Protein AF-A0A2V7WVQ3-F1 (afdb_monomer)

Radius of gyration: 27.79 Å; Cα contacts (8 Å, |Δi|>4): 1471; chains: 1; bounding box: 76×49×79 Å

Foldseek 3Di:
DFAFFAAQLQLLLLLQVLCCVQPCAGLPHHLVLFAQFDLLFQQWDADQNAIASHLEEAAQDLQAQALSSLVLLVRNPAFEYEHHADWLPQCDDFFPLAWDLQFFTKGRDDGHRHHLVRSLLRLLSSQLSLLVCQVVVSNPDPSSNVRSNHAYAYEYEDFLVTCPDPSVLVSLVCLQFVPVSNVVSLVSNDPVRVVSSPDPTDGRRFQHYEYDYDQLRELVRQLSNLLCSCPVVVGAYEYAFALLQLPDVVLVCLCPVQFNVPVWAADVVSSVRGYYNVSVLVSQVVSQVSQVVSVHHYAYEQHFFGKTADPDPNTPPVRGIITTAALSSVLSSLSVCLVVCVSPLPHAYAYEGNDALVCLLVCLLLRHGNDHYDSVLLAQCHSSRSSSNSVSNVVQCVVQLNSYSLSCNLRVQPCNLVLLCVLDVDDQLSVLQVVCNVVSHDNVVSNPPDDPCSSVSSSSSSSSVSSVVSSVCSSPDNCSHCVNRVDGAAAPPAADAQADAPPPCRLQSSNSQSQKDKWFFDWDWDFDWKWFDDPQWIDTHGDGIDGHGGRIFMAGESSSDPSNQSSQRNRNHHDGRCQRYAYEYQDPVVVVVCLVHWHWYWDQDPQFIKIWTQDPSQTKIKTDDPVVQWMWIDSQFKIFIDRLVVLDTPDMGGDPPRDGGDMGHSVVVVSRSRVRCTCCDSSHRDSRNSVPD

pLDDT: mean 95.55, std 3.9, range [67.94, 98.81]

Secondary structure (DSSP, 8-state):
-----PPPHHHHHHHHHHHHHHHSEETTEEGGG-----SS-B--EEETTEEES-SEEE-SSTTSSSHHHHHHHHHTT-SEEEPPPB-S-------SS-EE-SSSEEES--S-SS-HHHHHHHHHHHHHHHHHHHHHTTT--GGGGGG---EEEEEEES-HHHHTSHHHHHHHHHHH--HHHHHHHHTTS-GGGHHHHTS-------SEEEEEPPTT--HHHHHHHHHHHHHTS--EEEEEE-GGGG-HHHHHHIIIIIT--TT----HHHHHHSPPHHHHHHHHHHHHHHHHHTT--EEEEE--PEEEE---SSS-TT--EEEEESHHHHHHHHHHHHHHHHH-TTS-EEE-SS--TTTHHHHHHTT-SSEEESGGGGSTTGGGGTHHHHHHHHHHHHHTT-SBHHHHHHHTTS-HHHHHHHH--SSHHHHHHHHHHHHT--HHHHHTTSSTTHHHHHHHHHHHHHHHHHHHHHHH-GGGSHHHH-PPPPP-S-B--SS------TTTTT-TT--EEEEE---EEEEEEEEEEETTEEEEEEEEEEEE--SEEEEEEGGG----SHHHHT-SSBS-HHHHSPEEESSHHHHHH-TTS-EEEEE--TT-EEEEEEETTEEEEEEEETTTTEEEEE-SSEEEEEETTTTEEEEEEEPTTPPTT-EE-HHHHHHHHHHHHHHT-TTS--TTGGG--

Nearest PDB structures (foldseek):
  7m31-assembly2_C  TM=4.983E-01  e=7.759E-11  Sus scrofa
  3c3n-assembly1_B  TM=7.356E-01  e=8.913E-08  Trypanosoma cruzi
  3tro-assembly1_B  TM=7.042E-01  e=1.551E-07  Leishmania major strain Friedlin
  3mhu-assembly1_A  TM=7.037E-01  e=1.631E-07  Leishmania major strain Friedlin
  8f6n-assembly2_C  TM=4.988E-01  e=1.063E-09  Sus scrofa

Structure (mmCIF, N/CA/C/O backbone):
data_AF-A0A2V7WVQ3-F1
#
_entry.id   AF-A0A2V7WVQ3-F1
#
loop_
_atom_site.group_PDB
_atom_site.id
_atom_site.type_symbol
_atom_site.label_atom_id
_atom_site.label_alt_id
_atom_site.label_comp_id
_atom_site.label_asym_id
_atom_site.label_entity_id
_atom_site.label_seq_id
_atom_site.pdbx_PDB_ins_code
_atom_site.Cartn_x
_atom_site.Cartn_y
_atom_site.Cartn_z
_atom_site.occupancy
_atom_site.B_iso_or_equiv
_atom_site.auth_seq_id
_atom_site.auth_comp_id
_atom_site.auth_asym_id
_atom_site.auth_atom_id
_atom_site.pdbx_PDB_model_num
ATOM 1 N N . MET A 1 1 ? 17.638 8.924 -9.848 1.00 67.94 1 MET A N 1
ATOM 2 C CA . MET A 1 1 ? 17.046 8.121 -8.743 1.00 67.94 1 MET A CA 1
ATOM 3 C C . MET A 1 1 ? 15.709 7.593 -9.214 1.00 67.94 1 MET A C 1
ATOM 5 O O . MET A 1 1 ? 15.072 8.287 -9.992 1.00 67.94 1 MET A O 1
ATOM 9 N N . ALA A 1 2 ? 15.300 6.398 -8.786 1.00 77.31 2 ALA A N 1
ATOM 10 C CA . ALA A 1 2 ? 14.003 5.854 -9.175 1.00 77.31 2 ALA A CA 1
ATOM 11 C C . ALA A 1 2 ? 12.853 6.767 -8.712 1.00 77.31 2 ALA A C 1
ATOM 13 O O . ALA A 1 2 ? 12.797 7.135 -7.538 1.00 77.31 2 ALA A O 1
ATOM 14 N N . GLU A 1 3 ? 11.969 7.117 -9.644 1.00 86.38 3 GLU A N 1
ATOM 15 C CA . GLU A 1 3 ? 10.729 7.859 -9.405 1.00 86.38 3 GLU A CA 1
ATOM 16 C C . GLU A 1 3 ? 9.545 6.936 -9.710 1.00 86.38 3 GLU A C 1
ATOM 18 O O . GLU A 1 3 ? 9.604 6.150 -10.660 1.00 86.38 3 GLU A O 1
ATOM 23 N N . LEU A 1 4 ? 8.485 7.027 -8.904 1.00 93.56 4 LEU A N 1
ATOM 24 C CA . LEU A 1 4 ? 7.224 6.354 -9.196 1.00 93.56 4 LEU A CA 1
ATOM 25 C C . LEU A 1 4 ? 6.472 7.121 -10.284 1.00 93.56 4 LEU A C 1
ATOM 27 O O . LEU A 1 4 ? 6.317 8.337 -10.207 1.00 93.56 4 LEU A O 1
ATOM 31 N N . ILE A 1 5 ? 5.993 6.391 -11.282 1.00 95.06 5 ILE A N 1
ATOM 32 C CA . ILE A 1 5 ? 5.257 6.895 -12.433 1.00 95.06 5 ILE A CA 1
ATOM 33 C C . ILE A 1 5 ? 4.017 6.013 -12.601 1.00 95.06 5 ILE A C 1
ATOM 35 O O . ILE A 1 5 ? 4.103 4.816 -12.889 1.00 95.06 5 ILE A O 1
ATOM 39 N N . GLY A 1 6 ? 2.847 6.618 -12.409 1.00 94.25 6 GLY A N 1
ATOM 40 C CA . GLY A 1 6 ? 1.564 5.957 -12.620 1.00 94.25 6 GLY A CA 1
ATOM 41 C C . GLY A 1 6 ? 1.375 5.543 -14.079 1.00 94.25 6 GLY A C 1
ATOM 42 O O . GLY A 1 6 ? 1.730 6.276 -15.005 1.00 94.25 6 GLY A O 1
ATOM 43 N N . ALA A 1 7 ? 0.786 4.372 -14.311 1.00 94.56 7 ALA A N 1
ATOM 44 C CA . ALA A 1 7 ? 0.493 3.929 -15.670 1.00 94.56 7 ALA A CA 1
ATOM 45 C C . ALA A 1 7 ? -0.713 4.689 -16.271 1.00 94.56 7 ALA A C 1
ATOM 47 O O . ALA A 1 7 ? -1.604 5.154 -15.543 1.00 94.56 7 ALA A O 1
ATOM 48 N N . PRO A 1 8 ? -0.802 4.791 -17.614 1.00 95.50 8 PRO A N 1
ATOM 49 C CA . PRO A 1 8 ? -2.003 5.294 -18.277 1.00 95.50 8 PRO A CA 1
ATOM 50 C C . PRO A 1 8 ? -3.246 4.527 -17.810 1.00 95.50 8 PRO A C 1
ATOM 52 O O . PRO A 1 8 ? -3.218 3.296 -17.727 1.00 95.50 8 PRO A O 1
ATOM 55 N N . PHE A 1 9 ? -4.345 5.232 -17.527 1.00 97.75 9 PHE A N 1
ATOM 56 C CA . PHE A 1 9 ? -5.520 4.617 -16.897 1.00 97.75 9 PHE A CA 1
ATOM 57 C C . PHE A 1 9 ? -6.098 3.473 -17.738 1.00 97.75 9 PHE A C 1
ATOM 59 O O . PHE A 1 9 ? -6.339 2.378 -17.229 1.00 97.75 9 PHE A O 1
ATOM 66 N N . GLY A 1 10 ? -6.220 3.687 -19.053 1.00 96.88 10 GLY A N 1
ATOM 67 C CA . GLY A 1 10 ? -6.672 2.660 -19.990 1.00 96.88 10 GLY A CA 1
ATOM 68 C C . GLY A 1 10 ? -5.795 1.403 -19.987 1.00 96.88 10 GLY A C 1
ATOM 69 O O . GLY A 1 10 ? -6.322 0.301 -20.108 1.00 96.88 10 GLY A O 1
ATOM 70 N N . ALA A 1 11 ? -4.478 1.534 -19.781 1.00 96.00 11 ALA A N 1
ATOM 71 C CA . ALA A 1 11 ? -3.575 0.387 -19.688 1.00 96.00 11 ALA A CA 1
ATOM 72 C C . ALA A 1 11 ? -3.772 -0.386 -18.373 1.00 96.00 11 ALA A C 1
ATOM 74 O O . ALA A 1 11 ? -3.857 -1.613 -18.400 1.00 96.00 11 ALA A O 1
ATOM 75 N N . LEU A 1 12 ? -3.919 0.303 -17.234 1.00 97.12 12 LEU A N 1
ATOM 76 C CA . LEU A 1 12 ? -4.219 -0.348 -15.949 1.00 97.12 12 LEU A CA 1
ATOM 77 C C . LEU A 1 12 ? -5.549 -1.104 -15.989 1.00 97.12 12 LEU A C 1
ATOM 79 O O . LEU A 1 12 ? -5.591 -2.281 -15.625 1.00 97.12 12 LEU A O 1
ATOM 83 N N . LEU A 1 13 ? -6.608 -0.462 -16.494 1.00 97.88 13 LEU A N 1
ATOM 84 C CA . LEU A 1 13 ? -7.918 -1.086 -16.676 1.00 97.88 13 LEU A CA 1
ATOM 85 C C . LEU A 1 13 ? -7.822 -2.312 -17.596 1.00 97.88 13 LEU A C 1
ATOM 87 O O . LEU A 1 13 ? -8.329 -3.383 -17.262 1.00 97.88 13 LEU A O 1
ATOM 91 N N . ARG A 1 14 ? -7.113 -2.192 -18.726 1.00 96.69 14 ARG A N 1
ATOM 92 C CA . ARG A 1 14 ? -6.923 -3.307 -19.658 1.00 96.69 14 ARG A CA 1
ATOM 93 C C . ARG A 1 14 ? -6.184 -4.476 -19.015 1.00 96.69 14 ARG A C 1
ATOM 95 O O . ARG A 1 14 ? -6.614 -5.616 -19.193 1.00 96.69 14 ARG A O 1
ATOM 102 N N . ARG A 1 15 ? -5.094 -4.217 -18.279 1.00 96.81 15 ARG A N 1
ATOM 103 C CA . ARG A 1 15 ? -4.355 -5.262 -17.551 1.00 96.81 15 ARG A CA 1
ATOM 104 C C . ARG A 1 15 ? -5.273 -5.949 -16.550 1.00 96.81 15 ARG A C 1
ATOM 106 O O . ARG A 1 15 ? -5.386 -7.165 -16.621 1.00 96.81 15 ARG A O 1
ATOM 113 N N . MET A 1 16 ? -5.967 -5.186 -15.700 1.00 97.12 16 MET A N 1
ATOM 114 C CA . MET A 1 16 ? -6.871 -5.721 -14.676 1.00 97.12 16 MET A CA 1
ATOM 115 C C . MET A 1 16 ? -7.871 -6.721 -15.265 1.00 97.12 16 MET A C 1
ATOM 117 O O . MET A 1 16 ? -8.000 -7.835 -14.762 1.00 97.12 16 MET A O 1
ATOM 121 N N . ILE A 1 17 ? -8.544 -6.348 -16.357 1.00 95.31 17 ILE A N 1
ATOM 122 C CA . ILE A 1 17 ? -9.555 -7.210 -16.971 1.00 95.31 17 ILE A CA 1
ATOM 123 C C . ILE A 1 17 ? -8.927 -8.407 -17.688 1.00 95.31 17 ILE A C 1
ATOM 125 O O . ILE A 1 17 ? -9.343 -9.542 -17.460 1.00 95.31 17 ILE A O 1
ATOM 129 N N . ARG A 1 18 ? -7.910 -8.189 -18.532 1.00 94.62 18 ARG A N 1
ATOM 130 C CA . ARG A 1 18 ? -7.289 -9.278 -19.307 1.00 94.62 18 ARG A CA 1
ATOM 131 C C . ARG A 1 18 ? -6.663 -10.328 -18.415 1.00 94.62 18 ARG A C 1
ATOM 133 O O . ARG A 1 18 ? -6.777 -11.515 -18.702 1.00 94.62 18 ARG A O 1
ATOM 140 N N . GLU A 1 19 ? -5.982 -9.886 -17.368 1.00 95.94 19 GLU A N 1
ATOM 141 C CA . GLU A 1 19 ? -5.334 -10.778 -16.422 1.00 95.94 19 GLU A CA 1
ATOM 142 C C . GLU A 1 19 ? -6.380 -11.626 -15.682 1.00 95.94 19 GLU A C 1
ATOM 144 O O . GLU A 1 19 ? -6.205 -12.838 -15.532 1.00 95.94 19 GLU A O 1
ATOM 149 N N . HIS A 1 20 ? -7.524 -11.033 -15.324 1.00 95.44 20 HIS A N 1
ATOM 150 C CA . HIS A 1 20 ? -8.615 -11.771 -14.695 1.00 95.44 20 HIS A CA 1
ATOM 151 C C . HIS A 1 20 ? -9.230 -12.798 -15.651 1.00 95.44 20 HIS A C 1
ATOM 153 O O . HIS A 1 20 ? -9.294 -13.982 -15.322 1.00 95.44 20 HIS A O 1
ATOM 159 N N . GLU A 1 21 ? -9.629 -12.363 -16.848 1.00 92.94 21 GLU A N 1
ATOM 160 C CA . GLU A 1 21 ? -10.310 -13.200 -17.841 1.00 92.94 21 GLU A CA 1
ATOM 161 C C . GLU A 1 21 ? -9.429 -14.350 -18.354 1.00 92.94 21 GLU A C 1
ATOM 163 O O . GLU A 1 21 ? -9.927 -15.448 -18.602 1.00 92.94 21 GLU A O 1
ATOM 168 N N . ARG A 1 22 ? -8.121 -14.118 -18.530 1.00 93.00 22 ARG A N 1
ATOM 169 C CA . ARG A 1 22 ? -7.201 -15.097 -19.138 1.00 93.00 22 ARG A CA 1
ATOM 170 C C . ARG A 1 22 ? -6.469 -15.953 -18.116 1.00 93.00 22 ARG A C 1
ATOM 172 O O . ARG A 1 22 ? -6.095 -17.082 -18.429 1.00 93.00 22 ARG A O 1
ATOM 179 N N . GLU A 1 23 ? -6.220 -15.419 -16.924 1.00 94.81 23 GLU A N 1
ATOM 180 C CA . GLU A 1 23 ? -5.284 -16.019 -15.969 1.00 94.81 23 GLU A CA 1
ATOM 181 C C . GLU A 1 23 ? -5.872 -16.208 -14.566 1.00 94.81 23 GLU A C 1
ATOM 183 O O . GLU A 1 23 ? -5.226 -16.827 -13.717 1.00 94.81 23 GLU A O 1
ATOM 188 N N . GLY A 1 24 ? -7.091 -15.721 -14.304 1.00 95.00 24 GLY A N 1
ATOM 189 C CA . GLY A 1 24 ? -7.745 -15.859 -13.003 1.00 95.00 24 GLY A CA 1
ATOM 190 C C . GLY A 1 24 ? -7.006 -15.125 -11.881 1.00 95.00 24 GLY A C 1
ATOM 191 O O . GLY A 1 24 ? -6.950 -15.613 -10.748 1.00 95.00 24 GLY A O 1
ATOM 192 N N . LYS A 1 25 ? -6.392 -13.978 -12.191 1.00 95.69 25 LYS A N 1
ATOM 193 C CA . LYS A 1 25 ? -5.654 -13.126 -11.246 1.00 95.69 25 LYS A CA 1
ATOM 194 C C . LYS A 1 25 ? -5.802 -11.649 -11.634 1.00 95.69 25 LYS A C 1
ATOM 196 O O . LYS A 1 25 ? -6.146 -11.355 -12.767 1.00 95.69 25 LYS A O 1
ATOM 201 N N . VAL A 1 26 ? -5.564 -10.723 -10.714 1.00 97.50 26 VAL A N 1
ATOM 202 C CA . VAL A 1 26 ? -5.538 -9.276 -10.996 1.00 97.50 26 VAL A CA 1
ATOM 203 C C . VAL A 1 26 ? -4.271 -8.702 -10.392 1.00 97.50 26 VAL A C 1
ATOM 205 O O . VAL A 1 26 ? -4.073 -8.857 -9.189 1.00 97.50 26 VAL A O 1
ATOM 208 N N . PHE A 1 27 ? -3.439 -8.049 -11.206 1.00 97.38 27 PHE A N 1
ATOM 209 C CA . PHE A 1 27 ? -2.150 -7.493 -10.786 1.00 97.38 27 PHE A CA 1
ATOM 210 C C . PHE A 1 27 ? -1.332 -8.536 -10.014 1.00 97.38 27 PHE A C 1
ATOM 212 O O . PHE A 1 27 ? -0.930 -8.343 -8.871 1.00 97.38 27 PHE A O 1
ATOM 219 N N . ASP A 1 28 ? -1.233 -9.726 -10.612 1.00 95.56 28 ASP A N 1
ATOM 220 C CA . ASP A 1 28 ? -0.578 -10.910 -10.069 1.00 95.56 28 ASP A CA 1
ATOM 221 C C . ASP A 1 28 ? -1.168 -11.507 -8.765 1.00 95.56 28 ASP A C 1
ATOM 223 O O . ASP A 1 28 ? -0.725 -12.570 -8.316 1.00 95.56 28 ASP A O 1
ATOM 227 N N . LEU A 1 29 ? -2.239 -10.935 -8.193 1.00 97.38 29 LEU A N 1
ATOM 228 C CA . LEU A 1 29 ? -2.992 -11.530 -7.083 1.00 97.38 29 LEU A CA 1
ATOM 229 C C . LEU A 1 29 ? -3.984 -12.584 -7.606 1.00 97.38 29 LEU A C 1
ATOM 231 O O . LEU A 1 29 ? -4.962 -12.234 -8.270 1.00 97.38 29 LEU A O 1
ATOM 235 N N . PRO A 1 30 ? -3.796 -13.882 -7.302 1.00 96.44 30 PRO A N 1
ATOM 236 C CA . PRO A 1 30 ? -4.665 -14.931 -7.825 1.00 96.44 30 PRO A CA 1
ATOM 237 C C . PRO A 1 30 ? -6.050 -14.898 -7.173 1.00 96.44 30 PRO A C 1
ATOM 239 O O . PRO A 1 30 ? -6.152 -14.704 -5.964 1.00 96.44 30 PRO A O 1
ATOM 242 N N . ALA A 1 31 ? -7.103 -15.218 -7.931 1.00 95.81 31 ALA A N 1
ATOM 243 C CA . ALA A 1 31 ? -8.496 -15.157 -7.473 1.00 95.81 31 ALA A CA 1
ATOM 244 C C . ALA A 1 31 ? -8.780 -15.989 -6.209 1.00 95.81 31 ALA A C 1
ATOM 246 O O . ALA A 1 31 ? -9.596 -15.608 -5.381 1.00 95.81 31 ALA A O 1
ATOM 247 N N . ARG A 1 32 ? -8.028 -17.076 -5.971 1.00 94.88 32 ARG A N 1
ATOM 248 C CA . ARG A 1 32 ? -8.090 -17.851 -4.709 1.00 94.88 32 ARG A CA 1
ATOM 249 C C . ARG A 1 32 ? -7.712 -17.051 -3.450 1.00 94.88 32 ARG A C 1
ATOM 251 O O . ARG A 1 32 ? -7.803 -17.573 -2.342 1.00 94.88 32 ARG A O 1
ATOM 258 N N . LYS A 1 33 ? -7.152 -15.853 -3.621 1.00 96.44 33 LYS A N 1
ATOM 259 C CA . LYS A 1 33 ? -6.795 -14.899 -2.567 1.00 96.44 33 LYS A CA 1
ATOM 260 C C . LYS A 1 33 ? -7.763 -13.723 -2.497 1.00 96.44 33 LYS A C 1
ATOM 262 O O . LYS A 1 33 ? -7.546 -12.849 -1.665 1.00 96.44 33 LYS A O 1
ATOM 267 N N . PHE A 1 34 ? -8.794 -13.695 -3.335 1.00 96.81 34 PHE A N 1
ATOM 268 C CA . PHE A 1 34 ? -9.835 -12.691 -3.220 1.00 96.81 34 PHE A CA 1
ATOM 269 C C . PHE A 1 34 ? -10.673 -12.954 -1.974 1.00 96.81 34 PHE A C 1
ATOM 271 O O . PHE A 1 34 ? -10.890 -14.094 -1.556 1.00 96.81 34 PHE A O 1
ATOM 278 N N . TRP A 1 35 ? -11.103 -11.869 -1.351 1.00 95.50 35 TRP A N 1
ATOM 279 C CA . TRP A 1 35 ? -11.980 -11.902 -0.202 1.00 95.50 35 TRP A CA 1
ATOM 280 C C . TRP A 1 35 ? -13.433 -11.765 -0.644 1.00 95.50 35 TRP A C 1
ATOM 282 O O . TRP A 1 35 ? -13.796 -10.823 -1.343 1.00 95.50 35 TRP A O 1
ATOM 292 N N . HIS A 1 36 ? -14.266 -12.684 -0.166 1.00 92.81 36 HIS A N 1
ATOM 293 C CA . HIS A 1 36 ? -15.712 -12.705 -0.416 1.00 92.81 36 HIS A CA 1
ATOM 294 C C . HIS A 1 36 ? -16.533 -12.349 0.839 1.00 92.81 36 HIS A C 1
ATOM 296 O O . HIS A 1 36 ? -17.758 -12.226 0.807 1.00 92.81 36 HIS A O 1
ATOM 302 N N . GLY A 1 37 ? -15.865 -12.228 1.993 1.00 89.12 37 GLY A N 1
ATOM 303 C CA . GLY A 1 37 ? -16.475 -12.130 3.319 1.00 89.12 37 GLY A CA 1
ATOM 304 C C . GLY A 1 37 ? -17.349 -13.334 3.699 1.00 89.12 37 GLY A C 1
ATOM 305 O O . GLY A 1 37 ? -17.824 -14.099 2.863 1.00 89.12 37 GLY A O 1
ATOM 306 N N . ALA A 1 38 ? -17.667 -13.485 4.980 1.00 90.50 38 ALA A N 1
ATOM 307 C CA . ALA A 1 38 ? -18.612 -14.507 5.441 1.00 90.50 38 ALA A CA 1
ATOM 308 C C . ALA A 1 38 ? -20.060 -14.090 5.120 1.00 90.50 38 ALA A C 1
ATOM 310 O O . ALA A 1 38 ? -20.406 -12.928 5.294 1.00 90.50 38 ALA A O 1
ATOM 311 N N . ALA A 1 39 ? -20.890 -14.976 4.559 1.00 89.62 39 ALA A N 1
ATOM 312 C CA . ALA A 1 39 ? -22.285 -14.643 4.222 1.00 89.62 39 ALA A CA 1
ATOM 313 C C . ALA A 1 39 ? -23.194 -14.585 5.463 1.00 89.62 39 ALA A C 1
ATOM 315 O O . ALA A 1 39 ? -24.226 -13.925 5.443 1.00 89.62 39 ALA A O 1
ATOM 316 N N . ASP A 1 40 ? -22.791 -15.277 6.526 1.00 92.12 40 ASP A N 1
ATOM 317 C CA . ASP A 1 40 ? -23.497 -15.417 7.797 1.00 92.12 40 ASP A CA 1
ATOM 318 C C . ASP A 1 40 ? -23.094 -14.376 8.854 1.00 92.12 40 ASP A C 1
ATOM 320 O O . ASP A 1 40 ? -23.716 -14.326 9.912 1.00 92.12 40 ASP A O 1
ATOM 324 N N . LEU A 1 41 ? -22.068 -13.558 8.592 1.00 95.25 41 LEU A N 1
ATOM 325 C CA . LEU A 1 41 ? -21.541 -12.580 9.546 1.00 95.25 41 LEU A CA 1
ATOM 326 C C . LEU A 1 41 ? -21.576 -11.165 8.970 1.00 95.25 41 LEU A C 1
ATOM 328 O O . LEU A 1 41 ? -21.249 -10.944 7.804 1.00 95.25 41 LEU A O 1
ATOM 332 N N . ASP A 1 42 ? -21.887 -10.201 9.829 1.00 95.69 42 ASP A N 1
ATOM 333 C CA . ASP A 1 42 ? -21.761 -8.776 9.555 1.00 95.69 42 ASP A CA 1
ATOM 334 C C . ASP A 1 42 ? -20.468 -8.233 10.178 1.00 95.69 42 ASP A C 1
ATOM 336 O O . ASP A 1 42 ? -20.383 -7.927 11.372 1.00 95.69 42 ASP A O 1
ATOM 340 N N . THR A 1 43 ? -19.437 -8.124 9.343 1.00 96.75 43 THR A N 1
ATOM 341 C CA . THR A 1 43 ? -18.138 -7.543 9.705 1.00 96.75 43 THR A CA 1
ATOM 342 C C . THR A 1 43 ? -18.085 -6.031 9.498 1.00 96.75 43 THR A C 1
ATOM 344 O O . THR A 1 43 ? -17.003 -5.449 9.544 1.00 96.75 43 THR A O 1
ATOM 347 N N . SER A 1 44 ? -19.216 -5.374 9.233 1.00 97.19 44 SER A N 1
ATOM 348 C CA . SER A 1 44 ? -19.198 -3.941 8.967 1.00 97.19 44 SER A CA 1
ATOM 349 C C . SER A 1 44 ? -18.966 -3.098 10.214 1.00 97.19 44 SER A C 1
ATOM 351 O O . SER A 1 44 ? -19.316 -3.471 11.335 1.00 97.19 44 SER A O 1
ATOM 353 N N . VAL A 1 45 ? -18.357 -1.936 9.996 1.00 97.38 45 VAL A N 1
ATOM 354 C CA . VAL A 1 45 ? -18.060 -0.937 11.024 1.00 97.38 45 VAL A CA 1
ATOM 355 C C . VAL A 1 45 ? -18.407 0.459 10.525 1.00 97.38 45 VAL A C 1
ATOM 357 O O . VAL A 1 45 ? -18.541 0.688 9.320 1.00 97.38 45 VAL A O 1
ATOM 360 N N . LEU A 1 46 ? -18.517 1.401 11.461 1.00 96.75 46 LEU A N 1
ATOM 361 C CA . LEU A 1 46 ? -18.609 2.823 11.161 1.00 96.75 46 LEU A CA 1
ATOM 362 C C . LEU A 1 46 ? -17.252 3.490 11.388 1.00 96.75 46 LEU A C 1
ATOM 364 O O . LEU A 1 46 ? -16.681 3.383 12.471 1.00 96.75 46 LEU A O 1
ATOM 368 N N . PHE A 1 47 ? -16.772 4.230 10.395 1.00 97.38 47 PHE A N 1
ATOM 369 C CA . PHE A 1 47 ? -15.612 5.105 10.516 1.00 97.38 47 PHE A CA 1
ATOM 370 C C . PHE A 1 47 ? -16.036 6.527 10.154 1.00 97.38 47 PHE A C 1
ATOM 372 O O . PHE A 1 47 ? -16.551 6.764 9.065 1.00 97.38 47 PHE A O 1
ATOM 379 N N . HIS A 1 48 ? -15.945 7.442 11.129 1.00 96.38 48 HIS A N 1
ATOM 380 C CA . HIS A 1 48 ? -16.475 8.813 11.033 1.00 96.38 48 HIS A CA 1
ATOM 381 C C . HIS A 1 48 ? -17.945 8.879 10.561 1.00 96.38 48 HIS A C 1
ATOM 383 O O . HIS A 1 48 ? -18.365 9.811 9.886 1.00 96.38 48 HIS A O 1
ATOM 389 N N . GLY A 1 49 ? -18.747 7.872 10.932 1.00 93.06 49 GLY A N 1
ATOM 390 C CA . GLY A 1 49 ? -20.167 7.766 10.575 1.00 93.06 49 GLY A CA 1
ATOM 391 C C . GLY A 1 49 ? -20.448 7.128 9.209 1.00 93.06 49 GLY A C 1
ATOM 392 O O . GLY A 1 49 ? -21.606 6.843 8.909 1.00 93.06 49 GLY A O 1
ATOM 393 N N . ARG A 1 50 ? -19.420 6.842 8.403 1.00 96.06 50 ARG A N 1
ATOM 394 C CA . ARG A 1 50 ? -19.550 6.110 7.135 1.00 96.06 50 ARG A CA 1
ATOM 395 C C . ARG A 1 50 ? -19.367 4.612 7.352 1.00 96.06 50 ARG A C 1
ATOM 397 O O . ARG A 1 50 ? -18.537 4.194 8.156 1.00 96.06 50 ARG A O 1
ATOM 404 N N . ARG A 1 51 ? -20.138 3.797 6.630 1.00 97.44 51 ARG A N 1
ATOM 405 C CA . ARG A 1 51 ? -20.057 2.333 6.708 1.00 97.44 51 ARG A CA 1
ATOM 406 C C . ARG A 1 51 ? -18.903 1.804 5.856 1.00 97.44 51 ARG A C 1
ATOM 408 O O . ARG A 1 51 ? -18.755 2.199 4.705 1.00 97.44 51 ARG A O 1
ATOM 415 N N . ALA A 1 52 ? -18.141 0.865 6.407 1.00 97.88 52 ALA A N 1
ATOM 416 C CA . ALA A 1 52 ? -17.218 0.003 5.674 1.00 97.88 52 ALA A CA 1
ATOM 417 C C . ALA A 1 52 ? -17.545 -1.462 5.967 1.00 97.88 52 ALA A C 1
ATOM 419 O O . ALA A 1 52 ? -17.910 -1.799 7.091 1.00 97.88 52 ALA A O 1
ATOM 420 N N . SER A 1 53 ? -17.405 -2.347 4.978 1.00 97.25 53 SER A N 1
ATOM 421 C CA . SER A 1 53 ? -17.813 -3.761 5.124 1.00 97.25 53 SER A CA 1
ATOM 422 C C . SER A 1 53 ? -16.864 -4.616 5.987 1.00 97.25 53 SER A C 1
ATOM 424 O O . SER A 1 53 ? -17.208 -5.740 6.344 1.00 97.25 53 SER A O 1
ATOM 426 N N . SER A 1 54 ? -15.678 -4.099 6.315 1.00 96.50 54 SER A N 1
ATOM 427 C CA . SER A 1 54 ? -14.684 -4.694 7.221 1.00 96.50 54 SER A CA 1
ATOM 428 C C . SER A 1 54 ? -13.827 -3.572 7.832 1.00 96.50 54 SER A C 1
ATOM 430 O O . SER A 1 54 ? -13.610 -2.558 7.160 1.00 96.50 54 SER A O 1
ATOM 432 N N . PRO A 1 55 ? -13.315 -3.701 9.074 1.00 97.31 55 PRO A N 1
ATOM 433 C CA . PRO A 1 55 ? -12.426 -2.698 9.658 1.00 97.31 55 PRO A CA 1
ATOM 434 C C . PRO A 1 55 ? -10.972 -2.801 9.171 1.00 97.31 55 PRO A C 1
ATOM 436 O O . PRO A 1 55 ? -10.143 -2.007 9.617 1.00 97.31 55 PRO A O 1
ATOM 439 N N . VAL A 1 56 ? -10.628 -3.785 8.328 1.00 97.69 56 VAL A N 1
ATOM 440 C CA . VAL A 1 56 ? -9.244 -4.012 7.879 1.00 97.69 56 VAL A CA 1
ATOM 441 C C . VAL A 1 56 ? -8.834 -3.092 6.727 1.00 97.69 56 VAL A C 1
ATOM 443 O O . VAL A 1 56 ? -9.621 -2.801 5.819 1.00 97.69 56 VAL A O 1
ATOM 446 N N . GLY A 1 57 ? -7.563 -2.691 6.745 1.00 97.62 57 GLY A N 1
ATOM 447 C CA . GLY A 1 57 ? -6.965 -1.801 5.756 1.00 97.62 57 GLY A CA 1
ATOM 448 C C . GLY A 1 57 ? -5.440 -1.840 5.707 1.00 97.62 57 GLY A C 1
ATOM 449 O O . GLY A 1 57 ? -4.816 -2.240 6.696 1.00 97.62 57 GLY A O 1
ATOM 450 N N . PRO A 1 58 ? -4.813 -1.392 4.607 1.00 97.62 58 PRO A N 1
ATOM 451 C CA . PRO A 1 58 ? -3.434 -0.927 4.665 1.00 97.62 58 PRO A CA 1
ATOM 452 C C . PRO A 1 58 ? -3.335 0.323 5.559 1.00 97.62 58 PRO A C 1
ATOM 454 O O . PRO A 1 58 ? -4.299 1.076 5.715 1.00 97.62 58 PRO A O 1
ATOM 457 N N . ALA A 1 59 ? -2.189 0.498 6.213 1.00 96.25 59 ALA A N 1
ATOM 458 C CA . ALA A 1 59 ? -1.836 1.738 6.903 1.00 96.25 59 ALA A CA 1
ATOM 459 C C . ALA A 1 59 ? -1.027 2.622 5.955 1.00 96.25 59 ALA A C 1
ATOM 461 O O . ALA A 1 59 ? -0.122 2.056 5.341 1.00 96.25 59 ALA A O 1
ATOM 462 N N . ALA A 1 60 ? -1.242 3.951 5.980 1.00 94.75 60 ALA A N 1
ATOM 463 C CA . ALA A 1 60 ? -0.530 4.913 5.126 1.00 94.75 60 ALA A CA 1
ATOM 464 C C . ALA A 1 60 ? 0.950 4.545 4.988 1.00 94.75 60 ALA A C 1
ATOM 466 O O . ALA A 1 60 ? 1.717 4.627 5.961 1.00 94.75 60 ALA A O 1
ATOM 467 N N . GLY A 1 61 ? 1.341 4.105 3.794 1.00 93.06 61 GLY A N 1
ATOM 468 C CA . GLY A 1 61 ? 2.572 3.353 3.620 1.00 93.06 61 GLY A CA 1
ATOM 469 C C . GLY A 1 61 ? 2.821 2.913 2.177 1.00 93.06 61 GLY A C 1
ATOM 470 O O . GLY A 1 61 ? 2.284 3.467 1.225 1.00 93.06 61 GLY A O 1
ATOM 471 N N . PRO A 1 62 ? 3.702 1.931 1.955 1.00 93.69 62 PRO A N 1
ATOM 472 C CA . PRO A 1 62 ? 4.030 1.521 0.595 1.00 93.69 62 PRO A CA 1
ATOM 473 C C . PRO A 1 62 ? 2.874 0.793 -0.122 1.00 93.69 62 PRO A C 1
ATOM 475 O O . PRO A 1 62 ? 2.939 0.643 -1.336 1.00 93.69 62 PRO A O 1
ATOM 478 N N . GLN A 1 63 ? 1.837 0.331 0.592 1.00 95.50 63 GLN A N 1
ATOM 479 C CA . GLN A 1 63 ? 0.724 -0.468 0.051 1.00 95.50 63 GLN A CA 1
ATOM 480 C C . GLN A 1 63 ? -0.528 0.331 -0.350 1.00 95.50 63 GLN A C 1
ATOM 482 O O . GLN A 1 63 ? -1.585 -0.263 -0.570 1.00 95.50 63 GLN A O 1
ATOM 487 N N . ASP A 1 64 ? -0.453 1.657 -0.422 1.00 93.38 64 ASP A N 1
ATOM 488 C CA . ASP A 1 64 ? -1.625 2.515 -0.662 1.00 93.38 64 ASP A CA 1
ATOM 489 C C . ASP A 1 64 ? -1.301 3.793 -1.457 1.00 93.38 64 ASP A C 1
ATOM 491 O O . ASP A 1 64 ? -2.092 4.734 -1.468 1.00 93.38 64 ASP A O 1
ATOM 495 N N . GLN A 1 65 ? -0.159 3.822 -2.155 1.00 94.75 65 GLN A N 1
ATOM 496 C CA . GLN A 1 65 ? 0.301 5.002 -2.899 1.00 94.75 65 GLN A CA 1
ATOM 497 C C . GLN A 1 65 ? -0.042 4.980 -4.400 1.00 94.75 65 GLN A C 1
ATOM 499 O O . GLN A 1 65 ? -0.114 6.041 -5.010 1.00 94.75 65 GLN A O 1
ATOM 504 N N . MET A 1 66 ? -0.265 3.806 -5.003 1.00 96.94 66 MET A N 1
ATOM 505 C CA . MET A 1 66 ? -0.627 3.660 -6.424 1.00 96.94 66 MET A CA 1
ATOM 506 C C . MET A 1 66 ? -1.994 3.002 -6.628 1.00 96.94 66 MET A C 1
ATOM 508 O O . MET A 1 66 ? -2.474 2.243 -5.778 1.00 96.94 66 MET A O 1
ATOM 512 N N . ALA A 1 67 ? -2.601 3.228 -7.795 1.00 98.44 67 ALA A N 1
ATOM 513 C CA . ALA A 1 67 ? -3.933 2.730 -8.137 1.00 98.44 67 ALA A CA 1
ATOM 514 C C . ALA A 1 67 ? -4.047 1.198 -8.014 1.00 98.44 67 ALA A C 1
ATOM 516 O O . ALA A 1 67 ? -5.019 0.679 -7.458 1.00 98.44 67 ALA A O 1
ATOM 517 N N . GLN A 1 68 ? -3.031 0.453 -8.461 1.00 98.12 68 GLN A N 1
ATOM 518 C CA . GLN A 1 68 ? -2.998 -1.003 -8.312 1.00 98.12 68 GLN A CA 1
ATOM 519 C C . GLN A 1 68 ? -2.881 -1.451 -6.850 1.00 98.12 68 GLN A C 1
ATOM 521 O O . GLN A 1 68 ? -3.379 -2.521 -6.512 1.00 98.12 68 GLN A O 1
ATOM 526 N N . ASN A 1 69 ? -2.294 -0.644 -5.958 1.00 97.88 69 ASN A N 1
ATOM 527 C CA . ASN A 1 69 ? -2.217 -0.981 -4.534 1.00 97.88 69 ASN A CA 1
ATOM 528 C C . ASN A 1 69 ? -3.600 -0.945 -3.877 1.00 97.88 69 ASN A C 1
ATOM 530 O O . ASN A 1 69 ? -3.955 -1.847 -3.114 1.00 97.88 69 ASN A O 1
ATOM 534 N N . ILE A 1 70 ? -4.395 0.071 -4.226 1.00 98.56 70 ILE A N 1
ATOM 535 C CA . ILE A 1 70 ? -5.788 0.225 -3.790 1.00 98.56 70 ILE A CA 1
ATOM 536 C C . ILE A 1 70 ? -6.612 -0.985 -4.248 1.00 98.56 70 ILE A C 1
ATOM 538 O O . ILE A 1 70 ? -7.303 -1.609 -3.440 1.00 98.56 70 ILE A O 1
ATOM 542 N N . VAL A 1 71 ? -6.483 -1.370 -5.523 1.00 98.69 71 VAL A N 1
ATOM 543 C CA . VAL A 1 71 ? -7.166 -2.544 -6.092 1.00 98.69 71 VAL A CA 1
ATOM 544 C C . VAL A 1 71 ? -6.748 -3.840 -5.394 1.00 98.69 71 VAL A C 1
ATOM 546 O O . VAL A 1 71 ? -7.608 -4.612 -4.970 1.00 98.69 71 VAL A O 1
ATOM 549 N N . LEU A 1 72 ? -5.444 -4.076 -5.232 1.00 98.62 72 LEU A N 1
ATOM 550 C CA . LEU A 1 72 ? -4.904 -5.277 -4.590 1.00 98.62 72 LEU A CA 1
ATOM 551 C C . LEU A 1 72 ? -5.351 -5.408 -3.130 1.00 98.62 72 LEU A C 1
ATOM 553 O O . LEU A 1 72 ? -5.776 -6.486 -2.708 1.00 98.62 72 LEU A O 1
ATOM 557 N N . SER A 1 73 ? -5.311 -4.308 -2.376 1.00 98.31 73 SER A N 1
ATOM 558 C CA . SER A 1 73 ? -5.805 -4.249 -0.997 1.00 98.31 73 SER A CA 1
ATOM 559 C C . SER A 1 73 ? -7.297 -4.568 -0.924 1.00 98.31 73 SER A C 1
ATOM 561 O O . SER A 1 73 ? -7.723 -5.393 -0.114 1.00 98.31 73 SER A O 1
ATOM 563 N N . TRP A 1 74 ? -8.102 -3.959 -1.800 1.00 98.31 74 TRP A N 1
ATOM 564 C CA . TRP A 1 74 ? -9.548 -4.161 -1.823 1.00 98.31 74 TRP A CA 1
ATOM 565 C C . TRP A 1 74 ? -9.935 -5.596 -2.194 1.00 98.31 74 TRP A C 1
ATOM 567 O O . TRP A 1 74 ? -10.764 -6.207 -1.512 1.00 98.31 74 TRP A O 1
ATOM 577 N N . LEU A 1 75 ? -9.305 -6.166 -3.226 1.00 98.12 75 LEU A N 1
ATOM 578 C CA . LEU A 1 75 ? -9.514 -7.558 -3.629 1.00 98.12 75 LEU A CA 1
ATOM 579 C C . LEU A 1 75 ? -9.159 -8.530 -2.503 1.00 98.12 75 LEU A C 1
ATOM 581 O O . LEU A 1 75 ? -9.845 -9.532 -2.324 1.00 98.12 75 LEU A O 1
ATOM 585 N N . ALA A 1 76 ? -8.124 -8.228 -1.718 1.00 97.31 76 ALA A N 1
ATOM 586 C CA . ALA A 1 76 ? -7.684 -9.060 -0.604 1.00 97.31 76 ALA A CA 1
ATOM 587 C C . ALA A 1 76 ? -8.500 -8.882 0.697 1.00 97.31 76 ALA A C 1
ATOM 589 O O . ALA A 1 76 ? -8.275 -9.630 1.650 1.00 97.31 76 ALA A O 1
ATOM 590 N N . GLY A 1 77 ? -9.457 -7.945 0.739 1.00 95.44 77 GLY A N 1
ATOM 591 C CA . GLY A 1 77 ? -10.432 -7.797 1.831 1.00 95.44 77 GLY A CA 1
ATOM 592 C C . GLY A 1 77 ? -10.475 -6.428 2.505 1.00 95.44 77 GLY A C 1
ATOM 593 O O . GLY A 1 77 ? -11.367 -6.183 3.314 1.00 95.44 77 GLY A O 1
ATOM 594 N N . SER A 1 78 ? -9.572 -5.501 2.169 1.00 97.81 78 SER A N 1
ATOM 595 C CA . SER A 1 78 ? -9.589 -4.160 2.761 1.00 97.81 78 SER A CA 1
ATOM 596 C C . SER A 1 78 ? -10.842 -3.375 2.383 1.00 97.81 78 SER A C 1
ATOM 598 O O . SER A 1 78 ? -11.272 -3.375 1.227 1.00 97.81 78 SER A O 1
ATOM 600 N N . ARG A 1 79 ? -11.430 -2.684 3.364 1.00 97.69 79 ARG A N 1
ATOM 601 C CA . ARG A 1 79 ? -12.620 -1.831 3.173 1.00 97.69 79 ARG A CA 1
ATOM 602 C C . ARG A 1 79 ? -12.480 -0.437 3.771 1.00 97.69 79 ARG A C 1
ATOM 604 O O . ARG A 1 79 ? -13.291 0.426 3.457 1.00 97.69 79 ARG A O 1
ATOM 611 N N . ILE A 1 80 ? -11.431 -0.194 4.548 1.00 98.38 80 ILE A N 1
ATOM 612 C CA . ILE A 1 80 ? -10.969 1.150 4.894 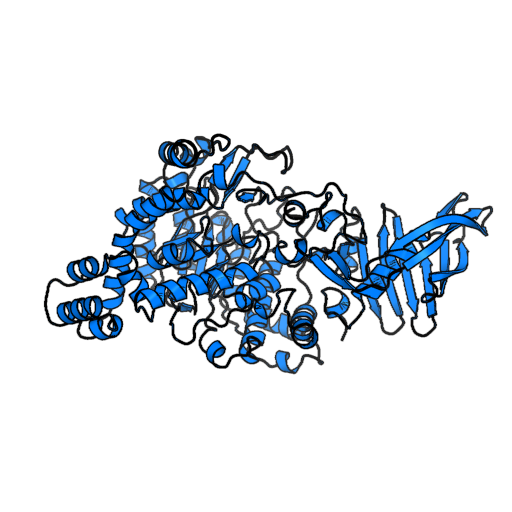1.00 98.38 80 ILE A CA 1
ATOM 613 C C . ILE A 1 80 ? -9.520 1.222 4.429 1.00 98.38 80 ILE A C 1
ATOM 615 O O . ILE A 1 80 ? -8.705 0.445 4.907 1.00 98.38 80 ILE A O 1
ATOM 619 N N . LEU A 1 81 ? -9.200 2.078 3.465 1.00 98.19 81 LEU A N 1
ATOM 620 C CA . LEU A 1 81 ? -7.846 2.217 2.932 1.00 98.19 81 LEU A CA 1
ATOM 621 C C . LEU A 1 81 ? -7.325 3.598 3.306 1.00 98.19 81 LEU A C 1
ATOM 623 O O . LEU A 1 81 ? -7.832 4.601 2.809 1.00 98.19 81 LEU A O 1
ATOM 627 N N . GLU A 1 82 ? -6.348 3.640 4.206 1.00 97.56 82 GLU A N 1
ATOM 628 C CA . GLU A 1 82 ? -5.656 4.874 4.566 1.00 97.56 82 GLU A CA 1
ATOM 629 C C . GLU A 1 82 ? -4.579 5.148 3.523 1.00 97.56 82 GLU A C 1
ATOM 631 O O . GLU A 1 82 ? -3.636 4.381 3.417 1.00 97.56 82 GLU A O 1
ATOM 636 N N . LEU A 1 83 ? -4.747 6.199 2.728 1.00 97.44 83 LEU A N 1
ATOM 637 C CA . LEU A 1 83 ? -3.871 6.519 1.602 1.00 97.44 83 LEU A CA 1
ATOM 638 C C . LEU A 1 83 ? -2.514 7.049 2.084 1.00 97.44 83 LEU A C 1
ATOM 640 O O . LEU A 1 83 ? -2.426 7.640 3.164 1.00 97.44 83 LEU A O 1
ATOM 644 N N . LYS A 1 84 ? -1.458 6.898 1.275 1.00 95.81 84 LYS A N 1
ATOM 645 C CA . LYS A 1 84 ? -0.115 7.390 1.621 1.00 95.81 84 LYS A CA 1
ATOM 646 C C . LYS A 1 84 ? -0.148 8.893 1.886 1.00 95.81 84 LYS A C 1
ATOM 648 O O . LYS A 1 84 ? -0.741 9.676 1.142 1.00 95.81 84 LYS A O 1
ATOM 653 N N . THR A 1 85 ? 0.522 9.282 2.967 1.00 95.06 85 THR A N 1
ATOM 654 C CA . THR A 1 85 ? 0.549 10.654 3.468 1.00 95.06 85 THR A CA 1
ATOM 655 C C . THR A 1 85 ? 1.131 11.625 2.452 1.00 95.06 85 THR A C 1
ATOM 657 O O . THR A 1 85 ? 2.315 11.538 2.118 1.00 95.06 85 THR A O 1
ATOM 660 N N . VAL A 1 86 ? 0.320 12.603 2.052 1.00 95.25 86 VAL A N 1
ATOM 661 C CA . VAL A 1 86 ? 0.729 13.694 1.171 1.00 95.25 86 VAL A CA 1
ATOM 662 C C . VAL A 1 86 ? 1.259 14.894 1.957 1.00 95.25 86 VAL A C 1
ATOM 664 O O . VAL A 1 86 ? 0.877 15.123 3.107 1.00 95.25 86 VAL A O 1
ATOM 667 N N . GLN A 1 87 ? 2.143 15.677 1.342 1.00 93.19 87 GLN A N 1
ATOM 668 C CA . GLN A 1 87 ? 2.710 16.882 1.951 1.00 93.19 87 GLN A CA 1
ATOM 669 C C . GLN A 1 87 ? 3.129 17.906 0.897 1.00 93.19 87 GLN A C 1
ATOM 671 O O . GLN A 1 87 ? 3.294 17.570 -0.273 1.00 93.19 87 GLN A O 1
ATOM 676 N N . ILE A 1 88 ? 3.350 19.152 1.329 1.00 92.94 88 ILE A N 1
ATOM 677 C CA . ILE A 1 88 ? 3.805 20.235 0.445 1.00 92.94 88 ILE A CA 1
ATOM 678 C C . ILE A 1 88 ? 5.207 19.985 -0.129 1.00 92.94 88 ILE A C 1
ATOM 680 O O . ILE A 1 88 ? 5.490 20.387 -1.254 1.00 92.94 88 ILE A O 1
ATOM 684 N N . ASN A 1 89 ? 6.087 19.321 0.628 1.00 89.75 89 ASN A N 1
ATOM 685 C CA . ASN A 1 89 ? 7.398 18.914 0.136 1.00 89.75 89 ASN A CA 1
ATOM 686 C C . ASN A 1 89 ? 7.288 17.575 -0.604 1.00 89.75 89 ASN A C 1
ATOM 688 O O . ASN A 1 89 ? 7.498 16.508 -0.026 1.00 89.75 89 ASN A O 1
ATOM 692 N N . ASP A 1 90 ? 6.941 17.647 -1.883 1.00 86.25 90 ASP A N 1
ATOM 693 C CA . ASP A 1 90 ? 6.661 16.490 -2.734 1.00 86.25 90 ASP A CA 1
ATOM 694 C C . ASP A 1 90 ? 7.813 16.135 -3.699 1.00 86.25 90 ASP A C 1
ATOM 696 O O . ASP A 1 90 ? 7.646 15.355 -4.635 1.00 86.25 90 ASP A O 1
ATOM 700 N N . ARG A 1 91 ? 9.011 16.686 -3.450 1.00 85.88 91 ARG A N 1
ATOM 701 C CA . ARG A 1 91 ? 10.261 16.399 -4.180 1.00 85.88 91 ARG A CA 1
ATOM 702 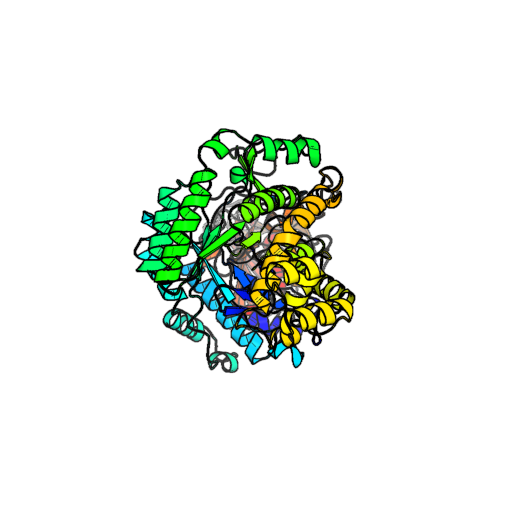C C . ARG A 1 91 ? 11.331 15.865 -3.234 1.00 85.88 91 ARG A C 1
ATOM 704 O O . ARG A 1 91 ? 12.392 16.463 -3.057 1.00 85.88 91 ARG A O 1
ATOM 711 N N . LEU A 1 92 ? 11.020 14.748 -2.586 1.00 81.62 92 LEU A N 1
ATOM 712 C CA . LEU A 1 92 ? 11.896 14.133 -1.595 1.00 81.62 92 LEU A CA 1
ATOM 713 C C . LEU A 1 92 ? 13.057 13.385 -2.248 1.00 81.62 92 LEU A C 1
ATOM 715 O O . LEU A 1 92 ? 12.891 12.656 -3.223 1.00 81.62 92 LEU A O 1
ATOM 719 N N . VAL A 1 93 ? 14.232 13.510 -1.638 1.00 84.56 93 VAL A N 1
ATOM 720 C CA . VAL A 1 93 ? 15.372 12.631 -1.898 1.00 84.56 93 VAL A CA 1
ATOM 721 C C . VAL A 1 93 ? 15.397 11.608 -0.771 1.00 84.56 93 VAL A C 1
ATOM 723 O O . VAL A 1 93 ? 15.742 11.946 0.359 1.00 84.56 93 VAL A O 1
ATOM 726 N N . LEU A 1 94 ? 14.981 10.378 -1.071 1.00 86.38 94 LEU A N 1
ATOM 727 C CA . LEU A 1 94 ? 14.902 9.301 -0.085 1.00 86.38 94 LEU A CA 1
ATOM 728 C C . LEU A 1 94 ? 16.128 8.380 -0.179 1.00 86.38 94 LEU A C 1
ATOM 730 O O . LEU A 1 94 ? 16.521 8.016 -1.293 1.00 86.38 94 LEU A O 1
ATOM 734 N N . PRO A 1 95 ? 16.713 7.962 0.959 1.00 91.00 95 PRO A N 1
ATOM 735 C CA . PRO A 1 95 ? 17.766 6.950 0.969 1.00 91.00 95 PRO A CA 1
ATOM 736 C C . PRO A 1 95 ? 17.226 5.631 0.412 1.00 91.00 95 PRO A C 1
ATOM 738 O O . PRO A 1 95 ? 16.098 5.263 0.715 1.00 91.00 95 PRO A O 1
ATOM 741 N N . ARG A 1 96 ? 18.013 4.905 -0.394 1.00 91.81 96 ARG A N 1
ATOM 742 C CA . ARG A 1 96 ? 17.639 3.588 -0.945 1.00 91.81 96 ARG A CA 1
ATOM 743 C C . ARG A 1 96 ? 18.772 2.571 -0.741 1.00 91.81 96 ARG A C 1
ATOM 745 O O . ARG A 1 96 ? 19.930 2.954 -0.913 1.00 91.81 96 ARG A O 1
ATOM 752 N N . PRO A 1 97 ? 18.471 1.296 -0.436 1.00 94.19 97 PRO A N 1
ATOM 753 C CA . PRO A 1 97 ? 17.143 0.762 -0.112 1.00 94.19 97 PRO A CA 1
ATOM 754 C C . PRO A 1 97 ? 16.586 1.383 1.181 1.00 94.19 97 PRO A C 1
ATOM 756 O O . PRO A 1 97 ? 17.348 1.900 1.995 1.00 94.19 97 PRO A O 1
ATOM 759 N N . CYS A 1 98 ? 15.260 1.386 1.347 1.00 94.62 98 CYS A N 1
ATOM 760 C CA . CYS A 1 98 ? 14.585 2.144 2.413 1.00 94.62 98 CYS A CA 1
ATOM 761 C C . CYS A 1 98 ? 13.690 1.316 3.337 1.00 94.62 98 CYS A C 1
ATOM 763 O O . CYS A 1 98 ? 13.197 1.858 4.326 1.00 94.62 98 CYS A O 1
ATOM 765 N N . ILE A 1 99 ? 13.474 0.030 3.034 1.00 95.75 99 ILE A N 1
ATOM 766 C CA . ILE A 1 99 ? 12.639 -0.886 3.819 1.00 95.75 99 ILE A CA 1
ATOM 767 C C . ILE A 1 99 ? 13.412 -2.177 4.092 1.00 95.75 99 ILE A C 1
ATOM 769 O O . ILE A 1 99 ? 13.764 -2.899 3.162 1.00 95.75 99 ILE A O 1
ATOM 773 N N . ASP A 1 100 ? 13.601 -2.493 5.371 1.00 95.44 100 ASP A N 1
ATOM 774 C CA . ASP A 1 100 ? 14.142 -3.765 5.847 1.00 95.44 100 ASP A CA 1
ATOM 775 C C . ASP A 1 100 ? 13.057 -4.516 6.631 1.00 95.44 100 ASP A C 1
ATOM 777 O O . ASP A 1 100 ? 12.754 -4.190 7.779 1.00 95.44 100 ASP A O 1
ATOM 781 N N . ALA A 1 101 ? 12.460 -5.531 6.005 1.00 95.44 101 ALA A N 1
ATOM 782 C CA . ALA A 1 101 ? 11.500 -6.432 6.643 1.00 95.44 101 ALA A CA 1
ATOM 783 C C . ALA A 1 101 ? 12.098 -7.827 6.918 1.00 95.44 101 ALA A C 1
ATOM 785 O O . ALA A 1 101 ? 11.357 -8.811 6.995 1.00 95.44 101 ALA A O 1
ATOM 786 N N . THR A 1 102 ? 13.429 -7.931 7.046 1.00 93.19 102 THR A N 1
ATOM 787 C CA . THR A 1 102 ? 14.152 -9.206 7.217 1.00 93.19 102 THR A CA 1
ATOM 788 C C . THR A 1 102 ? 13.692 -9.965 8.456 1.00 93.19 102 THR A C 1
ATOM 790 O O . THR A 1 102 ? 13.502 -11.179 8.407 1.00 93.19 102 THR A O 1
ATOM 793 N N . THR A 1 103 ? 13.517 -9.257 9.572 1.00 92.12 103 THR A N 1
ATOM 794 C CA . THR A 1 103 ? 13.078 -9.829 10.847 1.00 92.12 103 THR A CA 1
ATOM 795 C C . THR A 1 103 ? 11.792 -9.149 11.301 1.00 92.12 103 THR A C 1
ATOM 797 O O . THR A 1 103 ? 10.695 -9.537 10.901 1.00 92.12 103 THR A O 1
ATOM 800 N N . VAL A 1 104 ? 11.916 -8.094 12.098 1.00 94.00 104 VAL A N 1
ATOM 801 C CA . VAL A 1 104 ? 10.857 -7.103 12.314 1.00 94.00 104 VAL A CA 1
ATOM 802 C C . VAL A 1 104 ? 10.924 -6.064 11.188 1.00 94.00 104 VAL A C 1
ATOM 804 O O . VAL A 1 104 ? 11.721 -6.217 10.265 1.00 94.00 104 VAL A O 1
ATOM 807 N N . GLY A 1 105 ? 10.059 -5.052 11.210 1.00 95.81 105 GLY A N 1
ATOM 808 C CA . GLY A 1 105 ? 10.087 -4.017 10.180 1.00 95.81 105 GLY A CA 1
ATOM 809 C C . GLY A 1 105 ? 10.957 -2.839 10.596 1.00 95.81 105 GLY A C 1
ATOM 810 O O . GLY A 1 105 ? 10.802 -2.334 11.706 1.00 95.81 105 GLY A O 1
ATOM 811 N N . TYR A 1 106 ? 11.807 -2.374 9.690 1.00 96.88 106 TYR A N 1
ATOM 812 C CA . TYR A 1 106 ? 12.494 -1.093 9.777 1.00 96.88 106 TYR A CA 1
ATOM 813 C C . TYR A 1 106 ? 12.346 -0.323 8.469 1.00 96.88 106 TYR A C 1
ATOM 815 O O . TYR A 1 106 ? 12.346 -0.910 7.385 1.00 96.88 106 TYR A O 1
ATOM 823 N N . ASN A 1 107 ? 12.270 0.996 8.563 1.00 95.75 107 ASN A N 1
ATOM 824 C CA . ASN A 1 107 ? 12.339 1.883 7.409 1.00 95.75 107 ASN A CA 1
ATOM 825 C C . ASN A 1 107 ? 13.162 3.134 7.721 1.00 95.75 107 ASN A C 1
ATOM 827 O O . ASN A 1 107 ? 13.376 3.472 8.884 1.00 95.75 107 ASN A O 1
ATOM 831 N N . VAL A 1 108 ? 13.609 3.812 6.667 1.00 94.06 108 VAL A N 1
ATOM 832 C CA . VAL A 1 108 ? 14.270 5.133 6.714 1.00 94.06 108 VAL A CA 1
ATOM 833 C C . VAL A 1 108 ? 13.564 6.160 5.811 1.00 94.06 108 VAL A C 1
ATOM 835 O O . VAL A 1 108 ? 14.049 7.266 5.628 1.00 94.06 108 VAL A O 1
ATOM 838 N N . GLU A 1 109 ? 12.400 5.805 5.252 1.00 86.00 109 GLU A N 1
ATOM 839 C CA . GLU A 1 109 ? 11.490 6.717 4.535 1.00 86.00 109 GLU A CA 1
ATOM 840 C C . GLU A 1 109 ? 10.319 7.147 5.430 1.00 86.00 109 GLU A C 1
ATOM 842 O O . GLU A 1 109 ? 9.957 6.406 6.345 1.00 86.00 109 GLU A O 1
ATOM 847 N N . TRP A 1 110 ? 9.725 8.319 5.181 1.00 70.25 110 TRP A N 1
ATOM 848 C CA . TRP A 1 110 ? 8.687 8.899 6.048 1.00 70.25 110 TRP A CA 1
ATOM 849 C C . TRP A 1 110 ? 7.511 9.585 5.324 1.00 70.25 110 TRP A C 1
ATOM 851 O O . TRP A 1 110 ? 6.645 10.143 5.998 1.00 70.25 110 TRP A O 1
ATOM 861 N N . SER A 1 111 ? 7.438 9.598 3.985 1.00 74.75 111 SER A N 1
ATOM 862 C CA . SER A 1 111 ? 6.361 10.310 3.264 1.00 74.75 111 SER A CA 1
ATOM 863 C C . SER A 1 111 ? 6.158 9.825 1.821 1.00 74.75 111 SER A C 1
ATOM 865 O O . SER A 1 111 ? 6.863 8.923 1.372 1.00 74.75 111 SER A O 1
ATOM 867 N N . GLN A 1 112 ? 5.137 10.349 1.126 1.00 80.50 112 GLN A N 1
ATOM 868 C CA . GLN A 1 112 ? 4.834 10.000 -0.265 1.00 80.50 112 GLN A CA 1
ATOM 869 C C . GLN A 1 112 ? 6.023 10.253 -1.194 1.00 80.50 112 GLN A C 1
ATOM 871 O O . GLN A 1 112 ? 6.774 11.215 -1.034 1.00 80.50 112 GLN A O 1
ATOM 876 N N . GLU A 1 113 ? 6.150 9.400 -2.204 1.00 86.31 113 GLU A N 1
ATOM 877 C CA . GLU A 1 113 ? 7.170 9.528 -3.248 1.00 86.31 113 GLU A CA 1
ATOM 878 C C . GLU A 1 113 ? 6.622 10.154 -4.536 1.00 86.31 113 GLU A C 1
ATOM 880 O O . GLU A 1 113 ? 7.387 10.595 -5.391 1.00 86.31 113 GLU A O 1
ATOM 885 N N . LEU A 1 114 ? 5.295 10.183 -4.667 1.00 92.56 114 LEU A N 1
ATOM 886 C CA . LEU A 1 114 ? 4.580 10.843 -5.750 1.00 92.56 114 LEU A CA 1
ATOM 887 C C . LEU A 1 114 ? 4.414 12.333 -5.449 1.00 92.56 114 LEU A C 1
ATOM 889 O O . LEU A 1 114 ? 4.270 12.741 -4.292 1.00 92.56 114 LEU A O 1
ATOM 893 N N . ARG A 1 115 ? 4.368 13.144 -6.509 1.00 94.44 115 ARG A N 1
ATOM 894 C CA . ARG A 1 115 ? 3.973 14.552 -6.395 1.00 94.44 115 ARG A CA 1
ATOM 895 C C . ARG A 1 115 ? 2.495 14.649 -6.043 1.00 94.44 115 ARG A C 1
ATOM 897 O O . ARG A 1 115 ? 1.741 13.717 -6.308 1.00 94.44 115 ARG A O 1
ATOM 904 N N . LEU A 1 116 ? 2.052 15.792 -5.521 1.00 96.19 116 LEU A N 1
ATOM 905 C CA . LEU A 1 116 ? 0.640 15.984 -5.149 1.00 96.19 116 LEU A CA 1
ATOM 906 C C . LEU A 1 116 ? -0.332 15.692 -6.306 1.00 96.19 116 LEU A C 1
ATOM 908 O O . LEU A 1 116 ? -1.345 15.026 -6.111 1.00 96.19 116 LEU A O 1
ATOM 912 N N . ALA A 1 117 ? -0.022 16.165 -7.516 1.00 96.56 117 ALA A N 1
ATOM 913 C CA . ALA A 1 117 ? -0.860 15.915 -8.690 1.00 96.56 117 ALA A CA 1
ATOM 914 C C . ALA A 1 117 ? -0.862 14.432 -9.103 1.00 96.56 117 ALA A C 1
ATOM 916 O O . ALA A 1 117 ? -1.902 13.899 -9.490 1.00 96.56 117 ALA A O 1
ATOM 917 N N . ASP A 1 118 ? 0.284 13.759 -8.979 1.00 96.88 118 ASP A N 1
ATOM 918 C CA . ASP A 1 118 ? 0.423 12.347 -9.334 1.00 96.88 118 ASP A CA 1
ATOM 919 C C . ASP A 1 118 ? -0.304 11.454 -8.318 1.00 96.88 118 ASP A C 1
ATOM 921 O O . ASP A 1 118 ? -1.026 10.542 -8.715 1.00 96.88 118 ASP A O 1
ATOM 925 N N . SER A 1 119 ? -0.202 11.747 -7.015 1.00 97.12 119 SER A N 1
ATOM 926 C CA . SER A 1 119 ? -0.929 11.002 -5.979 1.00 97.12 119 SER A CA 1
ATOM 927 C C . SER A 1 119 ? -2.438 11.202 -6.082 1.00 97.12 119 SER A C 1
ATOM 929 O O . SER A 1 119 ? -3.184 10.230 -5.992 1.00 97.12 119 SER A O 1
ATOM 931 N N . LEU A 1 120 ? -2.903 12.426 -6.371 1.00 98.38 120 LEU A N 1
ATOM 932 C CA . LEU A 1 120 ? -4.318 12.681 -6.657 1.00 98.38 120 LEU A CA 1
ATOM 933 C C . LEU A 1 120 ? -4.806 11.812 -7.825 1.00 98.38 120 LEU A C 1
ATOM 935 O O . LEU A 1 120 ? -5.813 11.113 -7.701 1.00 98.38 120 LEU A O 1
ATOM 939 N N . ARG A 1 121 ? -4.062 11.809 -8.938 1.00 98.44 121 ARG A N 1
ATOM 940 C CA . ARG A 1 121 ? -4.385 10.995 -10.114 1.00 98.44 121 ARG A CA 1
ATOM 941 C C . ARG A 1 121 ? -4.462 9.506 -9.766 1.00 98.44 121 ARG A C 1
ATOM 943 O O . ARG A 1 121 ? -5.414 8.846 -10.176 1.00 98.44 121 ARG A O 1
ATOM 950 N N . GLU A 1 122 ? -3.493 8.975 -9.022 1.00 98.56 122 GLU A N 1
ATOM 951 C CA . GLU A 1 122 ? -3.458 7.559 -8.631 1.00 98.56 122 GLU A CA 1
ATOM 952 C C . GLU A 1 122 ? -4.610 7.172 -7.695 1.00 98.56 122 GLU A C 1
ATOM 954 O O . GLU A 1 122 ? -5.199 6.101 -7.853 1.00 98.56 122 GLU A O 1
ATOM 959 N N . TYR A 1 123 ? -4.992 8.041 -6.757 1.00 98.62 123 TYR A N 1
ATOM 960 C CA . TYR A 1 123 ? -6.092 7.766 -5.829 1.00 98.62 123 TYR A CA 1
ATOM 961 C C . TYR A 1 123 ? -7.454 7.791 -6.526 1.00 98.62 123 TYR A C 1
ATOM 963 O O . TYR A 1 123 ? -8.284 6.907 -6.289 1.00 98.62 123 TYR A O 1
ATOM 971 N N . VAL A 1 124 ? -7.667 8.737 -7.446 1.00 98.81 124 VAL A N 1
ATOM 972 C CA . VAL A 1 124 ? -8.883 8.782 -8.273 1.00 98.81 124 VAL A CA 1
ATOM 973 C C . VAL A 1 124 ? -8.927 7.592 -9.236 1.00 98.81 124 VAL A C 1
ATOM 975 O O . VAL A 1 124 ? -9.958 6.927 -9.333 1.00 98.81 124 VAL A O 1
ATOM 978 N N . ALA A 1 125 ? -7.803 7.242 -9.869 1.00 98.81 125 ALA A N 1
ATOM 979 C CA . ALA A 1 125 ? -7.698 6.048 -10.708 1.00 98.81 125 ALA A CA 1
ATOM 980 C C . ALA A 1 125 ? -8.015 4.765 -9.923 1.00 98.81 125 ALA A C 1
ATOM 982 O O . ALA A 1 125 ? -8.794 3.934 -10.391 1.00 98.81 125 ALA A O 1
ATOM 983 N N . GLY A 1 126 ? -7.473 4.618 -8.710 1.00 98.62 126 GLY A N 1
ATOM 984 C CA . GLY A 1 126 ? -7.807 3.519 -7.806 1.00 98.62 126 GLY A CA 1
ATOM 985 C C . GLY A 1 126 ? -9.308 3.456 -7.520 1.00 98.62 126 GLY A C 1
ATOM 986 O O . GLY A 1 126 ? -9.912 2.401 -7.698 1.00 98.62 126 GLY A O 1
ATOM 987 N N . SER A 1 127 ? -9.932 4.587 -7.166 1.00 98.75 127 SER A N 1
ATOM 988 C CA . SER A 1 127 ? -11.382 4.679 -6.933 1.00 98.75 127 SER A CA 1
ATOM 989 C C . SER A 1 127 ? -12.203 4.242 -8.153 1.00 98.75 127 SER A C 1
ATOM 991 O O . SER A 1 127 ? -13.115 3.427 -8.018 1.00 98.75 127 SER A O 1
ATOM 993 N N . MET A 1 128 ? -11.852 4.709 -9.355 1.00 98.81 128 MET A N 1
ATOM 994 C CA . MET A 1 128 ? -12.539 4.324 -10.595 1.00 98.81 128 MET A CA 1
ATOM 995 C C . MET A 1 128 ? -12.387 2.828 -10.909 1.00 98.81 128 MET A C 1
ATOM 997 O O . MET A 1 128 ? -13.350 2.181 -11.320 1.00 98.81 128 MET A O 1
ATOM 1001 N N . LEU A 1 129 ? -11.203 2.243 -10.686 1.00 98.75 129 LEU A N 1
ATOM 1002 C CA . LEU A 1 129 ? -10.993 0.798 -10.852 1.00 98.75 129 LEU A CA 1
ATOM 1003 C C . LEU A 1 129 ? -11.829 -0.015 -9.852 1.00 98.75 129 LEU A C 1
ATOM 1005 O O . LEU A 1 129 ? -12.361 -1.065 -10.219 1.00 98.75 129 LEU A O 1
ATOM 1009 N N . LEU A 1 130 ? -12.002 0.470 -8.615 1.00 98.44 130 LEU A N 1
ATOM 1010 C CA . LEU A 1 130 ? -12.919 -0.154 -7.658 1.00 98.44 130 LEU A CA 1
ATOM 1011 C C . LEU A 1 130 ? -14.369 -0.110 -8.150 1.00 98.44 130 LEU A C 1
ATOM 1013 O O . LEU A 1 130 ? -15.082 -1.099 -8.000 1.00 98.44 130 LEU A O 1
ATOM 1017 N N . ASP A 1 131 ? -14.812 0.987 -8.758 1.00 98.12 131 ASP A N 1
ATOM 1018 C CA . ASP A 1 131 ? -16.172 1.083 -9.301 1.00 98.12 131 ASP A CA 1
ATOM 1019 C C . ASP A 1 131 ? -16.397 0.113 -10.469 1.00 98.12 131 ASP A C 1
ATOM 1021 O O . ASP A 1 131 ? -17.439 -0.544 -10.520 1.00 98.12 131 ASP A O 1
ATOM 1025 N N . VAL A 1 132 ? -15.388 -0.097 -11.325 1.00 97.88 132 VAL A N 1
ATOM 1026 C CA . VAL A 1 132 ? -15.405 -1.175 -12.331 1.00 97.88 132 VAL A CA 1
ATOM 1027 C C . VAL A 1 132 ? -15.554 -2.551 -11.670 1.00 97.88 132 VAL A C 1
ATOM 1029 O O . VAL A 1 132 ? -16.434 -3.325 -12.051 1.00 97.88 132 VAL A O 1
ATOM 1032 N N . LEU A 1 133 ? -14.734 -2.859 -10.656 1.00 96.44 133 LEU A N 1
ATOM 1033 C CA . LEU A 1 133 ? -14.777 -4.142 -9.934 1.00 96.44 133 LEU A CA 1
ATOM 1034 C C . LEU A 1 133 ? -16.149 -4.411 -9.300 1.00 96.44 133 LEU A C 1
ATOM 1036 O O . LEU A 1 133 ? -16.638 -5.544 -9.341 1.00 96.44 133 LEU A O 1
ATOM 1040 N N . LYS A 1 134 ? -16.773 -3.377 -8.727 1.00 95.75 134 LYS A N 1
ATOM 1041 C CA . LYS A 1 134 ? -18.097 -3.443 -8.092 1.00 95.75 134 LYS A CA 1
ATOM 1042 C C . LYS A 1 134 ? -19.221 -3.621 -9.112 1.00 95.75 134 LYS A C 1
ATOM 1044 O O . LYS A 1 134 ? -20.089 -4.476 -8.917 1.00 95.75 134 LYS A O 1
ATOM 1049 N N . ALA A 1 135 ? -19.197 -2.853 -10.203 1.00 94.56 135 ALA A N 1
ATOM 1050 C CA . ALA A 1 135 ? -20.210 -2.909 -11.256 1.00 94.56 135 ALA A CA 1
ATOM 1051 C C . ALA A 1 135 ? -20.275 -4.310 -11.887 1.00 94.56 135 ALA A C 1
ATOM 1053 O O . ALA A 1 135 ? -21.335 -4.949 -11.893 1.00 94.56 135 ALA A O 1
ATOM 1054 N N . GLU A 1 136 ? -19.115 -4.826 -12.300 1.00 90.81 136 GLU A N 1
ATOM 1055 C CA . GLU A 1 136 ? -18.959 -6.158 -12.897 1.00 90.81 136 GLU A CA 1
ATOM 1056 C C . GLU A 1 136 ? -19.099 -7.296 -11.870 1.00 90.81 136 GLU A C 1
ATOM 1058 O O . GLU A 1 136 ? -19.290 -8.451 -12.240 1.00 90.81 136 GLU A O 1
ATOM 1063 N N . ASN A 1 137 ? -19.024 -6.982 -10.571 1.00 90.06 137 ASN A N 1
ATOM 1064 C CA . ASN A 1 137 ? -18.917 -7.957 -9.487 1.00 90.06 137 ASN A CA 1
ATOM 1065 C C . ASN A 1 137 ? -17.811 -8.989 -9.754 1.00 90.06 137 ASN A C 1
ATOM 1067 O O . ASN A 1 137 ? -18.048 -10.194 -9.683 1.00 90.06 137 ASN A O 1
ATOM 1071 N N . LEU A 1 138 ? -16.593 -8.515 -10.037 1.00 87.12 138 LEU A N 1
ATOM 1072 C CA . LEU A 1 138 ? -15.445 -9.362 -10.402 1.00 87.12 138 LEU A CA 1
ATOM 1073 C C . LEU A 1 138 ? -14.975 -10.311 -9.280 1.00 87.12 138 LEU A C 1
ATOM 1075 O O . LEU A 1 138 ? -14.179 -11.214 -9.528 1.00 87.12 138 LEU A O 1
ATOM 1079 N N . LEU A 1 139 ? -15.494 -10.156 -8.057 1.00 86.75 139 LEU A N 1
ATOM 1080 C CA . LEU A 1 139 ? -15.350 -11.152 -6.988 1.00 86.75 139 LEU A CA 1
ATOM 1081 C C . LEU A 1 139 ? -16.190 -12.419 -7.261 1.00 86.75 139 LEU A C 1
ATOM 1083 O O . LEU A 1 139 ? -15.834 -13.507 -6.832 1.00 86.75 139 LEU A O 1
ATOM 1087 N N . GLY A 1 140 ? -17.268 -12.321 -8.036 1.00 83.69 140 GLY A N 1
ATOM 1088 C CA . GLY A 1 140 ? -17.978 -13.466 -8.603 1.00 83.69 140 GLY A CA 1
ATOM 1089 C C . GLY A 1 140 ? -19.118 -14.046 -7.761 1.00 83.69 140 GLY A C 1
ATOM 1090 O O . GLY A 1 140 ? -20.006 -14.666 -8.348 1.00 83.69 140 GLY A O 1
ATOM 1091 N N . LEU A 1 141 ? -19.187 -13.835 -6.436 1.00 87.06 141 LEU A N 1
ATOM 1092 C CA . LEU A 1 141 ? -20.319 -14.340 -5.641 1.00 87.06 141 LEU A CA 1
ATOM 1093 C C . LEU A 1 141 ? -21.449 -13.302 -5.529 1.00 87.06 141 LEU A C 1
ATOM 1095 O O . LEU A 1 141 ? -21.183 -12.108 -5.382 1.00 87.06 141 LEU A O 1
ATOM 1099 N N . PRO A 1 142 ? -22.732 -13.717 -5.521 1.00 84.69 142 PRO A N 1
ATOM 1100 C CA . PRO A 1 142 ? -23.849 -12.787 -5.335 1.00 84.69 142 PRO A CA 1
ATOM 1101 C C . PRO A 1 142 ? -23.803 -12.026 -4.002 1.00 84.69 142 PRO A C 1
ATOM 1103 O O . PRO A 1 142 ? -24.126 -10.840 -3.958 1.00 84.69 142 PRO A O 1
ATOM 1106 N N . SER A 1 143 ? -23.365 -12.685 -2.921 1.00 85.25 143 SER A N 1
ATOM 1107 C CA . SER A 1 143 ? -23.237 -12.073 -1.591 1.00 85.25 143 SER A CA 1
ATOM 1108 C C . SER A 1 143 ? -22.172 -10.983 -1.523 1.00 85.25 143 SER A C 1
ATOM 1110 O O . SER A 1 143 ? -22.209 -10.163 -0.607 1.00 85.25 143 SER A O 1
ATOM 1112 N N . ASP A 1 144 ? -21.232 -10.964 -2.471 1.00 87.75 144 ASP A N 1
ATOM 1113 C CA . ASP A 1 144 ? -20.119 -10.017 -2.458 1.00 87.75 144 ASP A CA 1
ATOM 1114 C C . ASP A 1 144 ? -20.610 -8.592 -2.673 1.00 87.75 144 ASP A C 1
ATOM 1116 O O . ASP A 1 144 ? -20.040 -7.678 -2.088 1.00 87.75 144 ASP A O 1
ATOM 1120 N N . ARG A 1 145 ? -21.718 -8.399 -3.405 1.00 88.44 145 ARG A N 1
ATOM 1121 C CA . ARG A 1 145 ? -22.349 -7.086 -3.625 1.00 88.44 145 ARG A CA 1
ATOM 1122 C C . ARG A 1 145 ? -22.731 -6.376 -2.324 1.00 88.44 145 ARG A C 1
ATOM 1124 O O . ARG A 1 145 ? -22.653 -5.157 -2.252 1.00 88.44 145 ARG A O 1
ATOM 1131 N N . LEU A 1 146 ? -23.090 -7.128 -1.282 1.00 87.81 146 LEU A N 1
ATOM 1132 C CA . LEU A 1 146 ? -23.451 -6.578 0.032 1.00 87.81 146 LEU A CA 1
ATOM 1133 C C . LEU A 1 146 ? -22.227 -6.177 0.873 1.00 87.81 146 LEU A C 1
ATOM 1135 O O . LEU A 1 146 ? -22.373 -5.610 1.957 1.00 87.81 146 LEU A O 1
ATOM 1139 N N . LYS A 1 147 ? -21.020 -6.491 0.392 1.00 91.12 147 LYS A N 1
ATOM 1140 C CA . LYS A 1 147 ? -19.756 -6.336 1.117 1.00 91.12 147 LYS A CA 1
ATOM 1141 C C . LYS A 1 147 ? -18.781 -5.438 0.368 1.00 91.12 147 LYS A C 1
ATOM 1143 O O . LYS A 1 147 ? -17.571 -5.670 0.390 1.00 91.12 147 LYS A O 1
ATOM 1148 N N . GLN A 1 148 ? -19.298 -4.435 -0.337 1.00 93.44 148 GLN A N 1
ATOM 1149 C CA . GLN A 1 148 ? -18.499 -3.530 -1.169 1.00 93.44 148 GLN A CA 1
ATOM 1150 C C . GLN A 1 148 ? -18.377 -2.118 -0.594 1.00 93.44 148 GLN A C 1
ATOM 1152 O O . GLN A 1 148 ? -17.598 -1.332 -1.137 1.00 93.44 148 GLN A O 1
ATOM 1157 N N . ASP A 1 149 ? -19.072 -1.801 0.507 1.00 96.06 149 ASP A N 1
ATOM 1158 C CA . ASP A 1 149 ? -18.947 -0.500 1.173 1.00 96.06 149 ASP A CA 1
ATOM 1159 C C . ASP A 1 149 ? -17.492 -0.275 1.573 1.00 96.06 149 ASP A C 1
ATOM 1161 O O . ASP A 1 149 ? -16.928 -1.047 2.359 1.00 96.06 149 ASP A O 1
ATOM 1165 N N . THR A 1 150 ? -16.896 0.752 0.972 1.00 97.38 150 THR A N 1
ATOM 1166 C CA . THR A 1 150 ? -15.463 1.037 1.002 1.00 97.38 150 THR A CA 1
ATOM 1167 C C . THR A 1 150 ? -15.251 2.500 1.346 1.00 97.38 150 THR A C 1
ATOM 1169 O O . THR A 1 150 ? -15.968 3.366 0.849 1.00 97.38 150 THR A O 1
ATOM 1172 N N . ILE A 1 151 ? -14.240 2.766 2.162 1.00 98.50 151 ILE A N 1
ATOM 1173 C CA . ILE A 1 151 ? -13.823 4.105 2.549 1.00 98.50 151 ILE A CA 1
ATOM 1174 C C . ILE A 1 151 ? -12.365 4.296 2.134 1.00 98.50 151 ILE A C 1
ATOM 1176 O O . ILE A 1 151 ? -11.505 3.499 2.512 1.00 98.50 151 ILE A O 1
ATOM 1180 N N . LEU A 1 152 ? -12.096 5.357 1.375 1.00 98.56 152 LEU A N 1
ATOM 1181 C CA . LEU A 1 152 ? -10.747 5.871 1.158 1.00 98.56 152 LEU A CA 1
ATOM 1182 C C . LEU A 1 152 ? -10.520 7.015 2.149 1.00 98.56 152 LEU A C 1
ATOM 1184 O O . LEU A 1 152 ? -11.285 7.979 2.174 1.00 98.56 152 LEU A O 1
ATOM 1188 N N . ASP A 1 153 ? -9.509 6.885 2.998 1.00 98.25 153 ASP A N 1
ATOM 1189 C CA . ASP A 1 153 ? -9.157 7.868 4.018 1.00 98.25 153 ASP A CA 1
ATOM 1190 C C . ASP A 1 153 ? -7.912 8.628 3.573 1.00 98.25 153 ASP A C 1
ATOM 1192 O O . ASP A 1 153 ? -6.869 8.024 3.320 1.00 98.25 153 ASP A O 1
ATOM 1196 N N . MET A 1 154 ? -8.019 9.949 3.433 1.00 98.38 154 MET A N 1
ATOM 1197 C CA . MET A 1 154 ? -6.862 10.757 3.061 1.00 98.38 154 MET A CA 1
ATOM 1198 C C . MET A 1 154 ? -5.841 10.733 4.194 1.00 98.38 154 MET A C 1
ATOM 1200 O O . MET A 1 154 ? -6.205 10.751 5.367 1.00 98.38 154 MET A O 1
ATOM 1204 N N . SER A 1 155 ? -4.557 10.808 3.861 1.00 97.19 155 SER A N 1
ATOM 1205 C CA . SER A 1 155 ? -3.538 11.142 4.847 1.00 97.19 155 SER A CA 1
ATOM 1206 C C . SER A 1 155 ? -2.768 12.378 4.419 1.00 97.19 155 SER A C 1
ATOM 1208 O O . SER A 1 155 ? -2.308 12.475 3.283 1.00 97.19 155 SER A O 1
ATOM 1210 N N . VAL A 1 156 ? -2.623 13.323 5.344 1.00 95.75 156 VAL A N 1
ATOM 1211 C CA . VAL A 1 156 ? -1.840 14.550 5.156 1.00 95.75 156 VAL A CA 1
ATOM 1212 C C . VAL A 1 156 ? -0.848 14.687 6.304 1.00 95.75 156 VAL A C 1
ATOM 1214 O O . VAL A 1 156 ? -1.106 14.219 7.415 1.00 95.75 156 VAL A O 1
ATOM 1217 N N . GLY A 1 157 ? 0.294 15.309 6.044 1.00 91.75 157 GLY A N 1
ATOM 1218 C CA . GLY A 1 157 ? 1.321 15.582 7.047 1.00 91.75 157 GLY A CA 1
ATOM 1219 C C . GLY A 1 157 ? 2.097 16.852 6.716 1.00 91.75 157 GLY A C 1
ATOM 1220 O O . GLY A 1 157 ? 1.678 17.618 5.848 1.00 91.75 157 GLY A O 1
ATOM 1221 N N . TYR A 1 158 ? 3.245 17.027 7.378 1.00 87.81 158 TYR A N 1
ATOM 1222 C CA . TYR A 1 158 ? 4.080 18.242 7.410 1.00 87.81 158 TYR A CA 1
ATOM 1223 C C . TYR A 1 158 ? 3.638 19.250 8.486 1.00 87.81 158 TYR A C 1
ATOM 1225 O O . TYR A 1 158 ? 3.087 18.849 9.510 1.00 87.81 158 TYR A O 1
ATOM 1233 N N . ASP A 1 159 ? 3.945 20.532 8.294 1.00 93.44 159 ASP A N 1
ATOM 1234 C CA . ASP A 1 159 ? 3.586 21.642 9.176 1.00 93.44 159 ASP A CA 1
ATOM 1235 C C . ASP A 1 159 ? 2.273 22.340 8.744 1.00 93.44 159 ASP A C 1
ATOM 1237 O O . ASP A 1 159 ? 1.728 22.124 7.655 1.00 93.44 159 ASP A O 1
ATOM 1241 N N . LEU A 1 160 ? 1.737 23.191 9.617 1.00 96.38 160 LEU A N 1
ATOM 1242 C CA . LEU A 1 160 ? 0.510 23.955 9.412 1.00 96.38 160 LEU A CA 1
ATOM 1243 C C . LEU A 1 160 ? 0.610 24.878 8.201 1.00 96.38 160 LEU A C 1
ATOM 1245 O O . LEU A 1 160 ? -0.369 25.027 7.469 1.00 96.38 160 LEU A O 1
ATOM 1249 N N . ALA A 1 161 ? 1.764 25.509 7.989 1.00 96.62 161 ALA A N 1
ATOM 1250 C CA . ALA A 1 161 ? 1.976 26.406 6.858 1.00 96.62 161 ALA A CA 1
ATOM 1251 C C . ALA A 1 161 ? 1.862 25.651 5.523 1.00 96.62 161 ALA A C 1
ATOM 1253 O O . ALA A 1 161 ? 1.170 26.101 4.607 1.00 96.62 161 ALA A O 1
ATOM 1254 N N . GLY A 1 162 ? 2.477 24.474 5.442 1.00 95.56 162 GLY A N 1
ATOM 1255 C CA . GLY A 1 162 ? 2.426 23.568 4.308 1.00 95.56 162 GLY A CA 1
ATOM 1256 C C . GLY A 1 162 ? 1.030 23.014 4.068 1.00 95.56 162 GLY A C 1
ATOM 1257 O O . GLY A 1 162 ? 0.546 23.065 2.939 1.00 95.56 162 GLY A O 1
ATOM 1258 N N . ILE A 1 163 ? 0.337 22.560 5.114 1.00 96.38 163 ILE A N 1
ATOM 1259 C CA . ILE A 1 163 ? -1.034 22.043 4.988 1.00 96.38 163 ILE A CA 1
ATOM 1260 C C . ILE A 1 163 ? -2.026 23.154 4.598 1.00 96.38 163 ILE A C 1
ATOM 1262 O O . ILE A 1 163 ? -2.973 22.908 3.853 1.00 96.38 163 ILE A O 1
ATOM 1266 N N . ARG A 1 164 ? -1.793 24.402 5.027 1.00 97.75 164 ARG A N 1
ATOM 1267 C CA . ARG A 1 164 ? -2.589 25.572 4.614 1.00 97.75 164 ARG A CA 1
ATOM 1268 C C . ARG A 1 164 ? -2.259 26.096 3.222 1.00 97.75 164 ARG A C 1
ATOM 1270 O O . ARG A 1 164 ? -2.973 26.990 2.756 1.00 97.75 164 ARG A O 1
ATOM 1277 N N . SER A 1 165 ? -1.202 25.597 2.587 1.00 98.06 165 SER A N 1
ATOM 1278 C CA . SER A 1 165 ? -0.785 26.060 1.267 1.00 98.06 165 SER A CA 1
ATOM 1279 C C . SER A 1 165 ? -1.907 25.894 0.230 1.00 98.06 165 SER A C 1
ATOM 1281 O O . SER A 1 165 ? -2.721 24.969 0.338 1.00 98.06 165 SER A O 1
ATOM 1283 N N . PRO A 1 166 ? -1.957 26.752 -0.805 1.00 98.19 166 PRO A N 1
ATOM 1284 C CA . PRO A 1 166 ? -2.919 26.604 -1.895 1.00 98.19 166 PRO A CA 1
ATOM 1285 C C . PRO A 1 166 ? -2.885 25.218 -2.552 1.00 98.19 166 PRO A C 1
ATOM 1287 O O . PRO A 1 166 ? -3.932 24.693 -2.914 1.00 98.19 166 PRO A O 1
ATOM 1290 N N . GLN A 1 167 ? -1.703 24.608 -2.665 1.00 97.75 167 GLN A N 1
ATOM 1291 C CA . GLN A 1 167 ? -1.509 23.303 -3.292 1.00 97.75 167 GLN A CA 1
ATOM 1292 C C . GLN A 1 167 ? -2.160 22.176 -2.484 1.00 97.75 167 GLN A C 1
ATOM 1294 O O . GLN A 1 167 ? -2.915 21.383 -3.042 1.00 97.75 167 GLN A O 1
ATOM 1299 N N . VAL A 1 168 ? -1.911 22.116 -1.169 1.00 97.75 168 VAL A N 1
ATOM 1300 C CA . VAL A 1 168 ? -2.500 21.074 -0.309 1.00 97.75 168 VAL A CA 1
ATOM 1301 C C . VAL A 1 168 ? -4.004 21.298 -0.131 1.00 97.75 168 VAL A C 1
ATOM 1303 O O . VAL A 1 168 ? -4.766 20.335 -0.169 1.00 97.75 168 VAL A O 1
ATOM 1306 N N . ARG A 1 169 ? -4.461 22.555 -0.032 1.00 98.31 169 ARG A N 1
ATOM 1307 C CA . ARG A 1 169 ? -5.899 22.886 -0.046 1.00 98.31 169 ARG A CA 1
ATOM 1308 C C . ARG A 1 169 ? -6.585 22.369 -1.308 1.00 98.31 169 ARG A C 1
ATOM 1310 O O . ARG A 1 169 ? -7.567 21.642 -1.202 1.00 98.31 169 ARG A O 1
ATOM 1317 N N . ALA A 1 170 ? -6.037 22.701 -2.479 1.00 98.44 170 ALA A N 1
ATOM 1318 C CA . ALA A 1 170 ? -6.581 22.266 -3.762 1.00 98.44 170 ALA A CA 1
ATOM 1319 C C . ALA A 1 170 ? -6.617 20.737 -3.875 1.00 98.44 170 ALA A C 1
ATOM 1321 O O . ALA A 1 170 ? -7.599 20.182 -4.358 1.00 98.44 170 ALA A O 1
ATOM 1322 N N . TRP A 1 171 ? -5.585 20.054 -3.376 1.00 98.44 171 TRP A N 1
ATOM 1323 C CA . TRP A 1 171 ? -5.546 18.595 -3.329 1.00 98.44 171 TRP A CA 1
ATOM 1324 C C . TRP A 1 171 ? -6.672 18.005 -2.460 1.00 98.44 171 TRP A C 1
ATOM 1326 O O . TRP A 1 171 ? -7.403 17.128 -2.917 1.00 98.44 171 TRP A O 1
ATOM 1336 N N . ILE A 1 172 ? -6.871 18.524 -1.240 1.00 98.69 172 ILE A N 1
ATOM 1337 C CA . ILE A 1 172 ? -7.944 18.073 -0.332 1.00 98.69 172 ILE A CA 1
ATOM 1338 C C . ILE A 1 172 ? -9.326 18.339 -0.946 1.00 98.69 172 ILE A C 1
ATOM 1340 O O . ILE A 1 172 ? -10.202 17.475 -0.895 1.00 98.69 172 ILE A O 1
ATOM 1344 N N . ASP A 1 173 ? -9.538 19.517 -1.535 1.00 98.69 173 ASP A N 1
ATOM 1345 C CA . ASP A 1 173 ? -10.815 19.852 -2.171 1.00 98.69 173 ASP A CA 1
ATOM 1346 C C . ASP A 1 173 ? -11.093 18.974 -3.400 1.00 98.69 173 ASP A C 1
ATOM 1348 O O . ASP A 1 173 ? -12.235 18.555 -3.590 1.00 98.69 173 ASP A O 1
ATOM 1352 N N . SER A 1 174 ? -10.060 18.600 -4.159 1.00 98.62 174 SER A N 1
ATOM 1353 C CA . SER A 1 174 ? -10.189 17.662 -5.284 1.00 98.62 174 SER A CA 1
ATOM 1354 C C . SER A 1 174 ? -10.515 16.242 -4.808 1.00 98.62 174 SER A C 1
ATOM 1356 O O . SER A 1 174 ? -11.309 15.552 -5.428 1.00 98.62 174 SER A O 1
ATOM 1358 N N . MET A 1 175 ? -10.009 15.796 -3.654 1.00 98.56 175 MET A N 1
ATOM 1359 C CA . MET A 1 175 ? -10.436 14.514 -3.067 1.00 98.56 175 MET A CA 1
ATOM 1360 C C . MET A 1 175 ? -11.894 14.539 -2.566 1.00 98.56 175 MET A C 1
ATOM 1362 O O . MET A 1 175 ? -12.587 13.517 -2.605 1.00 98.56 175 MET A O 1
ATOM 1366 N N . LYS A 1 176 ? -12.396 15.701 -2.128 1.00 98.69 176 LYS A N 1
ATOM 1367 C CA . LYS A 1 176 ? -13.814 15.889 -1.765 1.00 98.69 176 LYS A CA 1
ATOM 1368 C C . LYS A 1 176 ? -14.731 15.911 -2.993 1.00 98.69 176 LYS A C 1
ATOM 1370 O O . LYS A 1 176 ? -15.897 15.515 -2.880 1.00 98.69 176 LYS A O 1
ATOM 1375 N N . ASP A 1 177 ? -14.222 16.369 -4.137 1.00 98.56 177 ASP A N 1
ATOM 1376 C CA . ASP A 1 177 ? -14.909 16.405 -5.431 1.00 98.56 177 ASP A CA 1
ATOM 1377 C C . ASP A 1 177 ? -13.930 16.253 -6.611 1.00 98.56 177 ASP A C 1
ATOM 1379 O O . ASP A 1 177 ? -13.430 17.230 -7.162 1.00 98.56 177 ASP A O 1
ATOM 1383 N N . ALA A 1 178 ? -13.708 15.006 -7.022 1.00 98.56 178 ALA A N 1
ATOM 1384 C CA . ALA A 1 178 ? -12.738 14.596 -8.033 1.00 98.56 178 ALA A CA 1
ATOM 1385 C C . ALA A 1 178 ? -13.325 14.558 -9.452 1.00 98.56 178 ALA A C 1
ATOM 1387 O O . ALA A 1 178 ? -12.853 13.805 -10.303 1.00 98.56 178 ALA A O 1
ATOM 1388 N N . ARG A 1 179 ? -14.411 15.298 -9.725 1.00 98.56 179 ARG A N 1
ATOM 1389 C CA . ARG A 1 179 ? -15.080 15.285 -11.042 1.00 98.56 179 ARG A CA 1
ATOM 1390 C C . ARG A 1 179 ? -14.112 15.556 -12.191 1.00 98.56 179 ARG A C 1
ATOM 1392 O O . ARG A 1 179 ? -14.179 14.878 -13.211 1.00 98.56 179 ARG A O 1
ATOM 1399 N N . THR A 1 180 ? -13.221 16.527 -12.021 1.00 98.44 180 THR A N 1
ATOM 1400 C CA . THR A 1 180 ? -12.248 16.913 -13.049 1.00 98.44 180 THR A CA 1
ATOM 1401 C C . THR A 1 180 ? -11.293 15.763 -13.363 1.00 98.44 180 THR A C 1
ATOM 1403 O O . THR A 1 180 ? -11.078 15.428 -14.526 1.00 98.44 180 THR A O 1
ATOM 1406 N N . GLU A 1 181 ? -10.751 15.126 -12.330 1.00 98.62 181 GLU A N 1
ATOM 1407 C CA . GLU A 1 181 ? -9.813 14.014 -12.439 1.00 98.62 181 GLU A CA 1
ATOM 1408 C C . GLU A 1 181 ? -10.488 12.762 -13.003 1.00 98.62 181 GLU A C 1
ATOM 1410 O O . GLU A 1 181 ? -9.905 12.082 -13.848 1.00 98.62 181 GLU A O 1
ATOM 1415 N N . VAL A 1 182 ? -11.725 12.478 -12.579 1.00 98.81 182 VAL A N 1
ATOM 1416 C CA . VAL A 1 182 ? -12.530 11.362 -13.092 1.00 98.81 182 VAL A CA 1
ATOM 1417 C C . VAL A 1 182 ? -12.739 11.500 -14.596 1.00 98.81 182 VAL A C 1
ATOM 1419 O O . VAL A 1 182 ? -12.483 10.544 -15.324 1.00 98.81 182 VAL A O 1
ATOM 1422 N N . GLU A 1 183 ? -13.148 12.672 -15.084 1.00 98.44 183 GLU A N 1
ATOM 1423 C CA . GLU A 1 183 ? -13.367 12.875 -16.520 1.00 98.44 183 GLU A CA 1
ATOM 1424 C C . GLU A 1 183 ? -12.048 12.836 -17.311 1.00 98.44 183 GLU A C 1
ATOM 1426 O O . GLU A 1 183 ? -11.969 12.176 -18.347 1.00 98.44 183 GLU A O 1
ATOM 1431 N N . ALA A 1 184 ? -10.959 13.399 -16.775 1.00 98.31 184 ALA A N 1
ATOM 1432 C CA . ALA A 1 184 ? -9.638 13.315 -17.406 1.00 98.31 184 ALA A CA 1
ATOM 1433 C C . ALA A 1 184 ? -9.097 11.871 -17.514 1.00 98.31 184 ALA A C 1
ATOM 1435 O O . ALA A 1 184 ? -8.359 11.536 -18.447 1.00 98.31 184 ALA A O 1
ATOM 1436 N N . LEU A 1 185 ? -9.428 11.002 -16.555 1.00 98.50 185 LEU A N 1
ATOM 1437 C CA . LEU A 1 185 ? -9.091 9.576 -16.600 1.00 98.50 185 LEU A CA 1
ATOM 1438 C C . LEU A 1 185 ? -10.063 8.791 -17.488 1.00 98.50 185 LEU A C 1
ATOM 1440 O O . LEU A 1 185 ? -9.630 7.878 -18.196 1.00 98.50 185 LEU A O 1
ATOM 1444 N N . ARG A 1 186 ? -11.349 9.162 -17.507 1.00 98.19 186 ARG A N 1
ATOM 1445 C CA . ARG A 1 186 ? -12.371 8.583 -18.391 1.00 98.19 186 ARG A CA 1
ATOM 1446 C C . ARG A 1 186 ? -11.983 8.747 -19.861 1.00 98.19 186 ARG A C 1
ATOM 1448 O O . ARG A 1 186 ? -12.086 7.782 -20.620 1.00 98.19 186 ARG A O 1
ATOM 1455 N N . ASP A 1 187 ? -11.448 9.908 -20.232 1.00 97.19 187 ASP A N 1
ATOM 1456 C CA . ASP A 1 187 ? -10.968 10.205 -21.589 1.00 97.19 187 ASP A CA 1
ATOM 1457 C C . ASP A 1 187 ? -9.786 9.320 -22.030 1.00 97.19 187 ASP A C 1
ATOM 1459 O O . ASP A 1 187 ? -9.562 9.118 -23.224 1.00 97.19 187 ASP A O 1
ATOM 1463 N N . GLN A 1 188 ? -9.041 8.735 -21.084 1.00 95.94 188 GLN A N 1
ATOM 1464 C CA . GLN A 1 188 ? -7.950 7.795 -21.377 1.00 95.94 188 GLN A CA 1
ATOM 1465 C C . GLN A 1 188 ? -8.438 6.362 -21.631 1.00 95.94 188 GLN A C 1
ATOM 1467 O O . GLN A 1 188 ? -7.634 5.509 -22.017 1.00 95.94 188 GLN A O 1
ATOM 1472 N N . ILE A 1 189 ? -9.714 6.051 -21.377 1.00 96.50 189 ILE A N 1
ATOM 1473 C CA . ILE A 1 189 ? -10.267 4.714 -21.611 1.00 96.50 189 ILE A CA 1
ATOM 1474 C C . ILE A 1 189 ? -10.471 4.557 -23.122 1.00 96.50 189 ILE A C 1
ATOM 1476 O O . ILE A 1 189 ? -11.253 5.320 -23.674 1.00 96.50 189 ILE A O 1
ATOM 1480 N N . PRO A 1 190 ? -9.827 3.603 -23.811 1.00 92.81 190 PRO A N 1
ATOM 1481 C CA . PRO A 1 190 ? -9.954 3.405 -25.258 1.00 92.81 190 PRO A CA 1
ATOM 1482 C C . PRO A 1 190 ? -11.285 2.740 -25.659 1.00 92.81 190 PRO A C 1
ATOM 1484 O O . PRO A 1 190 ? -12.012 2.216 -24.815 1.00 92.81 190 PRO A O 1
ATOM 1487 N N . ASP A 1 191 ? -11.630 2.783 -26.951 1.00 93.25 191 ASP A N 1
ATOM 1488 C CA . ASP A 1 191 ? -12.953 2.359 -27.448 1.00 93.25 191 ASP A CA 1
ATOM 1489 C C . ASP A 1 191 ? -13.236 0.861 -27.253 1.00 93.25 191 ASP A C 1
ATOM 1491 O O . ASP A 1 191 ? -14.386 0.483 -27.022 1.00 93.25 191 ASP A O 1
ATOM 1495 N N . ASP A 1 192 ? -12.204 0.008 -27.255 1.00 92.12 192 ASP A N 1
ATOM 1496 C CA . ASP A 1 192 ? -12.327 -1.419 -26.920 1.00 92.12 192 ASP A CA 1
ATOM 1497 C C . ASP A 1 192 ? -12.790 -1.650 -25.471 1.00 92.12 192 ASP A C 1
ATOM 1499 O O . ASP A 1 192 ? -13.329 -2.708 -25.148 1.00 92.12 192 ASP A O 1
ATOM 1503 N N . LEU A 1 193 ? -12.638 -0.643 -24.606 1.00 94.88 193 LEU A N 1
ATOM 1504 C CA . LEU A 1 193 ? -13.042 -0.654 -23.201 1.00 94.88 193 LEU A CA 1
ATOM 1505 C C . LEU A 1 193 ? -14.257 0.256 -22.927 1.00 94.88 193 LEU A C 1
ATOM 1507 O O . LEU A 1 193 ? -14.564 0.554 -21.770 1.00 94.88 193 LEU A O 1
ATOM 1511 N N . ARG A 1 194 ? -14.993 0.675 -23.969 1.00 94.44 194 ARG A N 1
ATOM 1512 C CA . ARG A 1 194 ? -16.112 1.628 -23.851 1.00 94.44 194 ARG A CA 1
ATOM 1513 C C . ARG A 1 194 ? -17.171 1.221 -22.819 1.00 94.44 194 ARG A C 1
ATOM 1515 O O . ARG A 1 194 ? -17.704 2.090 -22.139 1.00 94.44 194 ARG A O 1
ATOM 1522 N N . ARG A 1 195 ? -17.443 -0.080 -22.646 1.00 94.81 195 ARG A N 1
ATOM 1523 C CA . ARG A 1 195 ? -18.441 -0.560 -21.665 1.00 94.81 195 ARG A CA 1
ATOM 1524 C C . ARG A 1 195 ? -18.176 -0.072 -20.236 1.00 94.81 195 ARG A C 1
ATOM 1526 O O . ARG A 1 195 ? -19.123 0.152 -19.496 1.00 94.81 195 ARG A O 1
ATOM 1533 N N . TRP A 1 196 ? -16.908 0.118 -19.870 1.00 95.69 196 TRP A N 1
ATOM 1534 C CA . TRP A 1 196 ? -16.518 0.653 -18.565 1.00 95.69 196 TRP A CA 1
ATOM 1535 C C . TRP A 1 196 ? -16.347 2.170 -18.581 1.00 95.69 196 TRP A C 1
ATOM 1537 O O . TRP A 1 196 ? -16.483 2.801 -17.538 1.00 95.69 196 TRP A O 1
ATOM 1547 N N . ARG A 1 197 ? -16.088 2.766 -19.755 1.00 96.31 197 ARG A N 1
ATOM 1548 C CA . ARG A 1 197 ? -16.045 4.225 -19.927 1.00 96.31 197 ARG A CA 1
ATOM 1549 C C . ARG A 1 197 ? -17.365 4.878 -19.537 1.00 96.31 197 ARG A C 1
ATOM 1551 O O . ARG A 1 197 ? -17.331 5.978 -19.010 1.00 96.31 197 ARG A O 1
ATOM 1558 N N . ASP A 1 198 ? -18.490 4.206 -19.759 1.00 93.69 198 ASP A N 1
ATOM 1559 C CA . ASP A 1 198 ? -19.831 4.768 -19.563 1.00 93.69 198 ASP A CA 1
ATOM 1560 C C . ASP A 1 198 ? -20.391 4.550 -18.130 1.00 93.69 198 ASP A C 1
ATOM 1562 O O . ASP A 1 198 ? -21.565 4.821 -17.881 1.00 93.69 198 ASP A O 1
ATOM 1566 N N . LEU A 1 199 ? -19.579 4.069 -17.173 1.00 96.94 199 LEU A N 1
ATOM 1567 C CA . LEU A 1 199 ? -19.993 3.889 -15.771 1.00 96.94 199 LEU A CA 1
ATOM 1568 C C . LEU A 1 199 ? -20.171 5.224 -15.030 1.00 96.94 199 LEU A C 1
ATOM 1570 O O . LEU A 1 199 ? -19.472 6.206 -15.294 1.00 96.94 199 LEU A O 1
ATOM 1574 N N . ASP A 1 200 ? -21.070 5.238 -14.045 1.00 96.50 200 ASP A N 1
ATOM 1575 C CA . ASP A 1 200 ? -21.202 6.348 -13.098 1.00 96.50 200 ASP A CA 1
ATOM 1576 C C . ASP A 1 200 ? -20.123 6.224 -12.014 1.00 96.50 200 ASP A C 1
ATOM 1578 O O . ASP A 1 200 ? -20.256 5.456 -11.060 1.00 96.50 200 ASP A O 1
ATOM 1582 N N . PHE A 1 201 ? -18.998 6.906 -12.228 1.00 98.31 201 PHE A N 1
ATOM 1583 C CA . PHE A 1 201 ? -17.847 6.850 -11.335 1.00 98.31 201 PHE A CA 1
ATOM 1584 C C . PHE A 1 201 ? -18.049 7.720 -10.096 1.00 98.31 201 PHE A C 1
ATOM 1586 O O . PHE A 1 201 ? -18.560 8.838 -10.161 1.00 98.31 201 PHE A O 1
ATOM 1593 N N . THR A 1 202 ? -17.558 7.233 -8.961 1.00 97.81 202 THR A N 1
ATOM 1594 C CA . THR A 1 202 ? -17.544 7.967 -7.699 1.00 97.81 202 THR A CA 1
ATOM 1595 C C . THR A 1 202 ? -16.702 9.232 -7.833 1.00 97.81 202 THR A C 1
ATOM 1597 O O . THR A 1 202 ? -15.487 9.162 -8.000 1.00 97.81 202 THR A O 1
ATOM 1600 N N . THR A 1 203 ? -17.331 10.399 -7.682 1.00 98.44 203 THR A N 1
ATOM 1601 C CA . THR A 1 203 ? -16.618 11.687 -7.708 1.00 98.44 203 THR A CA 1
ATOM 1602 C C . THR A 1 203 ? -16.335 12.246 -6.316 1.00 98.44 203 THR A C 1
ATOM 1604 O O . THR A 1 203 ? -15.431 13.051 -6.145 1.00 98.44 203 THR A O 1
ATOM 1607 N N . ARG A 1 204 ? -17.077 11.826 -5.287 1.00 98.06 204 ARG A N 1
ATOM 1608 C CA . ARG A 1 204 ? -16.824 12.216 -3.890 1.00 98.06 204 ARG A CA 1
ATOM 1609 C C . ARG A 1 204 ? -15.973 11.152 -3.208 1.00 98.06 204 ARG A C 1
ATOM 1611 O O . ARG A 1 204 ? -16.518 10.254 -2.565 1.00 98.06 204 ARG A O 1
ATOM 1618 N N . VAL A 1 205 ? -14.658 11.245 -3.384 1.00 98.12 205 VAL A N 1
ATOM 1619 C CA . VAL A 1 205 ? -13.713 10.190 -2.990 1.00 98.12 205 VAL A CA 1
ATOM 1620 C C . VAL A 1 205 ? -13.548 10.124 -1.470 1.00 98.12 205 VAL A C 1
ATOM 1622 O O . VAL A 1 205 ? -13.695 9.049 -0.888 1.00 98.12 205 VAL A O 1
ATOM 1625 N N . SER A 1 206 ? -13.297 11.258 -0.806 1.00 97.75 206 SER A N 1
ATOM 1626 C CA . SER A 1 206 ? -13.109 11.297 0.650 1.00 97.75 206 SER A CA 1
ATOM 1627 C C . SER A 1 206 ? -13.425 12.661 1.272 1.00 97.75 206 SER A C 1
ATOM 1629 O O . SER A 1 206 ? -13.175 13.704 0.679 1.00 97.75 206 SER A O 1
ATOM 1631 N N . ASP A 1 207 ? -13.950 12.654 2.495 1.00 96.56 207 ASP A N 1
ATOM 1632 C CA . ASP A 1 207 ? -14.228 13.828 3.336 1.00 96.56 207 ASP A CA 1
ATOM 1633 C C . ASP A 1 207 ? -13.626 13.693 4.748 1.00 96.56 207 ASP A C 1
ATOM 1635 O O . ASP A 1 207 ? -14.070 14.329 5.710 1.00 96.56 207 ASP A O 1
ATOM 1639 N N . GLN A 1 208 ? -12.593 12.862 4.875 1.00 98.06 208 GLN A N 1
ATOM 1640 C CA . GLN A 1 208 ? -11.948 12.520 6.138 1.00 98.06 208 GLN A CA 1
ATOM 1641 C C . GLN A 1 208 ? -10.436 12.356 5.972 1.00 98.06 208 GLN A C 1
ATOM 1643 O O . GLN A 1 208 ? -9.956 11.964 4.907 1.00 98.06 208 GLN A O 1
ATOM 1648 N N . ILE A 1 209 ? -9.696 12.721 7.021 1.00 98.50 209 ILE A N 1
ATOM 1649 C CA . ILE A 1 209 ? -8.236 12.786 7.017 1.00 98.50 209 ILE A CA 1
ATOM 1650 C C . ILE A 1 209 ? -7.653 12.117 8.264 1.00 98.50 209 ILE A C 1
ATOM 1652 O O . ILE A 1 209 ? -7.961 12.512 9.390 1.00 98.50 209 ILE A O 1
ATOM 1656 N N . THR A 1 210 ? -6.695 11.214 8.068 1.00 98.00 210 THR A N 1
ATOM 1657 C CA . THR A 1 210 ? -5.722 10.823 9.090 1.00 98.00 210 THR A CA 1
ATOM 1658 C C . THR A 1 210 ? -4.468 11.700 9.001 1.00 98.00 210 THR A C 1
ATOM 1660 O O . THR A 1 210 ? -3.635 11.559 8.100 1.00 98.00 210 THR A O 1
ATOM 1663 N N . LEU A 1 211 ? -4.316 12.611 9.965 1.00 97.31 211 LEU A N 1
ATOM 1664 C CA . LEU A 1 211 ? -3.141 13.464 10.127 1.00 97.31 211 LEU A CA 1
ATOM 1665 C C . LEU A 1 211 ? -1.952 12.628 10.614 1.00 97.31 211 LEU A C 1
ATOM 1667 O O . LEU A 1 211 ? -1.977 12.089 11.724 1.00 97.31 211 LEU A O 1
ATOM 1671 N N . SER A 1 212 ? -0.899 12.562 9.802 1.00 91.94 212 SER A N 1
ATOM 1672 C CA . SER A 1 212 ? 0.374 11.949 10.179 1.00 91.94 212 SER A CA 1
ATOM 1673 C C . SER A 1 212 ? 1.296 12.996 10.798 1.00 91.94 212 SER A C 1
ATOM 1675 O O . SER A 1 212 ? 1.844 13.847 10.094 1.00 91.94 212 SER A O 1
ATOM 1677 N N . THR A 1 213 ? 1.488 12.934 12.116 1.00 83.88 213 THR A N 1
ATOM 1678 C CA . THR A 1 213 ? 2.457 13.793 12.805 1.00 83.88 213 THR A CA 1
ATOM 1679 C C . THR A 1 213 ? 3.862 13.228 12.633 1.00 83.88 213 THR A C 1
ATOM 1681 O O . THR A 1 213 ? 4.096 12.044 12.891 1.00 83.88 213 THR A O 1
ATOM 1684 N N . PHE A 1 214 ? 4.812 14.063 12.219 1.00 80.12 214 PHE A N 1
ATOM 1685 C CA . PHE A 1 214 ? 6.224 13.685 12.212 1.00 80.12 214 PHE A CA 1
ATOM 1686 C C . PHE A 1 214 ? 6.787 13.667 13.644 1.00 80.12 214 PHE A C 1
ATOM 1688 O O . PHE A 1 214 ? 6.241 14.306 14.547 1.00 80.12 214 PHE A O 1
ATOM 1695 N N . HIS A 1 215 ? 7.875 12.926 13.864 1.00 81.12 215 HIS A N 1
ATOM 1696 C CA . HIS A 1 215 ? 8.579 12.950 15.149 1.00 81.12 215 HIS A CA 1
ATOM 1697 C C . HIS A 1 215 ? 9.173 14.338 15.421 1.00 81.12 215 HIS A C 1
ATOM 1699 O O . HIS A 1 215 ? 9.857 14.902 14.570 1.00 81.12 215 HIS A O 1
ATOM 1705 N N . GLY A 1 216 ? 8.917 14.877 16.608 1.00 84.38 216 GLY A N 1
ATOM 1706 C CA . GLY A 1 216 ? 9.266 16.226 17.033 1.00 84.38 216 GLY A CA 1
ATOM 1707 C C . GLY A 1 216 ? 8.212 17.287 16.705 1.00 84.38 216 GLY A C 1
ATOM 1708 O O . GLY A 1 216 ? 8.504 18.473 16.840 1.00 84.38 216 GLY A O 1
ATOM 1709 N N . CYS A 1 217 ? 7.013 16.904 16.247 1.00 87.25 217 CYS A N 1
ATOM 1710 C CA . CYS A 1 217 ? 5.944 17.856 15.942 1.00 87.25 217 CYS A CA 1
ATOM 1711 C C . CYS A 1 217 ? 5.382 18.493 17.234 1.00 87.25 217 CYS A C 1
ATOM 1713 O O . CYS A 1 217 ? 4.821 17.773 18.066 1.00 87.25 217 CYS A O 1
ATOM 1715 N N . PRO A 1 218 ? 5.463 19.828 17.412 1.00 90.38 218 PRO A N 1
ATOM 1716 C CA . PRO A 1 218 ? 4.988 20.485 18.630 1.00 90.38 218 PRO A CA 1
ATOM 1717 C C . PRO A 1 218 ? 3.469 20.377 18.820 1.00 90.38 218 PRO A C 1
ATOM 1719 O O . PRO A 1 218 ? 2.704 20.407 17.856 1.00 90.38 218 PRO A O 1
ATOM 1722 N N . ALA A 1 219 ? 3.007 20.367 20.075 1.00 92.88 219 ALA A N 1
ATOM 1723 C CA . ALA A 1 219 ? 1.580 20.276 20.409 1.00 92.88 219 ALA A CA 1
ATOM 1724 C C . ALA A 1 219 ? 0.722 21.380 19.760 1.00 92.88 219 ALA A C 1
ATOM 1726 O O . ALA A 1 219 ? -0.355 21.103 19.233 1.00 92.88 219 ALA A O 1
ATOM 1727 N N . GLY A 1 220 ? 1.216 22.624 19.768 1.00 94.38 220 GLY A N 1
ATOM 1728 C CA . GLY A 1 220 ? 0.526 23.758 19.145 1.00 94.38 220 GLY A CA 1
ATOM 1729 C C . GLY A 1 220 ? 0.392 23.619 17.626 1.00 94.38 220 GLY A C 1
ATOM 1730 O O . GLY A 1 220 ? -0.609 24.054 17.062 1.00 94.38 220 GLY A O 1
ATOM 1731 N N . GLU A 1 221 ? 1.354 22.953 16.985 1.00 95.56 221 GLU A N 1
ATOM 1732 C CA . GLU A 1 221 ? 1.326 22.671 15.550 1.00 95.56 221 GLU A CA 1
ATOM 1733 C C . GLU A 1 221 ? 0.236 21.644 15.228 1.00 95.56 221 GLU A C 1
ATOM 1735 O O . GLU A 1 221 ? -0.612 21.882 14.369 1.00 95.56 221 GLU A O 1
ATOM 1740 N N . ILE A 1 222 ? 0.187 20.549 15.997 1.00 95.81 222 ILE A N 1
ATOM 1741 C CA . ILE A 1 222 ? -0.851 19.515 15.880 1.00 95.81 222 ILE A CA 1
ATOM 1742 C C . ILE A 1 222 ? -2.238 20.139 16.073 1.00 95.81 222 ILE A C 1
ATOM 1744 O O . ILE A 1 222 ? -3.122 19.955 15.236 1.00 95.81 222 ILE A O 1
ATOM 1748 N N . GLU A 1 223 ? -2.437 20.910 17.147 1.00 97.12 223 GLU A N 1
ATOM 1749 C CA . GLU A 1 223 ? -3.726 21.554 17.421 1.00 97.12 223 GLU A CA 1
ATOM 1750 C C . GLU A 1 223 ? -4.115 22.548 16.315 1.00 97.12 223 GLU A C 1
ATOM 1752 O O . GLU A 1 223 ? -5.269 22.562 15.880 1.00 97.12 223 GLU A O 1
ATOM 1757 N N . GLY A 1 224 ? -3.163 23.343 15.819 1.00 98.06 224 GLY A N 1
ATOM 1758 C CA . GLY A 1 224 ? -3.383 24.281 14.722 1.00 98.06 224 GLY A CA 1
ATOM 1759 C C . GLY A 1 224 ? -3.812 23.590 13.426 1.00 98.06 224 GLY A C 1
ATOM 1760 O O . GLY A 1 224 ? -4.785 24.021 12.799 1.00 98.06 224 GLY A O 1
ATOM 1761 N N . ILE A 1 225 ? -3.139 22.495 13.053 1.00 98.12 225 ILE A N 1
ATOM 1762 C CA . ILE A 1 225 ? -3.470 21.697 11.864 1.00 98.12 225 ILE A CA 1
ATOM 1763 C C . ILE A 1 225 ? -4.864 21.097 11.999 1.00 98.12 225 ILE A C 1
ATOM 1765 O O . ILE A 1 225 ? -5.696 21.264 11.109 1.00 98.12 225 ILE A O 1
ATOM 1769 N N . VAL A 1 226 ? -5.159 20.431 13.115 1.00 98.25 226 VAL A N 1
ATOM 1770 C CA . VAL A 1 226 ? -6.458 19.770 13.285 1.00 98.25 226 VAL A CA 1
ATOM 1771 C C . VAL A 1 226 ? -7.592 20.792 13.309 1.00 98.25 226 VAL A C 1
ATOM 1773 O O . VAL A 1 226 ? -8.624 20.561 12.682 1.00 98.25 226 VAL A O 1
ATOM 1776 N N . ARG A 1 227 ? -7.407 21.950 13.960 1.00 98.44 227 ARG A N 1
ATOM 1777 C CA . ARG A 1 227 ? -8.389 23.042 13.903 1.00 98.44 227 ARG A CA 1
ATOM 1778 C C . ARG A 1 227 ? -8.620 23.492 12.469 1.00 98.44 227 ARG A C 1
ATOM 1780 O O . ARG A 1 227 ? -9.773 23.572 12.071 1.00 98.44 227 ARG A O 1
ATOM 1787 N N . PHE A 1 228 ? -7.560 23.734 11.699 1.00 98.50 228 PHE A N 1
ATOM 1788 C CA . PHE A 1 228 ? -7.664 24.102 10.287 1.00 98.50 228 PHE A CA 1
ATOM 1789 C C . PHE A 1 228 ? -8.468 23.072 9.475 1.00 98.50 228 PHE A C 1
ATOM 1791 O O . PHE A 1 228 ? -9.403 23.438 8.762 1.00 98.50 228 PHE A O 1
ATOM 1798 N N . LEU A 1 229 ? -8.154 21.784 9.623 1.00 98.56 229 LEU A N 1
ATOM 1799 C CA . LEU A 1 229 ? -8.840 20.710 8.904 1.00 98.56 229 LEU A CA 1
ATOM 1800 C C . LEU A 1 229 ? -10.325 20.607 9.296 1.00 98.56 229 LEU A C 1
ATOM 1802 O O . LEU A 1 229 ? -11.189 20.531 8.424 1.00 98.56 229 LEU A O 1
ATOM 1806 N N . LEU A 1 230 ? -10.639 20.676 10.593 1.00 98.50 230 LEU A N 1
ATOM 1807 C CA . LEU A 1 230 ? -12.017 20.612 11.094 1.00 98.50 230 LEU A CA 1
ATOM 1808 C C . LEU A 1 230 ? -12.847 21.850 10.723 1.00 98.50 230 LEU A C 1
ATOM 1810 O O . LEU A 1 230 ? -14.057 21.738 10.529 1.00 98.50 230 LEU A O 1
ATOM 1814 N N . THR A 1 231 ? -12.247 23.045 10.695 1.00 98.19 231 THR A N 1
ATOM 1815 C CA . THR A 1 231 ? -13.006 24.299 10.570 1.00 98.19 231 THR A CA 1
ATOM 1816 C C . THR A 1 231 ? -13.003 24.885 9.169 1.00 98.19 231 THR A C 1
ATOM 1818 O O . THR A 1 231 ? -14.065 25.330 8.736 1.00 98.19 231 THR A O 1
ATOM 1821 N N . GLU A 1 232 ? -11.863 24.898 8.481 1.00 98.25 232 GLU A N 1
ATOM 1822 C CA . GLU A 1 232 ? -11.715 25.516 7.160 1.00 98.25 232 GLU A CA 1
ATOM 1823 C C . GLU A 1 232 ? -11.875 24.488 6.034 1.00 98.25 232 GLU A C 1
ATOM 1825 O O . GLU A 1 232 ? -12.567 24.776 5.062 1.00 98.25 232 GLU A O 1
ATOM 1830 N N . MET A 1 233 ? -11.289 23.290 6.168 1.00 98.44 233 MET A N 1
ATOM 1831 C CA . MET A 1 233 ? -11.440 22.230 5.154 1.00 98.44 233 MET A CA 1
ATOM 1832 C C . MET A 1 233 ? -12.717 21.400 5.328 1.00 98.44 233 MET A C 1
ATOM 1834 O O . MET A 1 233 ? -13.144 20.741 4.377 1.00 98.44 233 MET A O 1
ATOM 1838 N N . ASP A 1 234 ? -13.342 21.490 6.507 1.00 97.88 234 ASP A N 1
ATOM 1839 C CA . ASP A 1 234 ? -14.630 20.881 6.854 1.00 97.88 234 ASP A CA 1
ATOM 1840 C C . ASP A 1 234 ? -14.647 19.351 6.673 1.00 97.88 234 ASP A C 1
ATOM 1842 O O . ASP A 1 234 ? -15.555 18.775 6.072 1.00 97.88 234 ASP A O 1
ATOM 1846 N N . VAL A 1 235 ? -13.602 18.696 7.189 1.00 98.50 235 VAL A N 1
ATOM 1847 C CA . VAL A 1 235 ? -13.406 17.238 7.134 1.00 98.50 235 VAL A CA 1
ATOM 1848 C C . VAL A 1 235 ? -13.427 16.605 8.524 1.00 98.50 235 VAL A C 1
ATOM 1850 O O . VAL A 1 235 ? -13.223 17.276 9.537 1.00 98.50 235 VAL A O 1
ATOM 1853 N N . HIS A 1 236 ? -13.651 15.294 8.582 1.00 98.56 236 HIS A N 1
ATOM 1854 C CA . HIS A 1 236 ? -13.420 14.501 9.794 1.00 98.56 236 HIS A CA 1
ATOM 1855 C C . HIS A 1 236 ? -11.917 14.261 9.991 1.00 98.56 236 HIS A C 1
ATOM 1857 O O . HIS A 1 236 ? -11.188 14.145 9.005 1.00 98.56 236 HIS A O 1
ATOM 1863 N N . VAL A 1 237 ? -11.436 14.190 11.238 1.00 98.62 237 VAL A N 1
ATOM 1864 C CA . VAL A 1 237 ? -9.989 14.093 11.504 1.00 98.62 237 VAL A CA 1
ATOM 1865 C C . VAL A 1 237 ? -9.646 12.975 12.485 1.00 98.62 237 VAL A C 1
ATOM 1867 O O . VAL A 1 237 ? -10.218 12.877 13.569 1.00 98.62 237 VAL A O 1
ATOM 1870 N N . THR A 1 238 ? -8.650 12.172 12.122 1.00 98.62 238 THR A N 1
ATOM 1871 C CA . THR A 1 238 ? -7.951 11.233 13.005 1.00 98.62 238 THR A CA 1
ATOM 1872 C C . THR A 1 238 ? -6.510 11.708 13.194 1.00 98.62 238 THR A C 1
ATOM 1874 O O . THR A 1 238 ? -5.823 11.971 12.214 1.00 98.62 238 THR A O 1
ATOM 1877 N N . VAL A 1 239 ? -6.009 11.807 14.428 1.00 98.00 239 VAL A N 1
ATOM 1878 C CA . VAL A 1 239 ? -4.605 12.192 14.689 1.00 98.00 239 VAL A CA 1
ATOM 1879 C C . VAL A 1 239 ? -3.771 10.962 15.010 1.00 98.00 239 VAL A C 1
ATOM 1881 O O . VAL A 1 239 ? -4.021 10.287 16.009 1.00 98.00 239 VAL A O 1
ATOM 1884 N N . LYS A 1 240 ? -2.765 10.667 14.185 1.00 97.12 240 LYS A N 1
ATOM 1885 C CA . LYS A 1 240 ? -1.844 9.545 14.396 1.00 97.12 240 LYS A CA 1
ATOM 1886 C C . LYS A 1 240 ? -0.738 9.944 15.365 1.00 97.12 240 LYS A C 1
ATOM 1888 O O . LYS A 1 240 ? 0.074 10.795 15.038 1.00 97.12 240 LYS A O 1
ATOM 1893 N N . LEU A 1 241 ? -0.714 9.322 16.542 1.00 96.12 241 LEU A N 1
ATOM 1894 C CA . LEU A 1 241 ? 0.204 9.646 17.634 1.00 96.12 241 LEU A CA 1
ATOM 1895 C C . LEU A 1 241 ? 1.430 8.721 17.648 1.00 96.12 241 LEU A C 1
ATOM 1897 O O . LEU A 1 241 ? 1.367 7.559 17.228 1.00 96.12 241 LEU A O 1
ATOM 1901 N N . ASN A 1 242 ? 2.548 9.235 18.162 1.00 95.62 242 ASN A N 1
ATOM 1902 C CA . ASN A 1 242 ? 3.817 8.513 18.236 1.00 95.62 242 ASN A CA 1
ATOM 1903 C C . ASN A 1 242 ? 3.885 7.605 19.484 1.00 95.62 242 ASN A C 1
ATOM 1905 O O . ASN A 1 242 ? 3.345 7.953 20.537 1.00 95.62 242 ASN A O 1
ATOM 1909 N N . PRO A 1 243 ? 4.569 6.448 19.405 1.00 96.62 243 PRO A N 1
ATOM 1910 C CA . PRO A 1 243 ? 4.716 5.519 20.533 1.00 96.62 243 PRO A CA 1
ATOM 1911 C C . PRO A 1 243 ? 5.574 6.082 21.680 1.00 96.62 243 PRO A C 1
ATOM 1913 O O . PRO A 1 243 ? 5.491 5.596 22.807 1.00 96.62 243 PRO A O 1
ATOM 1916 N N . THR A 1 244 ? 6.357 7.130 21.416 1.00 96.69 244 THR A N 1
ATOM 1917 C CA . THR A 1 244 ? 7.147 7.884 22.404 1.00 96.69 244 THR A CA 1
ATOM 1918 C C . THR A 1 244 ? 6.294 8.459 23.535 1.00 96.69 244 THR A C 1
ATOM 1920 O O . THR A 1 244 ? 6.777 8.575 24.659 1.00 96.69 244 THR A O 1
ATOM 1923 N N . LEU A 1 245 ? 5.001 8.700 23.287 1.00 96.81 245 LEU A N 1
ATOM 1924 C CA . LEU A 1 245 ? 4.026 9.170 24.276 1.00 96.81 245 LEU A CA 1
ATOM 1925 C C . LEU A 1 245 ? 3.905 8.249 25.509 1.00 96.81 245 LEU A C 1
ATOM 1927 O O . LEU A 1 245 ? 3.462 8.687 26.571 1.00 96.81 245 LEU A O 1
ATOM 1931 N N . LEU A 1 246 ? 4.302 6.974 25.394 1.00 97.75 246 LEU A N 1
ATOM 1932 C CA . LEU A 1 246 ? 4.331 6.039 26.522 1.00 97.75 246 LEU A CA 1
ATOM 1933 C C . LEU A 1 246 ? 5.418 6.389 27.559 1.00 97.75 246 LEU A C 1
ATOM 1935 O O . LEU A 1 246 ? 5.247 6.073 28.737 1.00 97.75 246 LEU A O 1
ATOM 1939 N N . GLY A 1 247 ? 6.481 7.079 27.136 1.00 97.94 247 GLY A N 1
ATOM 1940 C CA . GLY A 1 247 ? 7.658 7.415 27.937 1.00 97.94 247 GLY A CA 1
ATOM 1941 C C . GLY A 1 247 ? 8.819 6.437 27.730 1.00 97.94 247 GLY A C 1
ATOM 1942 O O . GLY A 1 247 ? 8.612 5.231 27.587 1.00 97.94 247 GLY A O 1
ATOM 1943 N N . GLN A 1 248 ? 10.049 6.964 27.722 1.00 97.81 248 GLN A N 1
ATOM 1944 C CA . GLN A 1 248 ? 11.251 6.207 27.346 1.00 97.81 248 GLN A CA 1
ATOM 1945 C C . GLN A 1 248 ? 11.493 4.995 28.246 1.00 97.81 248 GLN A C 1
ATOM 1947 O O . GLN A 1 248 ? 11.665 3.896 27.736 1.00 97.81 248 GLN A O 1
ATOM 1952 N N . GLU A 1 249 ? 11.442 5.177 29.567 1.00 98.12 249 GLU A N 1
ATOM 1953 C CA . GLU A 1 249 ? 11.689 4.106 30.542 1.00 98.12 249 GLU A CA 1
ATOM 1954 C C . GLU A 1 249 ? 10.767 2.900 30.318 1.00 98.12 249 GLU A C 1
ATOM 1956 O O . GLU A 1 249 ? 11.214 1.756 30.291 1.00 98.12 249 GLU A O 1
ATOM 1961 N N . THR A 1 250 ? 9.474 3.150 30.091 1.00 98.31 250 THR A N 1
ATOM 1962 C CA . THR A 1 250 ? 8.505 2.077 29.837 1.00 98.31 250 THR A CA 1
ATOM 1963 C C . THR A 1 250 ? 8.739 1.416 28.480 1.00 98.31 250 THR A C 1
ATOM 1965 O O . THR A 1 250 ? 8.628 0.196 28.369 1.00 98.31 250 THR A O 1
ATOM 1968 N N . VAL A 1 251 ? 9.074 2.193 27.444 1.00 98.62 251 VAL A N 1
ATOM 1969 C CA . VAL A 1 251 ? 9.395 1.646 26.117 1.00 98.62 251 VAL A CA 1
ATOM 1970 C C . VAL A 1 251 ? 10.642 0.761 26.174 1.00 98.62 251 VAL A C 1
ATOM 1972 O O . VAL A 1 251 ? 10.606 -0.355 25.655 1.00 98.62 251 VAL A O 1
ATOM 1975 N N . ASP A 1 252 ? 11.709 1.219 26.826 1.00 98.56 252 ASP A N 1
ATOM 1976 C CA . ASP A 1 252 ? 12.959 0.470 26.963 1.00 98.56 252 ASP A CA 1
ATOM 1977 C C . ASP A 1 252 ? 12.753 -0.807 27.790 1.00 98.56 252 ASP A C 1
ATOM 1979 O O . ASP A 1 252 ? 13.150 -1.883 27.345 1.00 98.56 252 ASP A O 1
ATOM 1983 N N . GLY A 1 253 ? 12.029 -0.739 28.914 1.00 98.50 253 GLY A N 1
ATOM 1984 C CA . GLY A 1 253 ? 11.699 -1.927 29.711 1.00 98.50 253 GLY A CA 1
ATOM 1985 C C . GLY A 1 253 ? 10.871 -2.964 28.938 1.00 98.50 253 GLY A C 1
ATOM 1986 O O . GLY A 1 253 ? 11.115 -4.168 29.027 1.00 98.50 253 GLY A O 1
ATOM 1987 N N . LEU A 1 254 ? 9.921 -2.529 28.100 1.00 98.56 254 LEU A N 1
ATOM 1988 C CA . LEU A 1 254 ? 9.189 -3.449 27.221 1.00 98.56 254 LEU A CA 1
ATOM 1989 C C . LEU A 1 254 ? 10.103 -4.073 26.157 1.00 98.56 254 LEU A C 1
ATOM 1991 O O . LEU A 1 254 ? 10.026 -5.277 25.913 1.00 98.56 254 LEU A O 1
ATOM 1995 N N . LEU A 1 255 ? 10.964 -3.280 25.515 1.00 98.38 255 LEU A N 1
ATOM 1996 C CA . LEU A 1 255 ? 11.876 -3.769 24.480 1.00 98.38 255 LEU A CA 1
ATOM 1997 C C . LEU A 1 255 ? 12.891 -4.771 25.031 1.00 98.38 255 LEU A C 1
ATOM 1999 O O . LEU A 1 255 ? 13.086 -5.827 24.426 1.00 98.38 255 LEU A O 1
ATOM 2003 N N . HIS A 1 256 ? 13.536 -4.444 26.148 1.00 98.44 256 HIS A N 1
ATOM 2004 C CA . HIS A 1 256 ? 14.675 -5.194 26.676 1.00 98.44 256 HIS A CA 1
ATOM 2005 C C . HIS A 1 256 ? 14.212 -6.288 27.637 1.00 98.44 256 HIS A C 1
ATOM 2007 O O . HIS A 1 256 ? 14.430 -7.466 27.361 1.00 98.44 256 HIS A O 1
ATOM 2013 N N . ASP A 1 257 ? 13.475 -5.934 28.689 1.00 98.06 257 ASP A N 1
ATOM 2014 C CA . ASP A 1 257 ? 13.170 -6.868 29.781 1.00 98.06 257 ASP A CA 1
ATOM 2015 C C . ASP A 1 257 ? 12.023 -7.831 29.445 1.00 98.06 257 ASP A C 1
ATOM 2017 O O . ASP A 1 257 ? 12.030 -8.994 29.857 1.00 98.06 257 ASP A O 1
ATOM 2021 N N . VAL A 1 258 ? 11.023 -7.370 28.683 1.00 97.81 258 VAL A N 1
ATOM 2022 C CA . VAL A 1 258 ? 9.852 -8.192 28.321 1.00 97.81 258 VAL A CA 1
ATOM 2023 C C . VAL A 1 258 ? 10.062 -8.929 27.000 1.00 97.81 258 VAL A C 1
ATOM 2025 O O . VAL A 1 258 ? 9.753 -10.122 26.888 1.00 97.81 258 VAL A O 1
ATOM 2028 N N . LEU A 1 259 ? 10.568 -8.228 25.983 1.00 98.19 259 LEU A N 1
ATOM 2029 C CA . LEU A 1 259 ? 10.643 -8.745 24.617 1.00 98.19 259 LEU A CA 1
ATOM 2030 C C . LEU A 1 259 ? 12.032 -9.263 24.209 1.00 98.19 259 LEU A C 1
ATOM 2032 O O . LEU A 1 259 ? 12.098 -10.090 23.294 1.00 98.19 259 LEU A O 1
ATOM 2036 N N . GLY A 1 260 ? 13.116 -8.840 24.868 1.00 97.94 260 GLY A N 1
ATOM 2037 C CA . GLY A 1 260 ? 14.485 -9.320 24.621 1.00 97.94 260 GLY A CA 1
ATOM 2038 C C . GLY A 1 260 ? 15.182 -8.750 23.374 1.00 97.94 260 GLY A C 1
ATOM 2039 O O . GLY A 1 260 ? 16.007 -9.442 22.768 1.00 97.94 260 GLY A O 1
ATOM 2040 N N . TYR A 1 261 ? 14.825 -7.536 22.942 1.00 97.62 261 TYR A N 1
ATOM 2041 C CA . TYR A 1 261 ? 15.458 -6.814 21.824 1.00 97.62 261 TYR A CA 1
ATOM 2042 C C . TYR A 1 261 ? 16.589 -5.892 22.309 1.00 97.62 261 TYR A C 1
ATOM 2044 O O . TYR A 1 261 ? 16.528 -4.673 22.137 1.00 97.62 261 TYR A O 1
ATOM 2052 N N . ASP A 1 262 ? 17.628 -6.464 22.918 1.00 96.00 262 ASP A N 1
ATOM 2053 C CA . ASP A 1 262 ? 18.772 -5.725 23.480 1.00 96.00 262 ASP A CA 1
ATOM 2054 C C . ASP A 1 262 ? 19.551 -4.903 22.436 1.00 96.00 262 ASP A C 1
ATOM 2056 O O . ASP A 1 262 ? 20.281 -3.967 22.769 1.00 96.00 262 ASP A O 1
ATOM 2060 N N . GLU A 1 263 ? 19.441 -5.251 21.157 1.00 95.25 263 GLU A N 1
ATOM 2061 C CA . GLU A 1 263 ? 20.066 -4.530 20.051 1.00 95.25 263 GLU A CA 1
ATOM 2062 C C . GLU A 1 263 ? 19.353 -3.212 19.709 1.00 95.25 263 GLU A C 1
ATOM 2064 O O . GLU A 1 263 ? 19.953 -2.309 19.122 1.00 95.25 263 GLU A O 1
ATOM 2069 N N . VAL A 1 264 ? 18.077 -3.074 20.080 1.00 97.31 264 VAL A N 1
ATOM 2070 C CA . VAL A 1 264 ? 17.262 -1.905 19.748 1.00 97.31 264 VAL A CA 1
ATOM 2071 C C . VAL A 1 264 ? 17.487 -0.816 20.790 1.00 97.31 264 VAL A C 1
ATOM 2073 O O . VAL A 1 264 ? 17.167 -0.982 21.964 1.00 97.31 264 VAL A O 1
ATOM 2076 N N . ARG A 1 265 ? 18.028 0.328 20.358 1.00 98.00 265 ARG A N 1
ATOM 2077 C CA . ARG A 1 265 ? 18.353 1.456 21.241 1.00 98.00 265 ARG A CA 1
ATOM 2078 C C . ARG A 1 265 ? 17.532 2.689 20.886 1.00 98.00 265 ARG A C 1
ATOM 2080 O O . ARG A 1 265 ? 17.631 3.193 19.767 1.00 98.00 265 ARG A O 1
ATOM 2087 N N . THR A 1 266 ? 16.756 3.176 21.848 1.00 97.81 266 THR A N 1
ATOM 2088 C CA . THR A 1 266 ? 16.046 4.457 21.773 1.00 97.81 266 THR A CA 1
ATOM 2089 C C . THR A 1 266 ? 17.008 5.637 21.977 1.00 97.81 266 THR A C 1
ATOM 2091 O O . THR A 1 266 ? 18.199 5.460 22.269 1.00 97.81 266 THR A O 1
ATOM 2094 N N . ARG A 1 267 ? 16.516 6.867 21.785 1.00 96.00 267 ARG A N 1
ATOM 2095 C CA . ARG A 1 267 ? 17.257 8.101 22.078 1.00 96.00 267 ARG A CA 1
ATOM 2096 C C . ARG A 1 267 ? 16.370 9.045 22.884 1.00 96.00 267 ARG A C 1
ATOM 2098 O O . ARG A 1 267 ? 15.275 9.354 22.436 1.00 96.00 267 ARG A O 1
ATOM 2105 N N . ALA A 1 268 ? 16.864 9.539 24.019 1.00 95.50 268 ALA A N 1
ATOM 2106 C CA . ALA A 1 268 ? 16.106 10.434 24.903 1.00 95.50 268 ALA A CA 1
ATOM 2107 C C . ALA A 1 268 ? 15.568 11.677 24.169 1.00 95.50 268 ALA A C 1
ATOM 2109 O O . ALA A 1 268 ? 14.399 12.021 24.294 1.00 95.50 268 ALA A O 1
ATOM 2110 N N . GLU A 1 269 ? 16.385 12.263 23.288 1.00 95.00 269 GLU A N 1
ATOM 2111 C CA . GLU A 1 269 ? 16.020 13.440 22.490 1.00 95.00 269 GLU A CA 1
ATOM 2112 C C . GLU A 1 269 ? 14.766 13.261 21.616 1.00 95.00 269 GLU A C 1
ATOM 2114 O O . GLU A 1 269 ? 14.117 14.256 21.301 1.00 95.00 269 GLU A O 1
ATOM 2119 N N . ASP A 1 270 ? 14.425 12.030 21.212 1.00 94.12 270 ASP A N 1
ATOM 2120 C CA . ASP A 1 270 ? 13.210 11.757 20.432 1.00 94.12 270 ASP A CA 1
ATOM 2121 C C . ASP A 1 270 ? 11.955 11.792 21.314 1.00 94.12 270 ASP A C 1
ATOM 2123 O O . ASP A 1 270 ? 10.892 12.196 20.853 1.00 94.12 270 ASP A O 1
ATOM 2127 N N . PHE A 1 271 ? 12.078 11.414 22.588 1.00 96.00 271 PHE A N 1
ATOM 2128 C CA . PHE A 1 271 ? 10.985 11.459 23.562 1.00 96.00 271 PHE A CA 1
ATOM 2129 C C . PHE A 1 271 ? 10.769 12.879 24.089 1.00 96.00 271 PHE A C 1
ATOM 2131 O O . PHE A 1 271 ? 9.626 13.301 24.246 1.00 96.00 271 PHE A O 1
ATOM 2138 N N . ASP A 1 272 ? 11.853 13.628 24.307 1.00 93.94 272 ASP A N 1
ATOM 2139 C CA . ASP A 1 272 ? 11.796 15.002 24.821 1.00 93.94 272 ASP A CA 1
ATOM 2140 C C . ASP A 1 272 ? 11.169 15.983 23.816 1.00 93.94 272 ASP A C 1
ATOM 2142 O O . ASP A 1 272 ? 10.512 16.948 24.205 1.00 93.94 272 ASP A O 1
ATOM 2146 N N . LYS A 1 273 ? 11.385 15.756 22.512 1.00 90.94 273 LYS A N 1
ATOM 2147 C CA . LYS A 1 273 ? 10.877 16.624 21.433 1.00 90.94 273 LYS A CA 1
ATOM 2148 C C . LYS A 1 273 ? 9.460 16.281 20.986 1.00 90.94 273 LYS A C 1
ATOM 2150 O O . LYS A 1 273 ? 8.791 17.139 20.414 1.00 90.94 273 LYS A O 1
ATOM 2155 N N . ASP A 1 274 ? 9.035 15.032 21.166 1.00 92.56 274 ASP A N 1
ATOM 2156 C CA . ASP A 1 274 ? 7.699 14.584 20.776 1.00 92.56 274 ASP A CA 1
ATOM 2157 C C . ASP A 1 274 ? 6.606 15.180 21.683 1.00 92.56 274 ASP A C 1
ATOM 2159 O O . ASP A 1 274 ? 6.867 15.818 22.705 1.00 92.56 274 ASP A O 1
ATOM 2163 N N . LEU A 1 275 ? 5.345 14.995 21.286 1.00 94.50 275 LEU A N 1
ATOM 2164 C CA . LEU A 1 275 ? 4.185 15.413 22.069 1.00 94.50 275 LEU A CA 1
ATOM 2165 C C . LEU A 1 275 ? 4.200 14.778 23.470 1.00 94.50 275 LEU A C 1
ATOM 2167 O O . LEU A 1 275 ? 4.257 13.556 23.604 1.00 94.50 275 LEU A O 1
ATOM 2171 N N . GLN A 1 276 ? 4.078 15.609 24.507 1.00 95.38 276 GLN A N 1
ATOM 2172 C CA . GLN A 1 276 ? 4.086 15.159 25.899 1.00 95.38 276 GLN A CA 1
ATOM 2173 C C . GLN A 1 276 ? 2.697 14.702 26.370 1.00 95.38 276 GLN A C 1
ATOM 2175 O O . GLN A 1 276 ? 1.670 15.145 25.854 1.00 95.38 276 GLN A O 1
ATOM 2180 N N . TRP A 1 277 ? 2.664 13.831 27.387 1.00 96.56 277 TRP A N 1
ATOM 2181 C CA . TRP A 1 277 ? 1.445 13.163 27.870 1.00 96.56 277 TRP A CA 1
ATOM 2182 C C . TRP A 1 277 ? 0.292 14.119 28.198 1.00 96.56 277 TRP A C 1
ATOM 2184 O O . TRP A 1 277 ? -0.791 13.992 27.627 1.00 96.56 277 TRP A O 1
ATOM 2194 N N . ASP A 1 278 ? 0.522 15.092 29.082 1.00 97.06 278 ASP A N 1
ATOM 2195 C CA . ASP A 1 278 ? -0.534 16.009 29.531 1.00 97.06 278 ASP A CA 1
ATOM 2196 C C . ASP A 1 278 ? -1.049 16.873 28.373 1.00 97.06 278 ASP A C 1
ATOM 2198 O O . ASP A 1 278 ? -2.258 17.024 28.189 1.00 97.06 278 ASP A O 1
ATOM 2202 N N . GLN A 1 279 ? -0.138 17.334 27.509 1.00 96.62 279 GLN A N 1
ATOM 2203 C CA . GLN A 1 279 ? -0.488 18.075 26.298 1.00 96.62 279 GLN A CA 1
ATOM 2204 C C . GLN A 1 279 ? -1.361 17.236 25.359 1.00 96.62 279 GLN A C 1
ATOM 2206 O O . GLN A 1 279 ? -2.335 17.755 24.822 1.00 96.62 279 GLN A O 1
ATOM 2211 N N . ALA A 1 280 ? -1.054 15.946 25.178 1.00 96.44 280 ALA A N 1
ATOM 2212 C CA . ALA A 1 280 ? -1.833 15.052 24.324 1.00 96.44 280 ALA A CA 1
ATOM 2213 C C . ALA A 1 280 ? -3.287 14.902 24.798 1.00 96.44 280 ALA A C 1
ATOM 2215 O O . ALA A 1 280 ? -4.207 14.892 23.975 1.00 96.44 280 ALA A O 1
ATOM 2216 N N . LEU A 1 281 ? -3.509 14.805 26.112 1.00 97.69 281 LEU A N 1
ATOM 2217 C CA . LEU A 1 281 ? -4.855 14.723 26.684 1.00 97.69 281 LEU A CA 1
ATOM 2218 C C . LEU A 1 281 ? -5.607 16.050 26.542 1.00 97.69 281 LEU A C 1
ATOM 2220 O O . LEU A 1 281 ? -6.762 16.068 26.124 1.00 97.69 281 LEU A O 1
ATOM 2224 N N . GLU A 1 282 ? -4.939 17.165 26.820 1.00 97.12 282 GLU A N 1
ATOM 2225 C CA . GLU A 1 282 ? -5.536 18.492 26.704 1.00 97.12 282 GLU A CA 1
ATOM 2226 C C . GLU A 1 282 ? -5.945 18.854 25.267 1.00 97.12 282 GLU A C 1
ATOM 2228 O O . GLU A 1 282 ? -7.055 19.347 25.044 1.00 97.12 282 GLU A O 1
ATOM 2233 N N . ILE A 1 283 ? -5.075 18.609 24.275 1.00 96.56 283 ILE A N 1
ATOM 2234 C CA . ILE A 1 283 ? -5.415 18.871 22.867 1.00 96.56 283 ILE A CA 1
ATOM 2235 C C . ILE A 1 283 ? -6.547 17.950 22.407 1.00 96.56 283 ILE A C 1
ATOM 2237 O O . ILE A 1 283 ? -7.417 18.391 21.662 1.00 96.56 283 ILE A O 1
ATOM 2241 N N . THR A 1 284 ? -6.577 16.697 22.878 1.00 97.31 284 THR A N 1
ATOM 2242 C CA . THR A 1 284 ? -7.649 15.740 22.570 1.00 97.31 284 THR A CA 1
ATOM 2243 C C . THR A 1 284 ? -9.005 16.306 22.989 1.00 97.31 284 THR A C 1
ATOM 2245 O O . THR A 1 284 ? -9.945 16.286 22.191 1.00 97.31 284 THR A O 1
ATOM 2248 N N . ASP A 1 285 ? -9.110 16.846 24.205 1.00 97.00 285 ASP A N 1
ATOM 2249 C CA . ASP A 1 285 ? -10.365 17.390 24.733 1.00 97.00 285 ASP A CA 1
ATOM 2250 C C . ASP A 1 285 ? -10.839 18.592 23.916 1.00 97.00 285 ASP A C 1
ATOM 2252 O O . ASP A 1 285 ? -11.973 18.617 23.424 1.00 97.00 285 ASP A O 1
ATOM 2256 N N . ARG A 1 286 ? -9.938 19.560 23.703 1.00 97.94 286 ARG A N 1
ATOM 2257 C CA . ARG A 1 286 ? -10.238 20.779 22.943 1.00 97.94 286 ARG A CA 1
ATOM 2258 C C . ARG A 1 286 ? -10.639 20.464 21.503 1.00 97.94 286 ARG A C 1
ATOM 2260 O O . ARG A 1 286 ? -11.607 21.026 20.997 1.00 97.94 286 ARG A O 1
ATOM 2267 N N . LEU A 1 287 ? -9.923 19.564 20.830 1.00 98.06 287 LEU A N 1
ATOM 2268 C CA . LEU A 1 287 ? -10.199 19.198 19.438 1.00 98.06 287 LEU A CA 1
ATOM 2269 C C . LEU A 1 287 ? -11.480 18.367 19.300 1.00 98.06 287 LEU A C 1
ATOM 2271 O O . LEU A 1 287 ? -12.228 18.560 18.340 1.00 98.06 287 LEU A O 1
ATOM 2275 N N . SER A 1 288 ? -11.786 17.513 20.281 1.00 97.75 288 SER A N 1
ATOM 2276 C CA . SER A 1 288 ? -13.060 16.787 20.342 1.00 97.75 288 SER A CA 1
ATOM 2277 C C . SER A 1 288 ? -14.252 17.737 20.463 1.00 97.75 288 SER A C 1
ATOM 2279 O O . SER A 1 288 ? -15.287 17.526 19.828 1.00 97.75 288 SER A O 1
ATOM 2281 N N . GLU A 1 289 ? -14.122 18.802 21.259 1.00 97.88 289 GLU A N 1
ATOM 2282 C CA . GLU A 1 289 ? -15.139 19.850 21.368 1.00 97.88 289 GLU A CA 1
ATOM 2283 C C . GLU A 1 289 ? -15.312 20.629 20.061 1.00 97.88 289 GLU A C 1
ATOM 2285 O O . GLU A 1 289 ? -16.442 20.787 19.587 1.00 97.88 289 GLU A O 1
ATOM 2290 N N . VAL A 1 290 ? -14.205 21.042 19.434 1.00 98.38 290 VAL A N 1
ATOM 2291 C CA . VAL A 1 290 ? -14.224 21.725 18.131 1.00 98.38 290 VAL A CA 1
ATOM 2292 C C . VAL A 1 290 ? -14.937 20.871 17.088 1.00 98.38 290 VAL A C 1
ATOM 2294 O O . VAL A 1 290 ? -15.868 21.356 16.447 1.00 98.38 290 VAL A O 1
ATOM 2297 N N . ALA A 1 291 ? -14.563 19.598 16.947 1.00 97.94 291 ALA A N 1
ATOM 2298 C CA . ALA A 1 291 ? -15.198 18.691 15.997 1.00 97.94 291 ALA A CA 1
ATOM 2299 C C . ALA A 1 291 ? -16.715 18.606 16.230 1.00 97.94 291 ALA A C 1
ATOM 2301 O O . ALA A 1 291 ? -17.494 18.842 15.304 1.00 97.94 291 ALA A O 1
ATOM 2302 N N . ARG A 1 292 ? -17.145 18.403 17.485 1.00 96.94 292 ARG A N 1
ATOM 2303 C CA . ARG A 1 292 ? -18.570 18.335 17.849 1.00 96.94 292 ARG A CA 1
ATOM 2304 C C . ARG A 1 292 ? -19.326 19.612 17.482 1.00 96.94 292 ARG A C 1
ATOM 2306 O O . ARG A 1 292 ? -20.401 19.524 16.896 1.00 96.94 292 ARG A O 1
ATOM 2313 N N . SER A 1 293 ? -18.761 20.786 17.771 1.00 97.81 293 SER A N 1
ATOM 2314 C CA . SER A 1 293 ? -19.372 22.084 17.429 1.00 97.81 293 SER A CA 1
ATOM 2315 C C . SER A 1 293 ? -19.561 22.305 15.922 1.00 97.81 293 SER A C 1
ATOM 2317 O O . SER A 1 293 ? -20.367 23.139 15.516 1.00 97.81 293 SER A O 1
ATOM 2319 N N . ARG A 1 294 ? -18.832 21.553 15.087 1.00 97.00 294 ARG A N 1
ATOM 2320 C CA . ARG A 1 294 ? -18.898 21.613 13.621 1.00 97.00 294 ARG A CA 1
ATOM 2321 C C . ARG A 1 294 ? -19.673 20.440 13.013 1.00 97.00 294 ARG A C 1
ATOM 2323 O O . ARG A 1 294 ? -19.752 20.352 11.796 1.00 97.00 294 ARG A O 1
ATOM 2330 N N . GLY A 1 295 ? -20.231 19.538 13.828 1.00 96.81 295 GLY A N 1
ATOM 2331 C CA . GLY A 1 295 ? -20.854 18.303 13.334 1.00 96.81 295 GLY A CA 1
ATOM 2332 C C . GLY A 1 295 ? -19.850 17.335 12.694 1.00 96.81 295 GLY A C 1
ATOM 2333 O O . GLY A 1 295 ? -20.230 16.489 11.888 1.00 96.81 295 GLY A O 1
ATOM 2334 N N . ARG A 1 296 ? -18.565 17.470 13.036 1.00 97.31 296 ARG A N 1
ATOM 2335 C CA . ARG A 1 296 ? -17.464 16.612 12.590 1.00 97.31 296 ARG A CA 1
ATOM 2336 C C . ARG A 1 296 ? -17.039 15.670 13.707 1.00 97.31 296 ARG A C 1
ATOM 2338 O O . ARG A 1 296 ? -17.428 15.817 14.866 1.00 97.31 296 ARG A O 1
ATOM 2345 N N . THR A 1 297 ? -16.222 14.688 13.353 1.00 97.19 297 THR A N 1
ATOM 2346 C CA . THR A 1 297 ? -15.692 13.698 14.294 1.00 97.19 297 THR A CA 1
ATOM 2347 C C . THR A 1 297 ? -14.185 13.846 14.420 1.00 97.19 297 THR A C 1
ATOM 2349 O O . THR A 1 297 ? -13.481 14.124 13.448 1.00 97.19 297 THR A O 1
ATOM 2352 N N . PHE A 1 298 ? -13.713 13.656 15.648 1.00 98.00 298 PHE A N 1
ATOM 2353 C CA . PHE A 1 298 ? -12.306 13.615 16.005 1.00 98.00 298 PHE A CA 1
ATOM 2354 C C . PHE A 1 298 ? -11.989 12.242 16.600 1.00 98.00 298 PHE A C 1
ATOM 2356 O O . PHE A 1 298 ? -12.764 11.727 17.410 1.00 98.00 298 PHE A O 1
ATOM 2363 N N . GLN A 1 299 ? -10.869 11.653 16.192 1.00 97.12 299 GLN A N 1
ATOM 2364 C CA . GLN A 1 299 ? -10.365 10.379 16.703 1.00 97.12 299 GLN A CA 1
ATOM 2365 C C . GLN A 1 299 ? -8.842 10.428 16.847 1.00 97.12 299 GLN A C 1
ATOM 2367 O O . GLN A 1 299 ? -8.177 11.314 16.304 1.00 97.12 299 GLN A O 1
ATOM 2372 N N . VAL A 1 300 ? -8.274 9.439 17.533 1.00 98.12 300 VAL A N 1
ATOM 2373 C CA . VAL A 1 300 ? -6.820 9.240 17.586 1.00 98.12 300 VAL A CA 1
ATOM 2374 C C . VAL A 1 300 ? -6.439 7.894 16.990 1.00 98.12 300 VAL A C 1
ATOM 2376 O O . VAL A 1 300 ? -7.206 6.933 17.041 1.00 98.12 300 VAL A O 1
ATOM 2379 N N . LYS A 1 301 ? -5.232 7.811 16.436 1.00 98.56 301 LYS A N 1
ATOM 2380 C CA . LYS A 1 301 ? -4.663 6.582 15.893 1.00 98.56 301 LYS A CA 1
ATOM 2381 C C . LYS A 1 301 ? -3.373 6.215 16.613 1.00 98.56 301 LYS A C 1
ATOM 2383 O O . LYS A 1 301 ? -2.453 7.024 16.699 1.00 98.56 301 LYS A O 1
ATOM 2388 N N . PHE A 1 302 ? -3.290 4.968 17.067 1.00 98.00 302 PHE A N 1
ATOM 2389 C CA . PHE A 1 302 ? -2.114 4.408 17.732 1.00 98.00 302 PHE A CA 1
ATOM 2390 C C . PHE A 1 302 ? -1.527 3.265 16.885 1.00 98.00 302 PHE A C 1
ATOM 2392 O O . PHE A 1 302 ? -2.166 2.232 16.732 1.00 98.00 302 PHE A O 1
ATOM 2399 N N . SER A 1 303 ? -0.343 3.385 16.288 1.00 95.44 303 SER A N 1
ATOM 2400 C CA . SER A 1 303 ? 0.579 4.525 16.356 1.00 95.44 303 SER A CA 1
ATOM 2401 C C . SER A 1 303 ? 1.341 4.731 15.046 1.00 95.44 303 SER A C 1
ATOM 2403 O O . SER A 1 303 ? 1.171 3.997 14.069 1.00 95.44 303 SER A O 1
ATOM 2405 N N . ASN A 1 304 ? 2.188 5.757 15.023 1.00 93.88 304 ASN A N 1
ATOM 2406 C CA . ASN A 1 304 ? 3.326 5.808 14.112 1.00 93.88 304 ASN A CA 1
ATOM 2407 C C . ASN A 1 304 ? 4.410 4.786 14.517 1.00 93.88 304 ASN A C 1
ATOM 2409 O O . ASN A 1 304 ? 4.277 4.076 15.521 1.00 93.88 304 ASN A O 1
ATOM 2413 N N . THR A 1 305 ? 5.469 4.690 13.720 1.00 95.75 305 THR A N 1
ATOM 2414 C CA . THR A 1 305 ? 6.667 3.893 14.021 1.00 95.75 305 THR A CA 1
ATOM 2415 C C . THR A 1 305 ? 7.435 4.417 15.239 1.00 95.75 305 THR A C 1
ATOM 2417 O O . THR A 1 305 ? 7.242 5.556 15.654 1.00 95.75 305 THR A O 1
ATOM 2420 N N . LEU A 1 306 ? 8.327 3.603 15.815 1.00 97.06 306 LEU A N 1
ATOM 2421 C CA . LEU A 1 306 ? 9.226 4.027 16.899 1.00 97.06 306 LEU A CA 1
ATOM 2422 C C . LEU A 1 306 ? 10.612 4.385 16.343 1.00 97.06 306 LEU A C 1
ATOM 2424 O O . LEU A 1 306 ? 11.253 3.534 15.731 1.00 97.06 306 LEU A O 1
ATOM 2428 N N . VAL A 1 307 ? 11.102 5.603 16.587 1.00 96.19 307 VAL A N 1
ATOM 2429 C CA . VAL A 1 307 ? 12.475 5.991 16.207 1.00 96.19 307 VAL A CA 1
ATOM 2430 C C . VAL A 1 307 ? 13.489 5.269 17.083 1.00 96.19 307 VAL A C 1
ATOM 2432 O O . VAL A 1 307 ? 13.392 5.277 18.311 1.00 96.19 307 VAL A O 1
ATOM 2435 N N . VAL A 1 308 ? 14.480 4.651 16.447 1.00 97.38 308 VAL A N 1
ATOM 2436 C CA . VAL A 1 308 ? 15.580 3.948 17.112 1.00 97.38 308 VAL A CA 1
ATOM 2437 C C . VAL A 1 308 ? 16.893 4.223 16.385 1.00 97.38 308 VAL A C 1
ATOM 2439 O O . VAL A 1 308 ? 16.911 4.626 15.220 1.00 97.38 308 VAL A O 1
ATOM 2442 N N . ARG A 1 309 ? 18.022 3.986 17.056 1.00 97.50 309 ARG A N 1
ATOM 2443 C CA . ARG A 1 309 ? 19.341 4.043 16.416 1.00 97.50 309 ARG A CA 1
ATOM 2444 C C . ARG A 1 309 ? 19.446 2.973 15.334 1.00 97.50 309 ARG A C 1
ATOM 2446 O O . ARG A 1 309 ? 19.098 1.811 15.570 1.00 97.50 309 ARG A O 1
ATOM 2453 N N . ASN A 1 310 ? 19.968 3.357 14.172 1.00 96.69 310 ASN A N 1
ATOM 2454 C CA . ASN A 1 310 ? 20.275 2.402 13.120 1.00 96.69 310 ASN A CA 1
ATOM 2455 C C . ASN A 1 310 ? 21.469 1.534 13.549 1.00 96.69 310 ASN A C 1
ATOM 2457 O O . ASN A 1 310 ? 22.559 2.036 13.810 1.00 96.69 310 ASN A O 1
ATOM 2461 N N . HIS A 1 311 ? 21.243 0.227 13.637 1.00 94.06 311 HIS A N 1
ATOM 2462 C CA . HIS A 1 311 ? 22.260 -0.779 13.958 1.00 94.06 311 HIS A CA 1
ATOM 2463 C C . HIS A 1 311 ? 22.452 -1.786 12.811 1.00 94.06 311 HIS A C 1
ATOM 2465 O O . HIS A 1 311 ? 23.104 -2.816 12.988 1.00 94.06 311 HIS A O 1
ATOM 2471 N N . ARG A 1 312 ? 21.838 -1.534 11.648 1.00 90.94 312 ARG A N 1
ATOM 2472 C CA . ARG A 1 312 ? 21.836 -2.421 10.482 1.00 90.94 312 ARG A CA 1
ATOM 2473 C C . ARG A 1 312 ? 22.801 -1.912 9.417 1.00 90.94 312 ARG A C 1
ATOM 2475 O O . ARG A 1 312 ? 23.000 -0.714 9.261 1.00 90.94 312 ARG A O 1
ATOM 2482 N N . SER A 1 313 ? 23.345 -2.838 8.631 1.00 91.38 313 SER A N 1
ATOM 2483 C CA . SER A 1 313 ? 24.172 -2.540 7.453 1.00 91.38 313 SER A CA 1
ATOM 2484 C C . SER A 1 313 ? 23.375 -2.514 6.141 1.00 91.38 313 SER A C 1
ATOM 2486 O O . SER A 1 313 ? 23.974 -2.476 5.072 1.00 91.38 313 SER A O 1
ATOM 2488 N N . PHE A 1 314 ? 22.044 -2.625 6.211 1.00 92.38 314 PHE A N 1
ATOM 2489 C CA . PHE A 1 314 ? 21.167 -2.698 5.039 1.00 92.38 314 PHE A CA 1
ATOM 2490 C C . PHE A 1 314 ? 20.886 -1.316 4.433 1.00 92.38 314 PHE A C 1
ATOM 2492 O O . PHE A 1 314 ? 20.917 -1.153 3.216 1.00 92.38 314 PHE A O 1
ATOM 2499 N N . PHE A 1 315 ? 20.626 -0.319 5.280 1.00 95.00 315 PHE A N 1
ATOM 2500 C CA . PHE A 1 315 ? 20.403 1.060 4.848 1.00 95.00 315 PHE A CA 1
ATOM 2501 C C . PHE A 1 315 ? 21.726 1.763 4.511 1.00 95.00 315 PHE A C 1
ATOM 2503 O O . PHE A 1 315 ? 22.783 1.333 4.987 1.00 95.00 315 PHE A O 1
ATOM 2510 N N . PRO A 1 316 ? 21.697 2.862 3.731 1.00 93.75 316 PRO A N 1
ATOM 2511 C CA . PRO A 1 316 ? 22.885 3.674 3.488 1.00 93.75 316 PRO A CA 1
ATOM 2512 C C . PRO A 1 316 ? 23.593 4.065 4.791 1.00 93.75 316 PRO A C 1
ATOM 2514 O O . PRO A 1 316 ? 22.951 4.463 5.759 1.00 93.75 316 PRO A O 1
ATOM 2517 N N . ALA A 1 317 ? 24.928 4.014 4.803 1.00 92.00 317 ALA A N 1
ATOM 2518 C CA . ALA A 1 317 ? 25.735 4.252 6.007 1.00 92.00 317 ALA A CA 1
ATOM 2519 C C . ALA A 1 317 ? 25.563 5.656 6.628 1.00 92.00 317 ALA A C 1
ATOM 2521 O O . ALA A 1 317 ? 25.943 5.875 7.777 1.00 92.00 317 ALA A O 1
ATOM 2522 N N . ALA A 1 318 ? 25.004 6.608 5.874 1.00 93.69 318 ALA A N 1
ATOM 2523 C CA . ALA A 1 318 ? 24.668 7.939 6.369 1.00 93.69 318 ALA A CA 1
ATOM 2524 C C . ALA A 1 318 ? 23.493 7.924 7.368 1.00 93.69 318 ALA A C 1
ATOM 2526 O O . ALA A 1 318 ? 23.436 8.787 8.244 1.00 93.69 318 ALA A O 1
ATOM 2527 N N . GLU A 1 319 ? 22.599 6.935 7.286 1.00 95.19 319 GLU A N 1
ATOM 2528 C CA . GLU A 1 319 ? 21.400 6.852 8.120 1.00 95.19 319 GLU A CA 1
ATOM 2529 C C . GLU A 1 319 ? 21.749 6.447 9.555 1.00 95.19 319 GLU A C 1
ATOM 2531 O O . GLU A 1 319 ? 22.063 5.292 9.839 1.00 95.19 319 GLU A O 1
ATOM 2536 N N . GLN A 1 320 ? 21.677 7.405 10.481 1.00 94.81 320 GLN A N 1
ATOM 2537 C CA . GLN A 1 320 ? 21.967 7.178 11.906 1.00 94.81 320 GLN A CA 1
ATOM 2538 C C . GLN A 1 320 ? 20.764 6.630 12.684 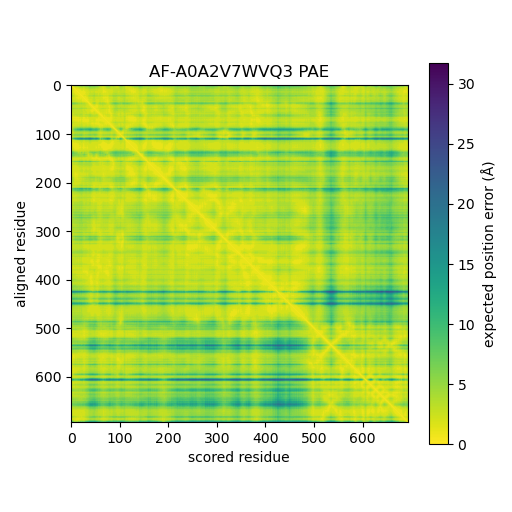1.00 94.81 320 GLN A C 1
ATOM 2540 O O . GLN A 1 320 ? 20.908 6.108 13.794 1.00 94.81 320 GLN A O 1
ATOM 2545 N N . VAL A 1 321 ? 19.566 6.771 12.121 1.00 95.62 321 VAL A N 1
ATOM 2546 C CA . VAL A 1 321 ? 18.289 6.422 12.745 1.00 95.62 321 VAL A CA 1
ATOM 2547 C C . VAL A 1 321 ? 17.457 5.593 11.786 1.00 95.62 321 VAL A C 1
ATOM 2549 O O . VAL A 1 321 ? 17.656 5.645 10.577 1.00 95.62 321 VAL A O 1
ATOM 2552 N N . MET A 1 322 ? 16.529 4.823 12.332 1.00 96.50 322 MET A N 1
ATOM 2553 C CA . MET A 1 322 ? 15.534 4.085 11.566 1.00 96.50 322 MET A CA 1
ATOM 2554 C C . MET A 1 322 ? 14.245 3.958 12.376 1.00 96.50 322 MET A C 1
ATOM 2556 O O . MET A 1 322 ? 14.222 4.173 13.589 1.00 96.50 322 MET A O 1
ATOM 2560 N N . TYR A 1 323 ? 13.170 3.590 11.697 1.00 96.62 323 TYR A N 1
ATOM 2561 C CA . TYR A 1 323 ? 11.823 3.550 12.242 1.00 96.62 323 TYR A CA 1
ATOM 2562 C C . TYR A 1 323 ? 11.376 2.099 12.436 1.00 96.62 323 TYR A C 1
ATOM 2564 O O . TYR A 1 323 ? 11.157 1.373 11.471 1.00 96.62 323 TYR A O 1
ATOM 2572 N N . LEU A 1 324 ? 11.269 1.656 13.688 1.00 97.75 324 LEU A N 1
ATOM 2573 C CA . LEU A 1 324 ? 10.834 0.310 14.058 1.00 97.75 324 LEU A CA 1
ATOM 2574 C C . LEU A 1 324 ? 9.316 0.152 13.879 1.00 97.75 324 LEU A C 1
ATOM 2576 O O . LEU A 1 324 ? 8.519 0.957 14.370 1.00 97.75 324 LEU A O 1
ATOM 2580 N N . SER A 1 325 ? 8.928 -0.953 13.246 1.00 97.19 325 SER A N 1
ATOM 2581 C CA . SER A 1 325 ? 7.557 -1.430 13.069 1.00 97.19 325 SER A CA 1
ATOM 2582 C C . SER A 1 325 ? 7.452 -2.948 13.307 1.00 97.19 325 SER A C 1
ATOM 2584 O O . SER A 1 325 ? 8.419 -3.628 13.659 1.00 97.19 325 SER A O 1
ATOM 2586 N N . GLY A 1 326 ? 6.256 -3.516 13.135 1.00 95.75 326 GLY A N 1
ATOM 2587 C CA . GLY A 1 326 ? 6.018 -4.949 13.323 1.00 95.75 326 GLY A CA 1
ATOM 2588 C C . GLY A 1 326 ? 5.793 -5.360 14.783 1.00 95.75 326 GLY A C 1
ATOM 2589 O O . GLY A 1 326 ? 5.253 -4.599 15.583 1.00 95.75 326 GLY A O 1
ATOM 2590 N N . GLY A 1 327 ? 6.158 -6.603 15.111 1.00 95.75 327 GLY A N 1
ATOM 2591 C CA . GLY A 1 327 ? 5.788 -7.279 16.362 1.00 95.75 327 GLY A CA 1
ATOM 2592 C C . GLY A 1 327 ? 6.091 -6.519 17.664 1.00 95.75 327 GLY A C 1
ATOM 2593 O O . GLY A 1 327 ? 5.188 -6.425 18.490 1.00 95.75 327 GLY A O 1
ATOM 2594 N N . PRO A 1 328 ? 7.294 -5.948 17.869 1.00 97.69 328 PRO A N 1
ATOM 2595 C CA . PRO A 1 328 ? 7.610 -5.226 19.108 1.00 97.69 328 PRO A CA 1
ATOM 2596 C C . PRO A 1 328 ? 6.748 -3.981 19.297 1.00 97.69 328 PRO A C 1
ATOM 2598 O O . PRO A 1 328 ? 6.274 -3.703 20.398 1.00 97.69 328 PRO A O 1
ATOM 2601 N N . LEU A 1 329 ? 6.489 -3.268 18.195 1.00 98.44 329 LEU A N 1
ATOM 2602 C CA . LEU A 1 329 ? 5.653 -2.076 18.208 1.00 98.44 329 LEU A CA 1
ATOM 2603 C C . LEU A 1 329 ? 4.220 -2.416 18.634 1.00 98.44 329 LEU A C 1
ATOM 2605 O O . LEU A 1 329 ? 3.614 -1.627 19.343 1.00 98.44 329 LEU A O 1
ATOM 2609 N N . HIS A 1 330 ? 3.697 -3.600 18.287 1.00 98.69 330 HIS A N 1
ATOM 2610 C CA . HIS A 1 330 ? 2.372 -4.034 18.745 1.00 98.69 330 HIS A CA 1
ATOM 2611 C C . HIS A 1 330 ? 2.242 -3.963 20.272 1.00 98.69 330 HIS A C 1
ATOM 2613 O O . HIS A 1 330 ? 1.299 -3.367 20.780 1.00 98.69 330 HIS A O 1
ATOM 2619 N N . VAL A 1 331 ? 3.210 -4.517 21.006 1.00 98.62 331 VAL A N 1
ATOM 2620 C CA . VAL A 1 331 ? 3.175 -4.587 22.476 1.00 98.62 331 VAL A CA 1
ATOM 2621 C C . VAL A 1 331 ? 3.314 -3.203 23.109 1.00 98.62 331 VAL A C 1
ATOM 2623 O O . VAL A 1 331 ? 2.544 -2.859 24.006 1.00 98.62 331 VAL A O 1
ATOM 2626 N N . ILE A 1 332 ? 4.242 -2.387 22.603 1.00 98.81 332 ILE A N 1
ATOM 2627 C CA . ILE A 1 332 ? 4.444 -1.002 23.055 1.00 98.81 332 ILE A CA 1
ATOM 2628 C C . ILE A 1 332 ? 3.164 -0.186 22.859 1.00 98.81 332 ILE A C 1
ATOM 2630 O O . ILE A 1 332 ? 2.666 0.455 23.785 1.00 98.81 332 ILE A O 1
ATOM 2634 N N . THR A 1 333 ? 2.588 -0.249 21.662 1.00 98.75 333 THR A N 1
ATOM 2635 C CA . THR A 1 333 ? 1.390 0.514 21.321 1.00 98.75 333 THR A CA 1
ATOM 2636 C C . THR A 1 333 ? 0.163 0.008 22.079 1.00 98.75 333 THR A C 1
ATOM 2638 O O . THR A 1 333 ? -0.666 0.812 22.494 1.00 98.75 333 THR A O 1
ATOM 2641 N N . MET A 1 334 ? 0.056 -1.295 22.350 1.00 98.81 334 MET A N 1
ATOM 2642 C CA . MET A 1 334 ? -0.997 -1.852 23.204 1.00 98.81 334 MET A CA 1
ATOM 2643 C C . MET A 1 334 ? -0.922 -1.341 24.652 1.00 98.81 334 MET A C 1
ATOM 2645 O O . MET A 1 334 ? -1.958 -1.014 25.234 1.00 98.81 334 MET A O 1
ATOM 2649 N N . ALA A 1 335 ? 0.282 -1.209 25.220 1.00 98.75 335 ALA A N 1
ATOM 2650 C CA . ALA A 1 335 ? 0.475 -0.600 26.539 1.00 98.75 335 ALA A CA 1
ATOM 2651 C C . ALA A 1 335 ? 0.094 0.894 26.544 1.00 98.75 335 ALA A C 1
ATOM 2653 O O . ALA A 1 335 ? -0.579 1.364 27.464 1.00 98.75 335 ALA A O 1
ATOM 2654 N N . LEU A 1 336 ? 0.454 1.626 25.483 1.00 98.69 336 LEU A N 1
ATOM 2655 C CA . LEU A 1 336 ? 0.041 3.020 25.295 1.00 98.69 336 LEU A CA 1
ATOM 2656 C C . LEU A 1 336 ? -1.482 3.162 25.203 1.00 98.69 336 LEU A C 1
ATOM 2658 O O . LEU A 1 336 ? -2.052 4.045 25.844 1.00 98.69 336 LEU A O 1
ATOM 2662 N N . VAL A 1 337 ? -2.151 2.276 24.464 1.00 98.69 337 VAL A N 1
ATOM 2663 C CA . VAL A 1 337 ? -3.613 2.283 24.352 1.00 98.69 337 VAL A CA 1
ATOM 2664 C C . VAL A 1 337 ? -4.285 2.020 25.700 1.00 98.69 337 VAL A C 1
ATOM 2666 O O . VAL A 1 337 ? -5.248 2.718 26.017 1.00 98.69 337 VAL A O 1
ATOM 2669 N N . ASP A 1 338 ? -3.794 1.078 26.516 1.00 98.62 338 ASP A N 1
ATOM 2670 C CA . ASP A 1 338 ? -4.348 0.857 27.863 1.00 98.62 338 ASP A CA 1
ATOM 2671 C C . ASP A 1 338 ? -4.235 2.118 28.726 1.00 98.62 338 ASP A C 1
ATOM 2673 O O . ASP A 1 338 ? -5.221 2.566 29.318 1.00 98.62 338 ASP A O 1
ATOM 2677 N N . ARG A 1 339 ? -3.060 2.758 28.730 1.00 98.50 339 ARG A N 1
ATOM 2678 C CA . ARG A 1 339 ? -2.841 4.010 29.464 1.00 98.50 339 ARG A CA 1
ATOM 2679 C C . ARG A 1 339 ? -3.763 5.129 28.967 1.00 98.50 339 ARG A C 1
ATOM 2681 O O . ARG A 1 339 ? -4.384 5.815 29.778 1.00 98.50 339 ARG A O 1
ATOM 2688 N N . TYR A 1 340 ? -3.880 5.308 27.651 1.00 98.56 340 TYR A N 1
ATOM 2689 C CA . TYR A 1 340 ? -4.679 6.378 27.047 1.00 98.56 340 TYR A CA 1
ATOM 2690 C C . TYR A 1 340 ? -6.175 6.175 27.272 1.00 98.56 340 TYR A C 1
ATOM 2692 O O . TYR A 1 340 ? -6.876 7.093 27.695 1.00 98.56 340 TYR A O 1
ATOM 2700 N N . ARG A 1 341 ? -6.676 4.956 27.070 1.00 97.38 341 ARG A N 1
ATOM 2701 C CA . ARG A 1 341 ? -8.103 4.657 27.202 1.00 97.38 341 ARG A CA 1
ATOM 2702 C C . ARG A 1 341 ? -8.602 4.749 28.645 1.00 97.38 341 ARG A C 1
ATOM 2704 O O . ARG A 1 341 ? -9.772 5.058 28.849 1.00 97.38 341 ARG A O 1
ATOM 2711 N N . ARG A 1 342 ? -7.734 4.549 29.646 1.00 96.81 342 ARG A N 1
ATOM 2712 C CA . ARG A 1 342 ? -8.049 4.860 31.055 1.00 96.81 342 ARG A CA 1
ATOM 2713 C C . ARG A 1 342 ? -8.256 6.356 31.288 1.00 96.81 342 ARG A C 1
ATOM 2715 O O . ARG A 1 342 ? -9.086 6.719 32.115 1.00 96.81 342 ARG A O 1
ATOM 2722 N N . ALA A 1 343 ? -7.518 7.206 30.575 1.00 97.50 343 ALA A N 1
ATOM 2723 C CA . ALA A 1 343 ? -7.629 8.656 30.692 1.00 97.50 343 ALA A CA 1
ATOM 2724 C C . ALA A 1 343 ? -8.797 9.233 29.876 1.00 97.50 343 ALA A C 1
ATOM 2726 O O . ALA A 1 343 ? -9.425 10.189 30.328 1.00 97.50 343 ALA A O 1
ATOM 2727 N N . ARG A 1 344 ? -9.075 8.683 28.686 1.00 97.12 344 ARG A N 1
ATOM 2728 C CA . ARG A 1 344 ? -10.080 9.186 27.728 1.00 97.12 344 ARG A CA 1
ATOM 2729 C C . ARG A 1 344 ? -10.890 8.047 27.081 1.00 97.12 344 ARG A C 1
ATOM 2731 O O . ARG A 1 344 ? -10.745 7.782 25.884 1.00 97.12 344 ARG A O 1
ATOM 2738 N N . PRO A 1 345 ? -11.739 7.327 27.844 1.00 96.12 345 PRO A N 1
ATOM 2739 C CA . PRO A 1 345 ? -12.562 6.224 27.318 1.00 96.12 345 PRO A CA 1
ATOM 2740 C C . PRO A 1 345 ? -13.572 6.689 26.248 1.00 96.12 345 PRO A C 1
ATOM 2742 O O . PRO A 1 345 ? -13.970 5.923 25.373 1.00 96.12 345 PRO A O 1
ATOM 2745 N N . GLU A 1 346 ? -13.964 7.958 26.333 1.00 93.56 346 GLU A N 1
ATOM 2746 C CA . GLU A 1 346 ? -14.176 8.951 25.277 1.00 93.56 346 GLU A CA 1
ATOM 2747 C C . GLU A 1 346 ? -13.959 8.586 23.814 1.00 93.56 346 GLU A C 1
ATOM 2749 O O . GLU A 1 346 ? -14.838 8.596 22.944 1.00 93.56 346 GLU A O 1
ATOM 2754 N N . VAL A 1 347 ? -12.680 8.437 23.529 1.00 96.31 347 VAL A N 1
ATOM 2755 C CA . VAL A 1 347 ? -12.157 8.818 22.235 1.00 96.31 347 VAL A CA 1
ATOM 2756 C C . VAL A 1 347 ? -12.063 7.550 21.405 1.00 96.31 347 VAL A C 1
ATOM 2758 O O . VAL A 1 347 ? -11.441 6.578 21.850 1.00 96.31 347 VAL A O 1
ATOM 2761 N N . PRO A 1 348 ? -12.699 7.501 20.223 1.00 96.38 348 PRO A N 1
ATOM 2762 C CA . PRO A 1 348 ? -12.538 6.363 19.337 1.00 96.38 348 PRO A CA 1
ATOM 2763 C C . PRO A 1 348 ? -11.073 6.229 18.911 1.00 96.38 348 PRO A C 1
ATOM 2765 O O . PRO A 1 348 ? -10.364 7.225 18.743 1.00 96.38 348 PRO A O 1
ATOM 2768 N N . ILE A 1 349 ? -10.622 4.983 18.764 1.00 98.44 349 ILE A N 1
ATOM 2769 C CA . ILE A 1 349 ? -9.227 4.667 18.463 1.00 98.44 349 ILE A CA 1
ATOM 2770 C C . ILE A 1 349 ? -9.156 3.899 17.147 1.00 98.44 349 ILE A C 1
ATOM 2772 O O . ILE A 1 349 ? -9.749 2.828 17.024 1.00 98.44 349 ILE A O 1
ATOM 2776 N N . SER A 1 350 ? -8.362 4.392 16.203 1.00 98.50 350 SER A N 1
ATOM 2777 C CA . SER A 1 350 ? -7.839 3.591 15.093 1.00 98.50 350 SER A CA 1
ATOM 2778 C C . SER A 1 350 ? -6.504 2.960 15.505 1.00 98.50 350 SER A C 1
ATOM 2780 O O . SER A 1 350 ? -5.768 3.531 16.314 1.00 98.50 350 SER A O 1
ATOM 2782 N N . PHE A 1 351 ? -6.150 1.793 14.964 1.00 98.69 351 PHE A N 1
ATOM 2783 C CA . PHE A 1 351 ? -4.951 1.068 15.406 1.00 98.69 351 PHE A CA 1
ATOM 2784 C C . PHE A 1 351 ? -4.046 0.626 14.253 1.00 98.69 351 PHE A C 1
ATOM 2786 O O . PHE A 1 351 ? -4.518 0.124 13.237 1.00 98.69 351 PHE A O 1
ATOM 2793 N N . SER A 1 352 ? -2.735 0.801 14.428 1.00 97.25 352 SER A N 1
ATOM 2794 C CA . SER A 1 352 ? -1.682 0.475 13.465 1.00 97.25 352 SER A CA 1
ATOM 2795 C C . SER A 1 352 ? -0.358 0.187 14.166 1.00 97.25 352 SER A C 1
ATOM 2797 O O . SER A 1 352 ? 0.480 1.073 14.313 1.00 97.25 352 SER A O 1
ATOM 2799 N N . ALA A 1 353 ? -0.146 -1.053 14.591 1.00 97.75 353 ALA A N 1
ATOM 2800 C CA . ALA A 1 353 ? 1.133 -1.487 15.146 1.00 97.75 353 ALA A CA 1
ATOM 2801 C C . ALA A 1 353 ? 1.225 -3.014 15.125 1.00 97.75 353 ALA A C 1
ATOM 2803 O O . ALA A 1 353 ? 0.516 -3.687 15.870 1.00 97.75 353 ALA A O 1
ATOM 2804 N N . GLY A 1 354 ? 2.070 -3.564 14.246 1.00 97.56 354 GLY A N 1
ATOM 2805 C CA . GLY A 1 354 ? 2.356 -5.004 14.195 1.00 97.56 354 GLY A CA 1
ATOM 2806 C C . GLY A 1 354 ? 1.128 -5.909 14.064 1.00 97.56 354 GLY A C 1
ATOM 2807 O O . GLY A 1 354 ? 1.109 -6.985 14.657 1.00 97.56 354 GLY A O 1
ATOM 2808 N N . VAL A 1 355 ? 0.098 -5.464 13.336 1.00 98.50 355 VAL A N 1
ATOM 2809 C CA . VAL A 1 355 ? -1.133 -6.241 13.152 1.00 98.50 355 VAL A CA 1
ATOM 2810 C C . VAL A 1 355 ? -0.908 -7.350 12.123 1.00 98.50 355 VAL A C 1
ATOM 2812 O O . VAL A 1 355 ? -0.632 -7.076 10.950 1.00 98.50 355 VAL A O 1
ATOM 2815 N N . ASP A 1 356 ? -1.083 -8.591 12.563 1.00 98.12 356 ASP A N 1
ATOM 2816 C CA . ASP A 1 356 ? -1.084 -9.810 11.760 1.00 98.12 356 ASP A CA 1
ATOM 2817 C C . ASP A 1 356 ? -2.423 -10.558 11.894 1.00 98.12 356 ASP A C 1
ATOM 2819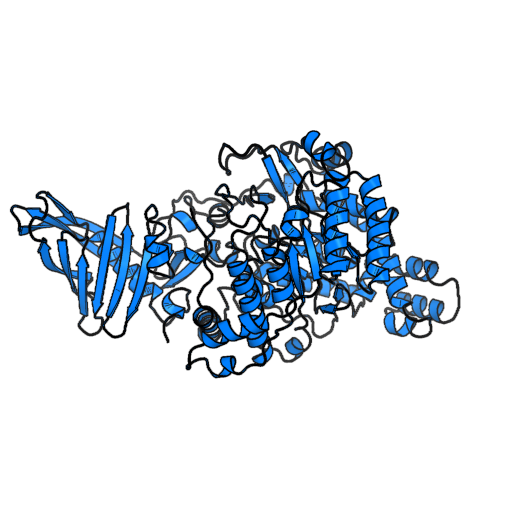 O O . ASP A 1 356 ? -3.313 -10.162 12.650 1.00 98.12 356 ASP A O 1
ATOM 2823 N N . ALA A 1 357 ? -2.593 -11.655 11.156 1.00 98.06 357 ALA A N 1
ATOM 2824 C CA . ALA A 1 357 ? -3.834 -12.428 11.201 1.00 98.06 357 ALA A CA 1
ATOM 2825 C C . ALA A 1 357 ? -4.148 -12.978 12.609 1.00 98.06 357 ALA A C 1
ATOM 2827 O O . ALA A 1 357 ? -5.303 -13.240 12.933 1.00 98.06 357 ALA A O 1
ATOM 2828 N N . GLN A 1 358 ? -3.128 -13.178 13.445 1.00 97.94 358 GLN A N 1
ATOM 2829 C CA . GLN A 1 358 ? -3.240 -13.818 14.749 1.00 97.94 358 GLN A CA 1
ATOM 2830 C C . GLN A 1 358 ? -3.680 -12.839 15.843 1.00 97.94 358 GLN A C 1
ATOM 2832 O O . GLN A 1 358 ? -4.397 -13.256 16.750 1.00 97.94 358 GLN A O 1
ATOM 2837 N N . ASN A 1 359 ? -3.298 -11.559 15.765 1.00 98.50 359 ASN A N 1
ATOM 2838 C CA . ASN A 1 359 ? -3.755 -10.532 16.712 1.00 98.50 359 ASN A CA 1
ATOM 2839 C C . ASN A 1 359 ? -4.906 -9.655 16.182 1.00 98.50 359 ASN A C 1
ATOM 2841 O O . ASN A 1 359 ? -5.552 -8.975 16.977 1.00 98.50 359 ASN A O 1
ATOM 2845 N N . TYR A 1 360 ? -5.235 -9.708 14.887 1.00 98.75 360 TYR A N 1
ATOM 2846 C CA . TYR A 1 360 ? -6.293 -8.886 14.288 1.00 98.75 360 TYR A CA 1
ATOM 2847 C C . TYR A 1 360 ? -7.647 -8.992 15.004 1.00 98.75 360 TYR A C 1
ATOM 2849 O O . TYR A 1 360 ? -8.257 -7.977 15.332 1.00 98.75 360 TYR A O 1
ATOM 2857 N N . ALA A 1 361 ? -8.106 -10.207 15.308 1.00 98.62 361 ALA A N 1
ATOM 2858 C CA . ALA A 1 361 ? -9.380 -10.388 15.999 1.00 98.62 361 ALA A CA 1
ATOM 2859 C C . ALA A 1 361 ? -9.351 -9.862 17.449 1.00 98.62 361 ALA A C 1
ATOM 2861 O O . ALA A 1 361 ? -10.385 -9.432 17.955 1.00 98.62 361 ALA A O 1
ATOM 2862 N N . ASP A 1 362 ? -8.184 -9.837 18.107 1.00 98.69 362 ASP A N 1
ATOM 2863 C CA . ASP A 1 362 ? -8.047 -9.150 19.396 1.00 98.69 362 ASP A CA 1
ATOM 2864 C C . ASP A 1 362 ? -8.159 -7.633 19.200 1.00 98.69 362 ASP A C 1
ATOM 2866 O O . ASP A 1 362 ? -8.961 -7.012 19.885 1.00 98.69 362 ASP A O 1
ATOM 2870 N N . CYS A 1 363 ? -7.487 -7.043 18.205 1.00 98.81 363 CYS A N 1
ATOM 2871 C CA . CYS A 1 363 ? -7.639 -5.621 17.865 1.00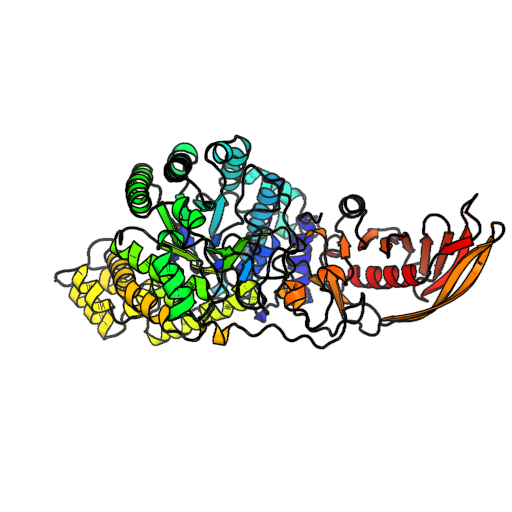 98.81 363 CYS A CA 1
ATOM 2872 C C . CYS A 1 363 ? -9.106 -5.220 17.604 1.00 98.81 363 CYS A C 1
ATOM 2874 O O . CYS A 1 363 ? -9.571 -4.203 18.120 1.00 98.81 363 CYS A O 1
ATOM 2876 N N . VAL A 1 3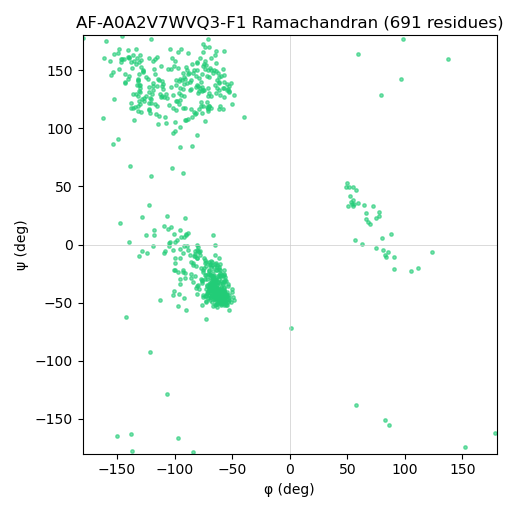64 ? -9.858 -6.031 16.852 1.00 98.75 364 VAL A N 1
ATOM 2877 C CA . VAL A 1 364 ? -11.290 -5.789 16.590 1.00 98.75 364 VAL A CA 1
ATOM 2878 C C . VAL A 1 364 ? -12.113 -5.872 17.879 1.00 98.75 364 VAL A C 1
ATOM 2880 O O . VAL A 1 364 ? -12.939 -5.000 18.135 1.00 98.75 364 VAL A O 1
ATOM 2883 N N . ALA A 1 365 ? -11.854 -6.860 18.741 1.00 98.69 365 ALA A N 1
ATOM 2884 C CA . ALA A 1 365 ? -12.523 -7.009 20.038 1.00 98.69 365 ALA A CA 1
ATOM 2885 C C . ALA A 1 365 ? -12.242 -5.860 21.028 1.00 98.69 365 ALA A C 1
ATOM 2887 O O . ALA A 1 365 ? -12.957 -5.700 22.021 1.00 98.69 365 ALA A O 1
ATOM 2888 N N . LEU A 1 366 ? -11.210 -5.057 20.767 1.00 98.69 366 LEU A N 1
ATOM 2889 C CA . LEU A 1 366 ? -10.892 -3.836 21.506 1.00 98.69 366 LEU A CA 1
ATOM 2890 C C . LEU A 1 366 ? -11.567 -2.588 20.925 1.00 98.69 366 LEU A C 1
ATOM 2892 O O . LEU A 1 366 ? -11.275 -1.471 21.361 1.00 98.69 366 LEU A O 1
ATOM 2896 N N . GLY A 1 367 ? -12.468 -2.759 19.955 1.00 97.88 367 GLY A N 1
ATOM 2897 C CA . GLY A 1 367 ? -13.226 -1.671 19.346 1.00 97.88 367 GLY A CA 1
ATOM 2898 C C . GLY A 1 367 ? -12.359 -0.705 18.542 1.00 97.88 367 GLY A C 1
ATOM 2899 O O . GLY A 1 367 ? -12.686 0.477 18.466 1.00 97.88 367 GLY A O 1
ATOM 2900 N N . PHE A 1 368 ? -11.226 -1.163 18.000 1.00 98.62 368 PHE A N 1
ATOM 2901 C CA . PHE A 1 368 ? -10.400 -0.333 17.127 1.00 98.62 368 PHE A CA 1
ATOM 2902 C C . PHE A 1 368 ? -11.027 -0.223 15.735 1.00 98.62 368 PHE A C 1
ATOM 2904 O O . PHE A 1 368 ? -11.482 -1.222 15.178 1.00 98.62 368 PHE A O 1
ATOM 2911 N N . THR A 1 369 ? -11.061 0.977 15.153 1.00 96.88 369 THR A N 1
ATOM 2912 C CA . THR A 1 369 ? -11.568 1.197 13.788 1.00 96.88 369 THR A CA 1
ATOM 2913 C C . THR A 1 369 ? -10.912 2.424 13.127 1.00 96.88 369 THR A C 1
ATOM 2915 O O . THR A 1 369 ? -10.982 3.517 13.688 1.00 96.88 369 THR A O 1
ATOM 2918 N N . PRO A 1 370 ? -10.299 2.277 11.934 1.00 97.88 370 PRO A N 1
ATOM 2919 C CA . PRO A 1 370 ? -9.870 1.013 11.327 1.00 97.88 370 PRO A CA 1
ATOM 2920 C C . PRO A 1 370 ? -8.777 0.298 12.137 1.00 97.88 370 PRO A C 1
ATOM 2922 O O . PRO A 1 370 ? -8.121 0.880 13.007 1.00 97.88 370 PRO A O 1
ATOM 2925 N N . VAL A 1 371 ? -8.557 -0.973 11.798 1.00 98.69 371 VAL A N 1
ATOM 2926 C CA . VAL A 1 371 ? -7.371 -1.745 12.181 1.00 98.69 371 VAL A CA 1
ATOM 2927 C C . VAL A 1 371 ? -6.510 -1.912 10.933 1.00 98.69 371 VAL A C 1
ATOM 2929 O O . VAL A 1 371 ? -6.834 -2.704 10.047 1.00 98.69 371 VAL A O 1
ATOM 2932 N N . THR A 1 372 ? -5.414 -1.162 10.856 1.00 98.50 372 THR A N 1
ATOM 2933 C CA . THR A 1 372 ? -4.567 -1.109 9.661 1.00 98.50 372 THR A CA 1
ATOM 2934 C C . THR A 1 372 ? -3.256 -1.878 9.831 1.00 98.50 372 THR A C 1
ATOM 2936 O O . THR A 1 372 ? -2.718 -1.973 10.937 1.00 98.50 372 THR A O 1
ATOM 2939 N N . THR A 1 373 ? -2.702 -2.400 8.734 1.00 98.19 373 THR A N 1
ATOM 2940 C CA . THR A 1 373 ? -1.435 -3.153 8.721 1.00 98.19 373 THR A CA 1
ATOM 2941 C C . THR A 1 373 ? -0.493 -2.696 7.601 1.00 98.19 373 THR A C 1
ATOM 2943 O O . THR A 1 373 ? -0.931 -2.150 6.596 1.00 98.19 373 THR A O 1
ATOM 2946 N N . CYS A 1 374 ? 0.814 -2.908 7.782 1.00 97.12 374 CYS A N 1
ATOM 2947 C CA . CYS A 1 374 ? 1.848 -2.578 6.794 1.00 97.12 374 CYS A CA 1
ATOM 2948 C C . CYS A 1 374 ? 2.960 -3.639 6.776 1.00 97.12 374 CYS A C 1
ATOM 2950 O O . CYS A 1 374 ? 3.118 -4.350 5.786 1.00 97.12 374 CYS A O 1
ATOM 2952 N N . THR A 1 375 ? 3.689 -3.828 7.886 1.00 97.38 375 THR A N 1
ATOM 2953 C CA . THR A 1 375 ? 4.840 -4.753 7.946 1.00 97.38 375 THR A CA 1
ATOM 2954 C C . THR A 1 375 ? 4.485 -6.190 7.556 1.00 97.38 375 THR A C 1
ATOM 2956 O O . THR A 1 375 ? 5.288 -6.861 6.913 1.00 97.38 375 THR A O 1
ATOM 2959 N N . ASP A 1 376 ? 3.294 -6.683 7.918 1.00 97.69 376 ASP A N 1
ATOM 2960 C CA . ASP A 1 376 ? 2.885 -8.043 7.547 1.00 97.69 376 ASP A CA 1
ATOM 2961 C C . ASP A 1 376 ? 2.679 -8.186 6.030 1.00 97.69 376 ASP A C 1
ATOM 2963 O O . ASP A 1 376 ? 3.055 -9.205 5.455 1.00 97.69 376 ASP A O 1
ATOM 2967 N N . LEU A 1 377 ? 2.189 -7.137 5.361 1.00 97.62 377 LEU A N 1
ATOM 2968 C CA . LEU A 1 377 ? 1.977 -7.114 3.909 1.00 97.62 377 LEU A CA 1
ATOM 2969 C C . LEU A 1 377 ? 3.284 -7.002 3.111 1.00 97.62 377 LEU A C 1
ATOM 2971 O O . LEU A 1 377 ? 3.279 -7.233 1.909 1.00 97.62 377 LEU A O 1
ATOM 2975 N N . LEU A 1 378 ? 4.410 -6.678 3.752 1.00 97.19 378 LEU A N 1
ATOM 2976 C CA . LEU A 1 378 ? 5.738 -6.731 3.126 1.00 97.19 378 LEU A CA 1
ATOM 2977 C C . LEU A 1 378 ? 6.321 -8.153 3.104 1.00 97.19 378 LEU A C 1
ATOM 2979 O O . LEU A 1 378 ? 7.319 -8.401 2.430 1.00 97.19 378 LEU A O 1
ATOM 2983 N N . ARG A 1 379 ? 5.723 -9.101 3.834 1.00 96.50 379 ARG A N 1
ATOM 2984 C CA . ARG A 1 379 ? 6.208 -10.484 3.945 1.00 96.50 379 ARG A CA 1
ATOM 2985 C C . ARG A 1 379 ? 5.641 -11.375 2.832 1.00 96.50 379 ARG A C 1
ATOM 2987 O O . ARG A 1 379 ? 4.648 -11.020 2.194 1.00 96.50 379 ARG A O 1
ATOM 2994 N N . PRO A 1 380 ? 6.216 -12.577 2.600 1.00 95.69 380 PRO A N 1
ATOM 2995 C CA . PRO A 1 380 ? 5.732 -13.499 1.578 1.00 95.69 380 PRO A CA 1
ATOM 2996 C C . PRO A 1 380 ? 4.217 -13.720 1.638 1.00 95.69 380 PRO A C 1
ATOM 2998 O O . PRO A 1 380 ? 3.654 -14.039 2.690 1.00 95.69 380 PRO A O 1
ATOM 3001 N N . GLY A 1 381 ? 3.570 -13.551 0.486 1.00 96.12 381 GLY A N 1
ATOM 3002 C CA . GLY A 1 381 ? 2.115 -13.559 0.339 1.00 96.12 381 GLY A CA 1
ATOM 3003 C C . GLY A 1 381 ? 1.501 -12.173 0.133 1.00 96.12 381 GLY A C 1
ATOM 3004 O O . GLY A 1 381 ? 0.423 -12.112 -0.454 1.00 96.12 381 GLY A O 1
ATOM 3005 N N . GLY A 1 382 ? 2.180 -11.094 0.540 1.00 97.62 382 GLY A N 1
ATOM 3006 C CA . GLY A 1 382 ? 1.764 -9.725 0.233 1.00 97.62 382 GLY A CA 1
ATOM 3007 C C . GLY A 1 382 ? 0.361 -9.384 0.726 1.00 97.62 382 GLY A C 1
ATOM 3008 O O . GLY A 1 382 ? -0.078 -9.841 1.782 1.00 97.62 382 GLY A O 1
ATOM 3009 N N . TYR A 1 383 ? -0.391 -8.681 -0.120 1.00 98.12 383 TYR A N 1
ATOM 3010 C CA . TYR A 1 383 ? -1.829 -8.441 0.041 1.00 98.12 383 TYR A CA 1
ATOM 3011 C C . TYR A 1 383 ? -2.630 -9.727 0.305 1.00 98.12 383 TYR A C 1
ATOM 3013 O O . TYR A 1 383 ? -3.504 -9.750 1.166 1.00 98.12 383 TYR A O 1
ATOM 3021 N N . GLY A 1 384 ? -2.274 -10.847 -0.339 1.00 97.75 384 GLY A N 1
ATOM 3022 C CA . GLY A 1 384 ? -2.938 -12.154 -0.195 1.00 97.75 384 GLY A CA 1
ATOM 3023 C C . GLY A 1 384 ? -2.803 -12.823 1.185 1.00 97.75 384 GLY A C 1
ATOM 3024 O O . GLY A 1 384 ? -3.172 -13.997 1.343 1.00 97.75 384 GLY A O 1
ATOM 3025 N N . ARG A 1 385 ? -2.255 -12.107 2.174 1.00 97.88 385 ARG A N 1
ATOM 3026 C CA . ARG A 1 385 ? -2.250 -12.456 3.601 1.00 97.88 385 ARG A CA 1
ATOM 3027 C C . ARG A 1 385 ? -3.522 -11.988 4.319 1.00 97.88 385 ARG A C 1
ATOM 3029 O O . ARG A 1 385 ? -3.960 -12.678 5.239 1.00 97.88 385 ARG A O 1
ATOM 3036 N N . LEU A 1 386 ? -4.152 -10.904 3.853 1.00 98.00 386 LEU A N 1
ATOM 3037 C CA . LEU A 1 386 ? -5.352 -10.304 4.453 1.00 98.00 386 LEU A CA 1
ATOM 3038 C C . LEU A 1 386 ? -6.555 -11.255 4.579 1.00 98.00 386 LEU A C 1
ATOM 3040 O O . LEU A 1 386 ? -7.157 -11.259 5.650 1.00 98.00 386 LEU A O 1
ATOM 3044 N N . PRO A 1 387 ? -6.876 -12.153 3.621 1.00 97.25 387 PRO A N 1
ATOM 3045 C CA . PRO A 1 387 ? -8.032 -13.044 3.771 1.00 97.25 387 PRO A CA 1
ATOM 3046 C C . PRO A 1 387 ? -7.983 -13.924 5.029 1.00 97.25 387 PRO A C 1
ATOM 3048 O O . PRO A 1 387 ? -9.019 -14.314 5.566 1.00 97.25 387 PRO A O 1
ATOM 3051 N N . ARG A 1 388 ? -6.779 -14.231 5.536 1.00 97.88 388 ARG A N 1
ATOM 3052 C CA . ARG A 1 388 ? -6.617 -15.003 6.776 1.00 97.88 388 ARG A CA 1
ATOM 3053 C C . ARG A 1 388 ? -7.060 -14.215 8.016 1.00 97.88 388 ARG A C 1
ATOM 3055 O O . ARG A 1 388 ? -7.474 -14.840 8.986 1.00 97.88 388 ARG A O 1
ATOM 3062 N N . TYR A 1 389 ? -6.978 -12.886 7.992 1.00 98.31 389 TYR A N 1
ATOM 3063 C CA . TYR A 1 389 ? -7.380 -12.019 9.101 1.00 98.31 389 TYR A CA 1
ATOM 3064 C C . TYR A 1 389 ? -8.880 -12.176 9.357 1.00 98.31 389 TYR A C 1
ATOM 3066 O O . TYR A 1 389 ? -9.288 -12.540 10.460 1.00 98.31 389 TYR A O 1
ATOM 3074 N N . ASP A 1 390 ? -9.686 -11.999 8.309 1.00 95.00 390 ASP A N 1
ATOM 3075 C CA . ASP A 1 390 ? -11.140 -12.143 8.393 1.00 95.00 390 ASP A CA 1
ATOM 3076 C C . ASP A 1 390 ? -11.582 -13.589 8.620 1.00 95.00 390 ASP A C 1
ATOM 3078 O O . ASP A 1 390 ? -12.565 -13.819 9.319 1.00 95.00 390 ASP A O 1
ATOM 3082 N N . ALA A 1 391 ? -10.855 -14.581 8.089 1.00 97.12 391 ALA A N 1
ATOM 3083 C CA . ALA A 1 391 ? -11.148 -15.985 8.378 1.00 97.12 391 ALA A CA 1
ATOM 3084 C C . ALA A 1 391 ? -11.045 -16.283 9.886 1.00 97.12 391 ALA A C 1
ATOM 3086 O O . ALA A 1 391 ? -11.979 -16.833 10.469 1.00 97.12 391 ALA A O 1
ATOM 3087 N N . LEU A 1 392 ? -9.953 -15.853 10.532 1.00 98.38 392 LEU A N 1
ATOM 3088 C CA . LEU A 1 392 ? -9.745 -16.052 11.971 1.00 98.38 392 LEU A CA 1
ATOM 3089 C C . LEU A 1 392 ? -10.689 -15.195 12.828 1.00 98.38 392 LEU A C 1
ATOM 3091 O O . LEU A 1 392 ? -11.136 -15.647 13.884 1.00 98.38 392 LEU A O 1
ATOM 3095 N N . LEU A 1 393 ? -11.037 -13.982 12.380 1.00 98.38 393 LEU A N 1
ATOM 3096 C CA . LEU A 1 393 ? -12.099 -13.190 13.007 1.00 98.38 393 LEU A CA 1
ATOM 3097 C C . LEU A 1 393 ? -13.437 -13.938 12.944 1.00 98.38 393 LEU A C 1
ATOM 3099 O O . LEU A 1 393 ? -14.081 -14.121 13.975 1.00 98.38 393 LEU A O 1
ATOM 3103 N N . GLY A 1 394 ? -13.824 -14.430 11.766 1.00 98.06 394 GLY A N 1
ATOM 3104 C CA . GLY A 1 394 ? -15.081 -15.143 11.558 1.00 98.06 394 GLY A CA 1
ATOM 3105 C C . GLY A 1 394 ? -15.184 -16.444 12.357 1.00 98.06 394 GLY A C 1
ATOM 3106 O O . GLY A 1 394 ? -16.237 -16.736 12.921 1.00 98.06 394 GLY A O 1
ATOM 3107 N N . GLU A 1 395 ? -14.095 -17.208 12.472 1.00 98.38 395 GLU A N 1
ATOM 3108 C CA . GLU A 1 395 ? -14.020 -18.383 13.353 1.00 98.38 395 GLU A CA 1
ATOM 3109 C C . GLU A 1 395 ? -14.327 -18.016 14.812 1.00 98.38 395 GLU A C 1
ATOM 3111 O O . GLU A 1 395 ? -15.154 -18.664 15.460 1.00 98.38 395 GLU A O 1
ATOM 3116 N N . ARG A 1 396 ? -13.722 -16.937 15.321 1.00 98.25 396 ARG A N 1
ATOM 3117 C CA . ARG A 1 396 ? -13.944 -16.470 16.697 1.00 98.25 396 ARG A CA 1
ATOM 3118 C C . ARG A 1 396 ? -15.338 -15.886 16.913 1.00 98.25 396 ARG A C 1
ATOM 3120 O O . ARG A 1 396 ? -15.926 -16.117 17.966 1.00 98.25 396 ARG A O 1
ATOM 3127 N N . MET A 1 397 ? -15.874 -15.162 15.932 1.00 98.31 397 MET A N 1
ATOM 3128 C CA . MET A 1 397 ? -17.242 -14.641 15.966 1.00 98.31 397 MET A CA 1
ATOM 3129 C C . MET A 1 397 ? -18.260 -15.781 16.076 1.00 98.31 397 MET A C 1
ATOM 3131 O O . MET A 1 397 ? -19.098 -15.766 16.976 1.00 98.31 397 MET A O 1
ATOM 3135 N N . ARG A 1 398 ? -18.133 -16.826 15.246 1.00 97.81 398 ARG A N 1
ATOM 3136 C CA . ARG A 1 398 ? -19.009 -18.010 15.309 1.00 97.81 398 ARG A CA 1
ATOM 3137 C C . ARG A 1 398 ? -18.881 -18.765 16.625 1.00 97.81 398 ARG A C 1
ATOM 3139 O O . ARG A 1 398 ? -19.899 -19.138 17.200 1.00 97.81 398 ARG A O 1
ATOM 3146 N N . ALA A 1 399 ? -17.659 -18.946 17.130 1.00 97.31 399 ALA A N 1
ATOM 3147 C CA . ALA A 1 399 ? -17.423 -19.619 18.409 1.00 97.31 399 ALA A CA 1
ATOM 3148 C C . ALA A 1 399 ? -18.116 -18.919 19.593 1.00 97.31 399 ALA A C 1
ATOM 3150 O O . ALA A 1 399 ? -18.457 -19.567 20.579 1.00 97.31 399 ALA A O 1
ATOM 3151 N N . LEU A 1 400 ? -18.338 -17.607 19.488 1.00 96.69 400 LEU A N 1
ATOM 3152 C CA . LEU A 1 400 ? -19.013 -16.801 20.503 1.00 96.69 400 LEU A CA 1
ATOM 3153 C C . LEU A 1 400 ? -20.490 -16.530 20.187 1.00 96.69 400 LEU A C 1
ATOM 3155 O O . LEU A 1 400 ? -21.132 -15.801 20.942 1.00 96.69 400 LEU A O 1
ATOM 3159 N N . GLY A 1 401 ? -21.030 -17.070 19.088 1.00 95.50 401 GLY A N 1
ATOM 3160 C CA . GLY A 1 401 ? -22.391 -16.765 18.640 1.00 95.50 401 GLY A CA 1
ATOM 3161 C C . GLY A 1 401 ? -22.603 -15.272 18.368 1.00 95.50 401 GLY A C 1
ATOM 3162 O O . GLY A 1 401 ? -23.656 -14.734 18.685 1.00 95.50 401 GLY A O 1
ATOM 3163 N N . ALA A 1 402 ? -21.582 -14.585 17.851 1.00 96.88 402 ALA A N 1
ATOM 3164 C CA . ALA A 1 402 ? -21.605 -13.155 17.570 1.00 96.88 402 ALA A CA 1
ATOM 3165 C C . ALA A 1 402 ? -21.825 -12.905 16.065 1.00 96.88 402 ALA A C 1
ATOM 3167 O O . ALA A 1 402 ? -20.852 -12.921 15.309 1.00 96.88 402 ALA A O 1
ATOM 3168 N N . PRO A 1 403 ? -23.067 -12.670 15.599 1.00 95.50 403 PRO A N 1
ATOM 3169 C CA . PRO A 1 403 ? -23.342 -12.443 14.179 1.00 95.50 403 PRO A CA 1
ATOM 3170 C C . PRO A 1 403 ? -22.790 -11.109 13.657 1.00 95.50 403 PRO A C 1
ATOM 3172 O O . PRO A 1 403 ? -22.664 -10.940 12.447 1.00 95.50 403 PRO A O 1
ATOM 3175 N N . ARG A 1 404 ? -22.450 -10.162 14.541 1.00 96.75 404 ARG A N 1
ATOM 3176 C CA . ARG A 1 404 ? -21.926 -8.832 14.193 1.00 96.75 404 ARG A CA 1
ATOM 3177 C C . ARG A 1 404 ? -20.768 -8.406 15.096 1.00 96.75 404 ARG A C 1
ATOM 3179 O O . ARG A 1 404 ? -20.640 -8.891 16.220 1.00 96.75 404 ARG A O 1
ATOM 3186 N N . ILE A 1 405 ? -19.920 -7.489 14.616 1.00 97.75 405 ILE A N 1
ATOM 3187 C CA . ILE A 1 405 ? -18.707 -7.055 15.343 1.00 97.75 405 ILE A CA 1
ATOM 3188 C C . ILE A 1 405 ? -19.012 -6.509 16.741 1.00 97.75 405 ILE A C 1
ATOM 3190 O O . ILE A 1 405 ? -18.277 -6.818 17.675 1.00 97.75 405 ILE A O 1
ATOM 3194 N N . GLY A 1 406 ? -20.083 -5.732 16.923 1.00 97.94 406 GLY A N 1
ATOM 3195 C CA . GLY A 1 406 ? -20.415 -5.215 18.256 1.00 97.94 406 GLY A CA 1
ATOM 3196 C C . GLY A 1 406 ? -20.721 -6.338 19.257 1.00 97.94 406 GLY A C 1
ATOM 3197 O O . GLY A 1 406 ? -20.180 -6.326 20.362 1.00 97.94 406 GLY A O 1
ATOM 3198 N N . ASP A 1 407 ? -21.452 -7.379 18.845 1.00 98.00 407 ASP A N 1
ATOM 3199 C CA . ASP A 1 407 ? -21.675 -8.569 19.678 1.00 98.00 407 ASP A CA 1
ATOM 3200 C C . ASP A 1 407 ? -20.356 -9.264 20.026 1.00 98.00 407 ASP A C 1
ATOM 3202 O O . ASP A 1 407 ? -20.142 -9.698 21.160 1.00 98.00 407 ASP A O 1
ATOM 3206 N N . PHE A 1 408 ? -19.445 -9.337 19.055 1.00 98.50 408 PHE A N 1
ATOM 3207 C CA . PHE A 1 408 ? -18.124 -9.915 19.252 1.00 98.50 408 PHE A CA 1
ATOM 3208 C C . PHE A 1 408 ? -17.308 -9.119 20.274 1.00 98.50 408 PHE A C 1
ATOM 3210 O O . PHE A 1 408 ? -16.759 -9.719 21.193 1.00 98.50 408 PHE A O 1
ATOM 3217 N N . VAL A 1 409 ? -17.289 -7.785 20.190 1.00 98.69 409 VAL A N 1
ATOM 3218 C CA . VAL A 1 409 ? -16.626 -6.906 21.171 1.00 98.69 409 VAL A CA 1
ATOM 3219 C C . VAL A 1 409 ? -17.160 -7.153 22.584 1.00 98.69 409 VAL A C 1
ATOM 3221 O O . VAL A 1 409 ? -16.376 -7.290 23.525 1.00 98.69 409 VAL A O 1
ATOM 3224 N N . VAL A 1 410 ? -18.481 -7.271 22.748 1.00 98.69 410 VAL A N 1
ATOM 3225 C CA . VAL A 1 410 ? -19.102 -7.514 24.061 1.00 98.69 410 VAL A CA 1
ATOM 3226 C C . VAL A 1 410 ? -18.733 -8.896 24.621 1.00 98.69 410 VAL A C 1
ATOM 3228 O O . VAL A 1 410 ? -18.529 -9.044 25.829 1.00 98.69 410 VAL A O 1
ATOM 3231 N N . ARG A 1 411 ? -18.605 -9.914 23.762 1.00 98.38 411 ARG A N 1
ATOM 3232 C CA . ARG A 1 411 ? -18.385 -11.313 24.175 1.00 98.38 411 ARG A CA 1
ATOM 3233 C C . ARG A 1 411 ? -16.904 -11.716 24.284 1.00 98.38 411 ARG A C 1
ATOM 3235 O O . ARG A 1 411 ? -16.571 -12.564 25.109 1.00 98.38 411 ARG A O 1
ATOM 3242 N N . ALA A 1 412 ? -16.003 -11.112 23.507 1.00 97.75 412 ALA A N 1
ATOM 3243 C CA . ALA A 1 412 ? -14.657 -11.633 23.218 1.00 97.75 412 ALA A CA 1
ATOM 3244 C C . ALA A 1 412 ? -13.726 -11.858 24.421 1.00 97.75 412 ALA A C 1
ATOM 3246 O O . ALA A 1 412 ? -12.888 -12.761 24.376 1.00 97.75 412 ALA A O 1
ATOM 3247 N N . PHE A 1 413 ? -13.849 -11.053 25.476 1.00 97.88 413 PHE A N 1
ATOM 3248 C CA . PHE A 1 413 ? -13.008 -11.146 26.678 1.00 97.88 413 PHE A CA 1
ATOM 3249 C C . PHE A 1 413 ? -13.807 -11.479 27.947 1.00 97.88 413 PHE A C 1
ATOM 3251 O O . PHE A 1 413 ? -13.294 -11.340 29.055 1.00 97.88 413 PHE A O 1
ATOM 3258 N N . GLY A 1 414 ? -15.070 -11.901 27.809 1.00 96.75 414 GLY A N 1
ATOM 3259 C CA . GLY A 1 414 ? -15.902 -12.280 28.955 1.00 96.75 414 GLY A CA 1
ATOM 3260 C C . GLY A 1 414 ? -16.294 -11.117 29.876 1.00 96.75 414 GLY A C 1
ATOM 3261 O O . GLY A 1 414 ? -16.671 -11.349 31.019 1.00 96.75 414 GLY A O 1
ATOM 3262 N N . ARG A 1 415 ? -16.215 -9.863 29.404 1.00 97.62 415 ARG A N 1
ATOM 3263 C CA . ARG A 1 415 ? -16.596 -8.655 30.169 1.00 97.62 415 ARG A CA 1
ATOM 3264 C C . ARG A 1 415 ? -17.973 -8.096 29.802 1.00 97.62 415 ARG A C 1
ATOM 3266 O O . ARG A 1 415 ? -18.339 -7.020 30.265 1.00 97.62 415 ARG A O 1
ATOM 3273 N N . GLY A 1 416 ? -18.753 -8.826 29.003 1.00 97.62 416 GLY A N 1
ATOM 3274 C CA . GLY A 1 416 ? -20.047 -8.362 28.502 1.00 97.62 416 GLY A CA 1
ATOM 3275 C C . GLY A 1 416 ? -21.068 -8.052 29.595 1.00 97.62 416 GLY A C 1
ATOM 3276 O O . GLY A 1 416 ? -21.687 -6.992 29.565 1.00 97.62 416 GLY A O 1
ATOM 3277 N N . GLU A 1 417 ? -21.212 -8.922 30.601 1.00 97.75 417 GLU A N 1
ATOM 3278 C CA . GLU A 1 417 ? -22.143 -8.660 31.708 1.00 97.75 417 GLU A CA 1
ATOM 3279 C C . GLU A 1 417 ? -21.770 -7.398 32.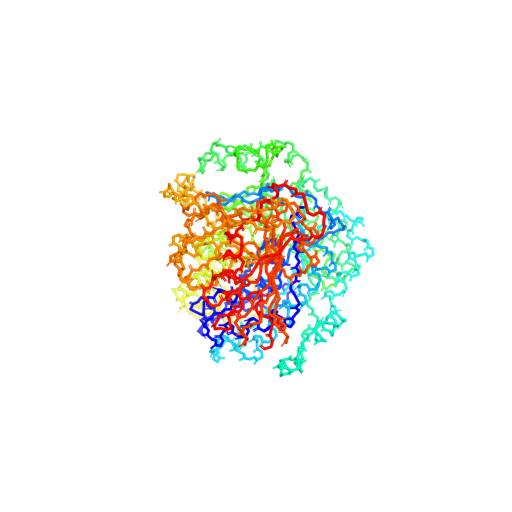485 1.00 97.75 417 GLU A C 1
ATOM 3281 O O . GLU A 1 417 ? -22.631 -6.592 32.826 1.00 97.75 417 GLU A O 1
ATOM 3286 N N . GLU A 1 418 ? -20.481 -7.213 32.759 1.00 98.00 418 GLU A N 1
ATOM 3287 C CA . GLU A 1 418 ? -19.989 -6.026 33.448 1.00 98.00 418 GLU A CA 1
ATOM 3288 C C . GLU A 1 418 ? -20.232 -4.762 32.625 1.00 98.00 418 GLU A C 1
ATOM 3290 O O . GLU A 1 418 ? -20.673 -3.756 33.178 1.00 98.00 418 GLU A O 1
ATOM 3295 N N . ALA A 1 419 ? -20.037 -4.832 31.305 1.00 97.75 419 ALA A N 1
ATOM 3296 C CA . ALA A 1 419 ? -20.344 -3.727 30.409 1.00 97.75 419 ALA A CA 1
ATOM 3297 C C . ALA A 1 419 ? -21.830 -3.342 30.459 1.00 97.75 419 ALA A C 1
ATOM 3299 O O . ALA A 1 419 ? -22.154 -2.167 30.620 1.00 97.75 419 ALA A O 1
ATOM 3300 N N . VAL A 1 420 ? -22.735 -4.325 30.404 1.00 97.81 420 VAL A N 1
ATOM 3301 C CA . VAL A 1 420 ? -24.186 -4.092 30.513 1.00 97.81 420 VAL A CA 1
ATOM 3302 C C . VAL A 1 420 ? -24.547 -3.473 31.863 1.00 97.81 420 VAL A C 1
ATOM 3304 O O . VAL A 1 420 ? -25.292 -2.498 31.918 1.00 97.81 420 VAL A O 1
ATOM 3307 N N . ARG A 1 421 ? -24.008 -4.008 32.967 1.00 96.94 421 ARG A N 1
ATOM 3308 C CA . ARG A 1 421 ? -24.295 -3.509 34.323 1.00 96.94 421 ARG A CA 1
ATOM 3309 C C . ARG A 1 421 ? -23.750 -2.099 34.564 1.00 96.94 421 ARG A C 1
ATOM 3311 O O . ARG A 1 421 ? -24.308 -1.398 35.403 1.00 96.94 421 ARG A O 1
ATOM 3318 N N . ALA A 1 422 ? -22.687 -1.704 33.866 1.00 95.31 422 ALA A N 1
ATOM 3319 C CA . ALA A 1 422 ? -22.121 -0.362 33.949 1.00 95.31 422 ALA A CA 1
ATOM 3320 C C . ALA A 1 422 ? -22.950 0.682 33.180 1.00 95.31 422 ALA A C 1
ATOM 3322 O O . ALA A 1 422 ? -23.021 1.827 33.616 1.00 95.31 422 ALA A O 1
ATOM 3323 N N . GLU A 1 423 ? -23.583 0.301 32.066 1.00 95.19 423 GLU A N 1
ATOM 3324 C CA . GLU A 1 423 ? -24.370 1.225 31.233 1.00 95.19 423 GLU A CA 1
ATOM 3325 C C . GLU A 1 423 ? -25.863 1.261 31.601 1.00 95.19 423 GLU A C 1
ATOM 3327 O O . GLU A 1 423 ? -26.542 2.244 31.305 1.00 95.19 423 GLU A O 1
ATOM 3332 N N . VAL A 1 424 ? -26.387 0.219 32.261 1.00 92.31 424 VAL A N 1
ATOM 3333 C CA . VAL A 1 424 ? -27.798 0.141 32.674 1.00 92.31 424 VAL A CA 1
ATOM 3334 C C . VAL A 1 424 ? -27.922 -0.387 34.103 1.00 92.31 424 VAL A C 1
ATOM 3336 O O . VAL A 1 424 ? -27.581 -1.534 34.404 1.00 92.31 424 VAL A O 1
ATOM 3339 N N . SER A 1 425 ? -28.473 0.441 34.994 1.00 83.56 425 SER A N 1
ATOM 3340 C CA . SER A 1 425 ? -28.609 0.136 36.425 1.00 83.56 425 SER A CA 1
ATOM 3341 C C . SER A 1 425 ? -29.702 -0.900 36.742 1.00 83.56 425 SER A C 1
ATOM 3343 O O . SER A 1 425 ? -29.576 -1.636 37.723 1.00 83.56 425 SER A O 1
ATOM 3345 N N . GLY A 1 426 ? -30.740 -1.025 35.903 1.00 87.25 426 GLY A N 1
ATOM 3346 C CA . GLY A 1 426 ? -31.850 -1.973 36.075 1.00 87.25 426 GLY A CA 1
ATOM 3347 C C . GLY A 1 426 ? -32.904 -1.901 34.961 1.00 87.25 426 GLY A C 1
ATOM 3348 O O . GLY A 1 426 ? -32.810 -1.065 34.068 1.00 87.25 426 GLY A O 1
ATOM 3349 N N . GLY A 1 427 ? -33.919 -2.765 35.031 1.00 91.25 427 GLY A N 1
ATOM 3350 C CA . GLY A 1 427 ? -35.099 -2.728 34.159 1.00 91.25 427 GLY A CA 1
ATOM 3351 C C . GLY A 1 427 ? -35.065 -3.687 32.958 1.00 91.25 427 GLY A C 1
ATOM 3352 O O . GLY A 1 427 ? -34.057 -4.358 32.728 1.00 91.25 427 GLY A O 1
ATOM 3353 N N . PRO A 1 428 ? -36.156 -3.733 32.164 1.00 93.19 428 PRO A N 1
ATOM 3354 C CA . PRO A 1 428 ? -36.366 -4.762 31.139 1.00 93.19 428 PRO A CA 1
ATOM 3355 C C . PRO A 1 428 ? -35.256 -4.847 30.086 1.00 93.19 428 PRO A C 1
ATOM 3357 O O . PRO A 1 428 ? -34.885 -5.942 29.678 1.00 93.19 428 PRO A O 1
ATOM 3360 N N . ALA A 1 429 ? -34.686 -3.708 29.676 1.00 93.38 429 ALA A N 1
ATOM 3361 C CA . ALA A 1 429 ? -33.589 -3.672 28.707 1.00 93.38 429 ALA A CA 1
ATOM 3362 C C . ALA A 1 429 ? -32.309 -4.334 29.249 1.00 93.38 429 ALA A C 1
ATOM 3364 O O . ALA A 1 429 ? -31.614 -5.042 28.521 1.00 93.38 429 ALA A O 1
ATOM 3365 N N . ARG A 1 430 ? -32.011 -4.155 30.544 1.00 95.75 430 ARG A N 1
ATOM 3366 C CA . ARG A 1 430 ? -30.874 -4.814 31.199 1.00 95.75 430 ARG A CA 1
ATOM 3367 C C . ARG A 1 430 ? -31.085 -6.321 31.260 1.00 95.75 430 ARG A C 1
ATOM 3369 O O . ARG A 1 430 ? -30.176 -7.070 30.915 1.00 95.75 430 ARG A O 1
ATOM 3376 N N . ASP A 1 431 ? -32.269 -6.754 31.683 1.00 96.19 431 ASP A N 1
ATOM 3377 C CA . ASP A 1 431 ? -32.593 -8.176 31.819 1.00 96.19 431 ASP A CA 1
ATOM 3378 C C . ASP A 1 431 ? -32.579 -8.875 30.452 1.00 96.19 431 ASP A C 1
ATOM 3380 O O . ASP A 1 431 ? -32.038 -9.973 30.328 1.00 96.19 431 ASP A O 1
ATOM 3384 N N . ALA A 1 432 ? -33.075 -8.203 29.407 1.00 96.56 432 ALA A N 1
ATOM 3385 C CA . ALA A 1 432 ? -32.994 -8.679 28.029 1.00 96.56 432 ALA A CA 1
ATOM 3386 C C . ALA A 1 432 ? -31.539 -8.831 27.557 1.00 96.56 432 ALA A C 1
ATOM 3388 O O . ALA A 1 432 ? -31.181 -9.875 27.014 1.00 96.56 432 ALA A O 1
ATOM 3389 N N . LEU A 1 433 ? -30.683 -7.829 27.794 1.00 97.19 433 LEU A N 1
ATOM 3390 C CA . LEU A 1 433 ? -29.264 -7.877 27.422 1.00 97.19 433 LEU A CA 1
ATOM 3391 C C . LEU A 1 433 ? -28.503 -8.985 28.160 1.00 97.19 433 LEU A C 1
ATOM 3393 O O . LEU A 1 433 ? -27.762 -9.742 27.537 1.00 97.19 433 LEU A O 1
ATOM 3397 N N . LEU A 1 434 ? -28.698 -9.114 29.475 1.00 97.06 434 LEU A N 1
ATOM 3398 C CA . LEU A 1 434 ? -28.072 -10.175 30.270 1.00 97.06 434 LEU A CA 1
ATOM 3399 C C . LEU A 1 434 ? -28.585 -11.563 29.855 1.00 97.06 434 LEU A C 1
ATOM 3401 O O . LEU A 1 434 ? -27.792 -12.494 29.716 1.00 97.06 434 LEU A O 1
ATOM 3405 N N . GLY A 1 435 ? -29.886 -11.696 29.586 1.00 96.62 435 GLY A N 1
ATOM 3406 C CA . GLY A 1 435 ? -30.480 -12.927 29.065 1.00 96.62 435 GLY A CA 1
ATOM 3407 C C . GLY A 1 435 ? -29.920 -13.315 27.694 1.00 96.62 435 GLY A C 1
ATOM 3408 O O . GLY A 1 435 ? -29.558 -14.473 27.476 1.00 96.62 435 GLY A O 1
ATOM 3409 N N . ALA A 1 436 ? -29.772 -12.350 26.783 1.00 95.94 436 ALA A N 1
ATOM 3410 C CA . ALA A 1 436 ? -29.154 -12.560 25.476 1.00 95.94 436 ALA A CA 1
ATOM 3411 C C . ALA A 1 436 ? -27.662 -12.923 25.593 1.00 95.94 436 ALA A C 1
ATOM 3413 O O . ALA A 1 436 ? -27.178 -13.793 24.865 1.00 95.94 436 ALA A O 1
ATOM 3414 N N . LEU A 1 437 ? -26.918 -12.337 26.538 1.00 96.12 437 LEU A N 1
ATOM 3415 C CA . LEU A 1 437 ? -25.538 -12.749 26.808 1.00 96.12 437 LEU A CA 1
ATOM 3416 C C . LEU A 1 437 ? -25.462 -14.212 27.250 1.00 96.12 437 LEU A C 1
ATOM 3418 O O . LEU A 1 437 ? -24.687 -14.965 26.658 1.00 96.12 437 LEU A O 1
ATOM 3422 N N . ALA A 1 438 ? -26.302 -14.614 28.207 1.00 94.62 438 ALA A N 1
ATOM 3423 C CA . ALA A 1 438 ? -26.324 -15.963 28.769 1.00 94.62 438 ALA A CA 1
ATOM 3424 C C . ALA A 1 438 ? -26.750 -17.046 27.761 1.00 94.62 438 ALA A C 1
ATOM 3426 O O . ALA A 1 438 ? -26.268 -18.173 27.825 1.00 94.62 438 ALA A O 1
ATOM 3427 N N . THR A 1 439 ? -27.647 -16.712 26.831 1.00 93.25 439 THR A N 1
ATOM 3428 C CA . THR A 1 439 ? -28.226 -17.670 25.869 1.00 93.25 439 THR A CA 1
ATOM 3429 C C . THR A 1 439 ? -27.605 -17.610 24.473 1.00 93.25 439 THR A C 1
ATOM 3431 O O . THR A 1 439 ? -27.955 -18.422 23.621 1.00 93.25 439 THR A O 1
ATOM 3434 N N . GLY A 1 440 ? -26.695 -16.665 24.218 1.00 90.75 440 GLY A N 1
ATOM 3435 C CA . GLY A 1 440 ? -26.159 -16.428 22.872 1.00 90.75 440 GLY A CA 1
ATOM 3436 C C . GLY A 1 440 ? -27.135 -15.708 21.930 1.00 90.75 440 GLY A C 1
ATOM 3437 O O . GLY A 1 440 ? -27.013 -15.838 20.718 1.00 90.75 440 GLY A O 1
ATOM 3438 N N . GLY A 1 441 ? -28.112 -14.972 22.470 1.00 91.50 441 GLY A N 1
ATOM 3439 C CA . GLY A 1 441 ? -29.068 -14.174 21.697 1.00 91.50 441 GLY A CA 1
ATOM 3440 C C . GLY A 1 441 ? -28.481 -12.890 21.086 1.00 91.50 441 GLY A C 1
ATOM 3441 O O . GLY A 1 441 ? -27.372 -12.466 21.428 1.00 91.50 441 GLY A O 1
ATOM 3442 N N . ASP A 1 442 ? -29.259 -12.256 20.203 1.00 93.25 442 ASP A N 1
ATOM 3443 C CA . ASP A 1 442 ? -28.920 -10.997 19.519 1.00 93.25 442 ASP A CA 1
ATOM 3444 C C . ASP A 1 442 ? -28.952 -9.809 20.503 1.00 93.25 442 ASP A C 1
ATOM 3446 O O . ASP A 1 442 ? -30.002 -9.460 21.055 1.00 93.25 442 ASP A O 1
ATOM 3450 N N . LEU A 1 443 ? -27.790 -9.187 20.739 1.00 96.19 443 LEU A N 1
ATOM 3451 C CA . LEU A 1 443 ? -27.661 -8.089 21.704 1.00 96.19 443 LEU A CA 1
ATOM 3452 C C . LEU A 1 443 ? -28.210 -6.768 21.164 1.00 96.19 443 LEU A C 1
ATOM 3454 O O . LEU A 1 443 ? -28.702 -5.957 21.950 1.00 96.19 443 LEU A O 1
ATOM 3458 N N . LEU A 1 444 ? -28.161 -6.549 19.848 1.00 95.25 444 LEU A N 1
ATOM 3459 C CA . LEU A 1 444 ? -28.742 -5.365 19.221 1.00 95.25 444 LEU A CA 1
ATOM 3460 C C . LEU A 1 444 ? -30.265 -5.386 19.378 1.00 95.25 444 LEU A C 1
ATOM 3462 O O . LEU A 1 444 ? -30.861 -4.385 19.777 1.00 95.25 444 LEU A O 1
ATOM 3466 N N . GLN A 1 445 ? -30.891 -6.541 19.140 1.00 94.50 445 GLN A N 1
ATOM 3467 C CA . GLN A 1 445 ? -32.325 -6.712 19.365 1.00 94.50 445 GLN A CA 1
ATOM 3468 C C . GLN A 1 445 ? -32.687 -6.566 20.850 1.00 94.50 445 GLN A C 1
ATOM 3470 O O . GLN A 1 445 ? -33.667 -5.900 21.178 1.00 94.50 445 GLN A O 1
ATOM 3475 N N . ALA A 1 446 ? -31.892 -7.143 21.755 1.00 94.50 446 ALA A N 1
ATOM 3476 C CA . ALA A 1 446 ? -32.121 -7.023 23.195 1.00 94.50 446 ALA A CA 1
ATOM 3477 C C . ALA A 1 446 ? -32.013 -5.570 23.699 1.00 94.50 446 ALA A C 1
ATOM 3479 O O . ALA A 1 446 ? -32.765 -5.164 24.586 1.00 94.50 446 ALA A O 1
ATOM 3480 N N . ALA A 1 447 ? -31.123 -4.767 23.109 1.00 94.38 447 ALA A N 1
ATOM 3481 C CA . ALA A 1 447 ? -30.975 -3.348 23.426 1.00 94.38 447 ALA A CA 1
ATOM 3482 C C . ALA A 1 447 ? -32.121 -2.470 22.890 1.00 94.38 447 ALA A C 1
ATOM 3484 O O . ALA A 1 447 ? -32.294 -1.355 23.377 1.00 94.38 447 ALA A O 1
ATOM 3485 N N . ALA A 1 448 ? -32.910 -2.943 21.915 1.00 91.38 448 ALA A N 1
ATOM 3486 C CA . ALA A 1 448 ? -33.928 -2.136 21.233 1.00 91.38 448 ALA A CA 1
ATOM 3487 C C . ALA A 1 448 ? -35.073 -1.662 22.150 1.00 91.38 448 ALA A C 1
ATOM 3489 O O . ALA A 1 448 ? -35.739 -0.679 21.838 1.00 91.38 448 ALA A O 1
ATOM 3490 N N . GLY A 1 449 ? -35.297 -2.339 23.282 1.00 82.50 449 GLY A N 1
ATOM 3491 C CA . GLY A 1 449 ? -36.244 -1.907 24.319 1.00 82.50 449 GLY A CA 1
ATOM 3492 C C . GLY A 1 449 ? -35.702 -0.828 25.269 1.00 82.50 449 GLY A C 1
ATOM 3493 O O . GLY A 1 449 ? -36.408 -0.439 26.199 1.00 82.50 449 GLY A O 1
ATOM 3494 N N . GLY A 1 450 ? -34.449 -0.399 25.089 1.00 88.50 450 GLY A N 1
ATOM 3495 C CA . GLY A 1 450 ? -33.793 0.656 25.860 1.00 88.50 450 GLY A CA 1
ATOM 3496 C C . GLY A 1 450 ? -33.835 2.026 25.182 1.00 88.50 450 GLY A C 1
ATOM 3497 O O . GLY A 1 450 ? -34.582 2.261 24.234 1.00 88.50 450 GLY A O 1
ATOM 3498 N N . ASP A 1 451 ? -33.022 2.953 25.683 1.00 91.62 451 ASP A N 1
ATOM 3499 C CA . ASP A 1 451 ? -32.866 4.276 25.087 1.00 91.62 451 ASP A CA 1
ATOM 3500 C C . ASP A 1 451 ? -32.007 4.231 23.803 1.00 91.62 451 ASP A C 1
ATOM 3502 O O . ASP A 1 451 ? -31.160 3.343 23.642 1.00 91.62 451 ASP A O 1
ATOM 3506 N N . PRO A 1 452 ? -32.193 5.185 22.868 1.00 93.06 452 PRO A N 1
ATOM 3507 C CA . PRO A 1 452 ? -31.413 5.233 21.636 1.00 93.06 452 PRO A CA 1
ATOM 3508 C C . PRO A 1 452 ? -29.898 5.199 21.890 1.00 93.06 452 PRO A C 1
ATOM 3510 O O . PRO A 1 452 ? -29.369 5.944 22.716 1.00 93.06 452 PRO A O 1
ATOM 3513 N N . GLY A 1 453 ? -29.191 4.333 21.161 1.00 93.25 453 GLY A N 1
ATOM 3514 C CA . GLY A 1 453 ? -27.738 4.170 21.275 1.00 93.25 453 GLY A CA 1
ATOM 3515 C C . GLY A 1 453 ? -27.268 3.306 22.450 1.00 93.25 453 GLY A C 1
ATOM 3516 O O . GLY A 1 453 ? -26.061 3.186 22.653 1.00 93.25 453 GLY A O 1
ATOM 3517 N N . LEU A 1 454 ? -28.174 2.674 23.212 1.00 96.00 454 LEU A N 1
ATOM 3518 C CA . LEU A 1 454 ? -27.797 1.785 24.316 1.00 96.00 454 LEU A CA 1
ATOM 3519 C C . LEU A 1 454 ? -26.806 0.691 23.887 1.00 96.00 454 LEU A C 1
ATOM 3521 O O . LEU A 1 454 ? -25.800 0.472 24.561 1.00 96.00 454 LEU A O 1
ATOM 3525 N N . TYR A 1 455 ? -27.065 0.036 22.753 1.00 96.69 455 TYR A N 1
ATOM 3526 C CA . TYR A 1 455 ? -26.177 -0.990 22.204 1.00 96.69 455 TYR A CA 1
ATOM 3527 C C . TYR A 1 455 ? -24.750 -0.461 21.999 1.00 96.69 455 TYR A C 1
ATOM 3529 O O . TYR A 1 455 ? -23.798 -1.048 22.513 1.00 96.69 455 TYR A O 1
ATOM 3537 N N . ASP A 1 456 ? -24.599 0.689 21.340 1.00 95.50 456 ASP A N 1
ATOM 3538 C CA . ASP A 1 456 ? -23.288 1.281 21.052 1.00 95.50 456 ASP A CA 1
ATOM 3539 C C . ASP A 1 456 ? -22.533 1.654 22.332 1.00 95.50 456 ASP A C 1
ATOM 3541 O O . ASP A 1 456 ? -21.319 1.451 22.429 1.00 95.50 456 ASP A O 1
ATOM 3545 N N . ARG A 1 457 ? -23.244 2.148 23.356 1.00 96.19 457 ARG A N 1
ATOM 3546 C CA . ARG A 1 457 ? -22.641 2.434 24.665 1.00 96.19 457 ARG A CA 1
ATOM 3547 C C . ARG A 1 457 ? -22.145 1.167 25.357 1.00 96.19 457 ARG A C 1
ATOM 3549 O O . ARG A 1 457 ? -21.026 1.168 25.871 1.00 96.19 457 ARG A O 1
ATOM 3556 N N . VAL A 1 458 ? -22.914 0.075 25.316 1.00 97.88 458 VAL A N 1
ATOM 3557 C CA . VAL A 1 458 ? -22.499 -1.233 25.861 1.00 97.88 458 VAL A CA 1
ATOM 3558 C C . VAL A 1 458 ? -21.281 -1.778 25.113 1.00 97.88 458 VAL A C 1
ATOM 3560 O O . VAL A 1 458 ? -20.315 -2.197 25.751 1.00 97.88 458 VAL A O 1
ATOM 3563 N N . VAL A 1 459 ? -21.280 -1.727 23.777 1.00 97.75 459 VAL A N 1
ATOM 3564 C CA . VAL A 1 459 ? -20.141 -2.144 22.940 1.00 97.75 459 VAL A CA 1
ATOM 3565 C C . VAL A 1 459 ? -18.888 -1.348 23.301 1.00 97.75 459 VAL A C 1
ATOM 3567 O O . VAL A 1 459 ? -17.831 -1.923 23.569 1.00 97.75 459 VAL A O 1
ATOM 3570 N N . ARG A 1 460 ? -19.004 -0.021 23.385 1.00 96.69 460 ARG A N 1
ATOM 3571 C CA . ARG A 1 460 ? -17.894 0.859 23.761 1.00 96.69 460 ARG A CA 1
ATOM 3572 C C . ARG A 1 460 ? -17.390 0.581 25.173 1.00 96.69 460 ARG A C 1
ATOM 3574 O O . ARG A 1 460 ? -16.179 0.537 25.394 1.00 96.69 460 ARG A O 1
ATOM 3581 N N . ARG A 1 461 ? -18.292 0.358 26.131 1.00 97.94 461 ARG A N 1
ATOM 3582 C CA . ARG A 1 461 ? -17.922 -0.012 27.500 1.00 97.94 461 ARG A CA 1
ATOM 3583 C C . ARG A 1 461 ? -17.164 -1.334 27.531 1.00 97.94 461 ARG A C 1
ATOM 3585 O O . ARG A 1 461 ? -16.138 -1.416 28.203 1.00 97.94 461 ARG A O 1
ATOM 3592 N N . ALA A 1 462 ? -17.624 -2.340 26.791 1.00 98.50 462 ALA A N 1
ATOM 3593 C CA . ALA A 1 462 ? -16.929 -3.615 26.682 1.00 98.50 462 ALA A CA 1
ATOM 3594 C C . ALA A 1 462 ? -15.525 -3.439 26.087 1.00 98.50 462 ALA A C 1
ATOM 3596 O O . ALA A 1 462 ? -14.565 -3.930 26.670 1.00 98.50 462 ALA A O 1
ATOM 3597 N N . ALA A 1 463 ? -15.365 -2.657 25.015 1.00 98.31 463 ALA A N 1
ATOM 3598 C CA . ALA A 1 463 ? -14.050 -2.350 24.446 1.00 98.31 463 ALA A CA 1
ATOM 3599 C C . ALA A 1 463 ? -13.080 -1.741 25.483 1.00 98.31 463 ALA A C 1
ATOM 3601 O O . ALA A 1 463 ? -11.916 -2.147 25.562 1.00 98.31 463 ALA A O 1
ATOM 3602 N N . VAL A 1 464 ? -13.558 -0.818 26.328 1.00 98.31 464 VAL A N 1
ATOM 3603 C CA . VAL A 1 464 ? -12.776 -0.250 27.444 1.00 98.31 464 VAL A CA 1
ATOM 3604 C C . VAL A 1 464 ? -12.367 -1.328 28.448 1.00 98.31 464 VAL A C 1
ATOM 3606 O O . VAL A 1 464 ? -11.191 -1.415 28.793 1.00 98.31 464 VAL A O 1
ATOM 3609 N N . LEU A 1 465 ? -13.295 -2.189 28.868 1.00 98.44 465 LEU A N 1
ATOM 3610 C CA . LEU A 1 465 ? -13.018 -3.273 29.820 1.00 98.44 465 LEU A CA 1
ATOM 3611 C C . LEU A 1 465 ? -12.092 -4.360 29.249 1.00 98.44 465 LEU A C 1
ATOM 3613 O O . LEU A 1 465 ? -11.312 -4.961 29.990 1.00 98.44 465 LEU A O 1
ATOM 3617 N N . ASN A 1 466 ? -12.147 -4.600 27.939 1.00 98.62 466 ASN A N 1
ATOM 3618 C CA . ASN A 1 466 ? -11.315 -5.582 27.247 1.00 98.62 466 ASN A CA 1
ATOM 3619 C C . ASN A 1 466 ? -9.858 -5.109 27.103 1.00 98.62 466 ASN A C 1
ATOM 3621 O O . ASN A 1 466 ? -8.942 -5.928 27.071 1.00 98.62 466 ASN A O 1
ATOM 3625 N N . THR A 1 467 ? -9.632 -3.794 27.026 1.00 98.69 467 THR A N 1
ATOM 3626 C CA . THR A 1 467 ? -8.324 -3.187 26.714 1.00 98.69 467 THR A CA 1
ATOM 3627 C C . THR A 1 467 ? -7.177 -3.645 27.624 1.00 98.69 467 THR A C 1
ATOM 3629 O O . THR A 1 467 ? -6.186 -4.138 27.078 1.00 98.69 467 THR A O 1
ATOM 3632 N N . PRO A 1 468 ? -7.278 -3.592 28.968 1.00 98.56 468 PRO A N 1
ATOM 3633 C CA . PRO A 1 468 ? -6.195 -4.066 29.833 1.00 98.56 468 PRO A CA 1
ATOM 3634 C C . PRO A 1 468 ? -5.898 -5.562 29.659 1.00 98.56 468 PRO A C 1
ATOM 3636 O O . PRO A 1 468 ? -4.745 -5.980 29.757 1.00 98.56 468 PRO A O 1
ATOM 3639 N N . LEU A 1 469 ? -6.915 -6.379 29.354 1.00 98.56 469 LEU A N 1
ATOM 3640 C CA . LEU A 1 469 ? -6.744 -7.813 29.099 1.00 98.56 469 LEU A CA 1
ATOM 3641 C C . LEU A 1 469 ? -6.036 -8.065 27.762 1.00 98.56 469 LEU A C 1
ATOM 3643 O O . LEU A 1 469 ? -5.166 -8.931 27.680 1.00 98.56 469 LEU A O 1
ATOM 3647 N N . GLY A 1 470 ? -6.385 -7.298 26.726 1.00 98.31 470 GLY A N 1
ATOM 3648 C CA . GLY A 1 470 ? -5.718 -7.340 25.426 1.00 98.31 470 GLY A CA 1
ATOM 3649 C C . GLY A 1 470 ? -4.253 -6.907 25.511 1.00 98.31 470 GLY A C 1
ATOM 3650 O O . GLY A 1 470 ? -3.385 -7.598 24.982 1.00 98.31 470 GLY A O 1
ATOM 3651 N N . ALA A 1 471 ? -3.960 -5.824 26.237 1.00 98.50 471 ALA A N 1
ATOM 3652 C CA . ALA A 1 471 ? -2.591 -5.352 26.446 1.00 98.50 471 ALA A CA 1
ATOM 3653 C C . ALA A 1 471 ? -1.737 -6.371 27.220 1.00 98.50 471 ALA A C 1
ATOM 3655 O O . ALA A 1 471 ? -0.625 -6.693 26.797 1.00 98.50 471 ALA A O 1
ATOM 3656 N N . ALA A 1 472 ? -2.279 -6.954 28.295 1.00 98.31 472 ALA A N 1
ATOM 3657 C CA . ALA A 1 472 ? -1.600 -8.008 29.046 1.00 98.31 472 ALA A CA 1
ATOM 3658 C C . ALA A 1 472 ? -1.348 -9.262 28.190 1.00 98.31 472 ALA A C 1
ATOM 3660 O O . ALA A 1 472 ? -0.261 -9.839 28.241 1.00 98.31 472 ALA A O 1
ATOM 3661 N N . ARG A 1 473 ? -2.324 -9.668 27.363 1.00 98.06 473 ARG A N 1
ATOM 3662 C CA . ARG A 1 473 ? -2.166 -10.795 26.432 1.00 98.06 473 ARG A CA 1
ATOM 3663 C C . ARG A 1 473 ? -1.068 -10.523 25.402 1.00 98.06 473 ARG A C 1
ATOM 3665 O O . ARG A 1 473 ? -0.248 -11.407 25.179 1.00 98.06 473 ARG A O 1
ATOM 3672 N N . ALA A 1 474 ? -1.026 -9.325 24.818 1.00 97.81 474 ALA A N 1
ATOM 3673 C CA . ALA A 1 474 ? 0.009 -8.941 23.860 1.00 97.81 474 ALA A CA 1
ATOM 3674 C C . ALA A 1 474 ? 1.413 -8.994 24.487 1.00 97.81 474 ALA A C 1
ATOM 3676 O O . ALA A 1 474 ? 2.326 -9.558 23.891 1.00 97.81 474 ALA A O 1
ATOM 3677 N N . ALA A 1 475 ? 1.581 -8.481 25.710 1.00 97.56 475 ALA A N 1
ATOM 3678 C CA . ALA A 1 475 ? 2.862 -8.529 26.422 1.00 97.56 475 ALA A CA 1
ATOM 3679 C C . ALA A 1 475 ? 3.304 -9.961 26.783 1.00 97.56 475 ALA A C 1
ATOM 3681 O O . ALA A 1 475 ? 4.497 -10.265 26.799 1.00 97.56 475 ALA A O 1
ATOM 3682 N N . ALA A 1 476 ? 2.351 -10.856 27.059 1.00 97.81 476 ALA A N 1
ATOM 3683 C CA . ALA A 1 476 ? 2.628 -12.250 27.392 1.00 97.81 476 ALA A CA 1
ATOM 3684 C C . ALA A 1 476 ? 2.884 -13.143 26.162 1.00 97.81 476 ALA A C 1
ATOM 3686 O O . ALA A 1 476 ? 3.451 -14.228 26.314 1.00 97.81 476 ALA A O 1
ATOM 3687 N N . ASP A 1 477 ? 2.475 -12.723 24.960 1.00 97.69 477 ASP A N 1
ATOM 3688 C CA . ASP A 1 477 ? 2.538 -13.556 23.760 1.00 97.69 477 ASP A CA 1
ATOM 3689 C C . ASP A 1 477 ? 3.996 -13.755 23.283 1.00 97.69 477 ASP A C 1
ATOM 3691 O O . ASP A 1 477 ? 4.664 -12.803 22.858 1.00 97.69 477 ASP A O 1
ATOM 3695 N N . PRO A 1 478 ? 4.519 -14.999 23.290 1.00 96.69 478 PRO A N 1
ATOM 3696 C CA . PRO A 1 478 ? 5.893 -15.272 22.885 1.00 96.69 478 PRO A CA 1
ATOM 3697 C C . PRO A 1 478 ? 6.176 -14.940 21.414 1.00 96.69 478 PRO A C 1
ATOM 3699 O O . PRO A 1 478 ? 7.344 -14.784 21.060 1.00 96.69 478 PRO A O 1
ATOM 3702 N N . ARG A 1 479 ? 5.155 -14.796 20.552 1.00 96.25 479 ARG A N 1
ATOM 3703 C CA . ARG A 1 479 ? 5.330 -14.415 19.138 1.00 96.25 479 ARG A CA 1
ATOM 3704 C C . ARG A 1 479 ? 5.977 -13.046 18.963 1.00 96.25 479 ARG A C 1
ATOM 3706 O O . ARG A 1 479 ? 6.602 -12.815 17.931 1.00 96.25 479 ARG A O 1
ATOM 3713 N N . HIS A 1 480 ? 5.841 -12.147 19.936 1.00 97.12 480 HIS A N 1
ATOM 3714 C CA . HIS A 1 480 ? 6.420 -10.805 19.853 1.00 97.12 480 HIS A CA 1
ATOM 3715 C C . HIS A 1 480 ? 7.874 -10.744 20.335 1.00 97.12 480 HIS A C 1
ATOM 3717 O O . HIS A 1 480 ? 8.578 -9.790 20.002 1.00 97.12 480 HIS A O 1
ATOM 3723 N N . ARG A 1 481 ? 8.359 -11.768 21.049 1.00 97.50 481 ARG A N 1
ATOM 3724 C CA . ARG A 1 481 ? 9.720 -11.810 21.605 1.00 97.50 481 ARG A CA 1
ATOM 3725 C C . ARG A 1 481 ? 10.785 -11.918 20.515 1.00 97.50 481 ARG A C 1
ATOM 3727 O O . ARG A 1 481 ? 10.564 -12.544 19.473 1.00 97.50 481 ARG A O 1
ATOM 3734 N N . ALA A 1 482 ? 11.968 -11.370 20.781 1.00 96.88 482 ALA A N 1
ATOM 3735 C CA . ALA A 1 482 ? 13.097 -11.371 19.856 1.00 96.88 482 ALA A CA 1
ATOM 3736 C C . ALA A 1 482 ? 13.496 -12.786 19.426 1.00 96.88 482 ALA A C 1
ATOM 3738 O O . ALA A 1 482 ? 13.733 -13.028 18.245 1.00 96.88 482 ALA A O 1
ATOM 3739 N N . GLU A 1 483 ? 13.474 -13.753 20.348 1.00 95.94 483 GLU A N 1
ATOM 3740 C CA . GLU A 1 483 ? 13.764 -15.165 20.060 1.00 95.94 483 GLU A CA 1
ATOM 3741 C C . GLU A 1 483 ? 12.960 -15.702 18.861 1.00 95.94 483 GLU A C 1
ATOM 3743 O O . GLU A 1 483 ? 13.507 -16.402 18.010 1.00 95.94 483 GLU A O 1
ATOM 3748 N N . LYS A 1 484 ? 11.676 -15.332 18.741 1.00 95.44 484 LYS A N 1
ATOM 3749 C CA . LYS A 1 484 ? 10.796 -15.791 17.653 1.00 95.44 484 LYS A CA 1
ATOM 3750 C C . LYS A 1 484 ? 10.929 -14.986 16.363 1.00 95.44 484 LYS A C 1
ATOM 3752 O O . LYS A 1 484 ? 10.400 -15.409 15.339 1.00 95.44 484 LYS A O 1
ATOM 3757 N N . ASN A 1 485 ? 11.646 -13.864 16.390 1.00 93.81 485 ASN A N 1
ATOM 3758 C CA . ASN A 1 485 ? 11.754 -12.942 15.261 1.00 93.81 485 ASN A CA 1
ATOM 3759 C C . ASN A 1 485 ? 13.187 -12.774 14.732 1.00 93.81 485 ASN A C 1
ATOM 3761 O O . ASN A 1 485 ? 13.364 -12.077 13.747 1.00 93.81 485 ASN A O 1
ATOM 3765 N N . ARG A 1 486 ? 14.212 -13.420 15.304 1.00 90.25 486 ARG A N 1
ATOM 3766 C CA . ARG A 1 486 ? 15.623 -13.274 14.870 1.00 90.25 486 ARG A CA 1
ATOM 3767 C C . ARG A 1 486 ? 15.982 -13.963 13.545 1.00 90.25 486 ARG A C 1
ATOM 3769 O O . ARG A 1 486 ? 17.040 -13.687 12.989 1.00 90.25 486 ARG A O 1
ATOM 3776 N N . SER A 1 487 ? 15.148 -14.876 13.050 1.00 90.00 487 SER A N 1
ATOM 3777 C CA . SER A 1 487 ? 15.477 -15.673 11.859 1.00 90.00 487 SER A CA 1
ATOM 3778 C C . SER A 1 487 ? 15.300 -14.869 10.571 1.00 90.00 487 SER A C 1
ATOM 3780 O O . SER A 1 487 ? 14.199 -14.410 10.279 1.00 90.00 487 SER A O 1
ATOM 3782 N N . ALA A 1 488 ? 16.368 -14.757 9.782 1.00 91.06 488 ALA A N 1
ATOM 3783 C CA . ALA A 1 488 ? 16.328 -14.151 8.455 1.00 91.06 488 ALA A CA 1
ATOM 3784 C C . ALA A 1 488 ? 15.786 -15.130 7.388 1.00 91.06 488 ALA A C 1
ATOM 3786 O O . ALA A 1 488 ? 15.878 -16.353 7.563 1.00 91.06 488 ALA A O 1
ATOM 3787 N N . PRO A 1 489 ? 15.257 -14.628 6.254 1.00 92.19 489 PRO A N 1
ATOM 3788 C CA . PRO A 1 489 ? 14.919 -15.458 5.105 1.00 92.19 489 PRO A CA 1
ATOM 3789 C C . PRO A 1 489 ? 16.132 -16.251 4.600 1.00 92.19 489 PRO A C 1
ATOM 3791 O O . PRO A 1 489 ? 17.254 -15.753 4.543 1.00 92.19 489 PRO A O 1
ATOM 3794 N N . ARG A 1 490 ? 15.907 -17.511 4.214 1.00 92.88 490 ARG A N 1
ATOM 3795 C CA . ARG A 1 490 ? 16.975 -18.409 3.757 1.00 92.88 490 ARG A CA 1
ATOM 3796 C C . ARG A 1 490 ? 17.489 -18.010 2.369 1.00 92.88 490 ARG A C 1
ATOM 3798 O O . ARG A 1 490 ? 16.718 -18.056 1.409 1.00 92.88 490 ARG A O 1
ATOM 3805 N N . LYS A 1 491 ? 18.796 -17.753 2.270 1.00 94.19 491 LYS A N 1
ATOM 3806 C CA . LYS A 1 491 ? 19.550 -17.674 1.009 1.00 94.19 491 LYS A CA 1
ATOM 3807 C C . LYS A 1 491 ? 20.085 -19.056 0.609 1.00 94.19 491 LYS A C 1
ATOM 3809 O O . LYS A 1 491 ? 20.368 -19.885 1.479 1.00 94.19 491 LYS A O 1
ATOM 3814 N N . ILE A 1 492 ? 20.175 -19.336 -0.692 1.00 96.19 492 ILE A N 1
ATOM 3815 C CA . ILE A 1 492 ? 20.601 -20.645 -1.230 1.00 96.19 492 ILE A CA 1
ATOM 3816 C C . ILE A 1 492 ? 22.031 -20.654 -1.786 1.00 96.19 492 ILE A C 1
ATOM 3818 O O . ILE A 1 492 ? 22.495 -21.708 -2.211 1.00 96.19 492 ILE A O 1
ATOM 3822 N N . GLY A 1 493 ? 22.729 -19.514 -1.753 1.00 93.62 493 GLY A N 1
ATOM 3823 C CA . GLY A 1 493 ? 24.118 -19.396 -2.206 1.00 93.62 493 GLY A CA 1
ATOM 3824 C C . GLY A 1 493 ? 24.287 -19.344 -3.728 1.00 93.62 493 GLY A C 1
ATOM 3825 O O . GLY A 1 493 ? 25.344 -19.718 -4.230 1.00 93.62 493 GLY A O 1
ATOM 3826 N N . SER A 1 494 ? 23.255 -18.916 -4.464 1.00 95.69 494 SER A N 1
ATOM 3827 C CA . SER A 1 494 ? 23.347 -18.563 -5.886 1.00 95.69 494 SER A CA 1
ATOM 3828 C C . SER A 1 494 ? 23.029 -17.085 -6.085 1.00 95.69 494 SER A C 1
ATOM 3830 O O . SER A 1 494 ? 22.190 -16.524 -5.381 1.00 95.69 494 SER A O 1
ATOM 3832 N N . HIS A 1 495 ? 23.683 -16.469 -7.068 1.00 96.19 495 HIS A N 1
ATOM 3833 C CA . HIS A 1 495 ? 23.395 -15.101 -7.480 1.00 96.19 495 HIS A CA 1
ATOM 3834 C C . HIS A 1 495 ? 22.316 -15.077 -8.556 1.00 96.19 495 HIS A C 1
ATOM 3836 O O . HIS A 1 495 ? 22.337 -15.883 -9.492 1.00 96.19 495 HIS A O 1
ATOM 3842 N N . LEU A 1 496 ? 21.405 -14.116 -8.436 1.00 95.31 496 LEU A N 1
ATOM 3843 C CA . LEU A 1 496 ? 20.500 -13.767 -9.511 1.00 95.31 496 LEU A CA 1
ATOM 3844 C C . LEU A 1 496 ? 21.293 -13.316 -10.732 1.00 95.31 496 LEU A C 1
ATOM 3846 O O . LEU A 1 496 ? 22.321 -12.652 -10.652 1.00 95.31 496 LEU A O 1
ATOM 3850 N N . VAL A 1 497 ? 20.744 -13.675 -11.877 1.00 92.94 497 VAL A N 1
ATOM 3851 C CA . VAL A 1 497 ? 21.169 -13.224 -13.195 1.00 92.94 497 VAL A CA 1
ATOM 3852 C C . VAL A 1 497 ? 19.924 -12.820 -13.985 1.00 92.94 497 VAL A C 1
ATOM 3854 O O . VAL A 1 497 ? 18.789 -13.126 -13.582 1.00 92.94 497 VAL A O 1
ATOM 3857 N N . LEU A 1 498 ? 20.139 -12.152 -15.121 1.00 94.25 498 LEU A N 1
ATOM 3858 C CA . LEU A 1 498 ? 19.080 -11.601 -15.971 1.00 94.25 498 LEU A CA 1
ATOM 3859 C C . LEU A 1 498 ? 17.966 -12.625 -16.268 1.00 94.25 498 LEU A C 1
ATOM 3861 O O . LEU A 1 498 ? 16.789 -12.349 -16.034 1.00 94.25 498 LEU A O 1
ATOM 3865 N N . PHE A 1 499 ? 18.336 -13.843 -16.670 1.00 96.25 499 PHE A N 1
ATOM 3866 C CA . PHE A 1 499 ? 17.409 -14.948 -16.943 1.00 96.25 499 PHE A CA 1
ATOM 3867 C C . PHE A 1 499 ? 17.629 -16.129 -15.997 1.00 96.25 499 PHE A C 1
ATOM 3869 O O . PHE A 1 499 ? 18.704 -16.293 -15.443 1.00 96.25 499 PHE A O 1
ATOM 3876 N N . ASP A 1 500 ? 16.625 -16.990 -15.850 1.00 95.12 500 ASP A N 1
ATOM 3877 C CA . ASP A 1 500 ? 16.732 -18.309 -15.204 1.00 95.12 500 ASP A CA 1
ATOM 3878 C C . ASP A 1 500 ? 16.902 -18.322 -13.674 1.00 95.12 500 ASP A C 1
ATOM 3880 O O . ASP A 1 500 ? 17.463 -19.278 -13.123 1.00 95.12 500 ASP A O 1
ATOM 3884 N N . CYS A 1 501 ? 16.308 -17.358 -12.956 1.00 95.38 501 CYS A N 1
ATOM 3885 C CA . CYS A 1 501 ? 16.181 -17.494 -11.493 1.00 95.38 501 CYS A CA 1
ATOM 3886 C C . CYS A 1 501 ? 15.444 -18.781 -11.121 1.00 95.38 501 CYS A C 1
ATOM 3888 O O . CYS A 1 501 ? 14.794 -19.412 -11.955 1.00 95.38 501 CYS A O 1
ATOM 3890 N N . ILE A 1 502 ? 15.485 -19.192 -9.860 1.00 95.75 502 ILE A N 1
ATOM 3891 C CA . ILE A 1 502 ? 14.834 -20.433 -9.415 1.00 95.75 502 ILE A CA 1
ATOM 3892 C C . ILE A 1 502 ? 13.296 -20.444 -9.529 1.00 95.75 502 ILE A C 1
ATOM 3894 O O . ILE A 1 502 ? 12.698 -21.467 -9.211 1.00 95.75 502 ILE A O 1
ATOM 3898 N N . ASN A 1 503 ? 12.667 -19.356 -9.995 1.00 92.50 503 ASN A N 1
ATOM 3899 C CA . ASN A 1 503 ? 11.223 -19.234 -10.248 1.00 92.50 503 ASN A CA 1
ATOM 3900 C C . ASN A 1 503 ? 10.380 -19.588 -9.015 1.00 92.50 503 ASN A C 1
ATOM 3902 O O . ASN A 1 503 ? 9.475 -20.414 -9.053 1.00 92.50 503 ASN A O 1
ATOM 3906 N N . CYS A 1 504 ? 10.749 -18.996 -7.876 1.00 94.38 504 CYS A N 1
ATOM 3907 C CA . CYS A 1 504 ? 9.994 -19.134 -6.631 1.00 94.38 504 CYS A CA 1
ATOM 3908 C C . CYS A 1 504 ? 8.863 -18.104 -6.486 1.00 94.38 504 CYS A C 1
ATOM 3910 O O . CYS A 1 504 ? 8.119 -18.171 -5.509 1.00 94.38 504 CYS A O 1
ATOM 3912 N N . ASP A 1 505 ? 8.812 -17.114 -7.382 1.00 95.81 505 ASP A N 1
ATOM 3913 C CA . ASP A 1 505 ? 7.822 -16.033 -7.502 1.00 95.81 505 ASP A CA 1
ATOM 3914 C C . ASP A 1 505 ? 7.636 -15.140 -6.272 1.00 95.81 505 ASP A C 1
ATOM 3916 O O . ASP A 1 505 ? 6.827 -14.218 -6.281 1.00 95.81 505 ASP A O 1
ATOM 3920 N N . LYS A 1 506 ? 8.426 -15.342 -5.211 1.00 96.00 506 LYS A N 1
ATOM 3921 C CA . LYS A 1 506 ? 8.306 -14.606 -3.944 1.00 96.00 506 LYS A CA 1
ATOM 3922 C C . LYS A 1 506 ? 8.424 -13.096 -4.111 1.00 96.00 506 LYS A C 1
ATOM 3924 O O . LYS A 1 506 ? 7.803 -12.373 -3.344 1.00 96.00 506 LYS A O 1
ATOM 3929 N N . CYS A 1 507 ? 9.204 -12.627 -5.084 1.00 97.25 507 CYS A N 1
ATOM 3930 C CA . CYS A 1 507 ? 9.459 -11.206 -5.312 1.00 97.25 507 CYS A CA 1
ATOM 3931 C C . CYS A 1 507 ? 8.242 -10.421 -5.816 1.00 97.25 507 CYS A C 1
ATOM 3933 O O . CYS A 1 507 ? 8.244 -9.197 -5.700 1.00 97.25 507 CYS A O 1
ATOM 3935 N N . ILE A 1 508 ? 7.242 -11.111 -6.370 1.00 97.50 508 ILE A N 1
ATOM 3936 C CA . ILE A 1 508 ? 6.019 -10.516 -6.911 1.00 97.50 508 ILE A CA 1
ATOM 3937 C C . ILE A 1 508 ? 5.121 -10.040 -5.761 1.00 97.50 508 ILE A C 1
ATOM 3939 O O . ILE A 1 508 ? 5.007 -8.832 -5.575 1.00 97.50 508 ILE A O 1
ATOM 3943 N N . PRO A 1 509 ? 4.592 -10.916 -4.879 1.00 96.75 509 PRO A N 1
ATOM 3944 C CA . PRO A 1 509 ? 3.687 -10.479 -3.822 1.00 96.75 509 PRO A CA 1
ATOM 3945 C C . PRO A 1 509 ? 4.372 -9.660 -2.720 1.00 96.75 509 PRO A C 1
ATOM 3947 O O . PRO A 1 509 ? 3.689 -8.931 -2.015 1.00 96.75 509 PRO A O 1
ATOM 3950 N N . VAL A 1 510 ? 5.694 -9.772 -2.523 1.00 96.88 510 VAL A N 1
ATOM 3951 C CA . VAL A 1 510 ? 6.410 -8.916 -1.550 1.00 96.88 510 VAL A CA 1
ATOM 3952 C C . VAL A 1 510 ? 6.717 -7.525 -2.107 1.00 96.88 510 VAL A C 1
ATOM 3954 O O . VAL A 1 510 ? 7.160 -6.658 -1.357 1.00 96.88 510 VAL A O 1
ATOM 3957 N N . CYS A 1 511 ? 6.542 -7.296 -3.413 1.00 97.56 511 CYS A N 1
ATOM 3958 C CA . CYS A 1 511 ? 6.640 -5.956 -3.966 1.00 97.56 511 CYS A CA 1
ATOM 3959 C C . CYS A 1 511 ? 5.349 -5.206 -3.617 1.00 97.56 511 CYS A C 1
ATOM 3961 O O . CYS A 1 511 ? 4.295 -5.559 -4.146 1.00 97.56 511 CYS A O 1
ATOM 3963 N N . PRO A 1 512 ? 5.396 -4.169 -2.764 1.00 95.56 512 PRO A N 1
ATOM 3964 C CA . PRO A 1 512 ? 4.177 -3.458 -2.390 1.00 95.56 512 PRO A CA 1
ATOM 3965 C C . PRO A 1 512 ? 3.541 -2.772 -3.606 1.00 95.56 512 PRO A C 1
ATOM 3967 O O . PRO A 1 512 ? 2.327 -2.671 -3.696 1.00 95.56 512 PRO A O 1
ATOM 3970 N N . ASN A 1 513 ? 4.358 -2.397 -4.587 1.00 96.44 513 ASN A N 1
ATOM 3971 C CA . ASN A 1 513 ? 3.967 -1.616 -5.749 1.00 96.44 513 ASN A CA 1
ATOM 3972 C C . ASN A 1 513 ? 3.552 -2.438 -6.981 1.00 96.44 513 ASN A C 1
ATOM 3974 O O . ASN A 1 513 ? 3.219 -1.841 -8.004 1.00 96.44 513 ASN A O 1
ATOM 3978 N N . ASP A 1 514 ? 3.598 -3.775 -6.900 1.00 97.00 514 ASP A N 1
ATOM 3979 C CA . ASP A 1 514 ? 3.385 -4.667 -8.053 1.00 97.00 514 ASP A CA 1
ATOM 3980 C C . ASP A 1 514 ? 4.337 -4.358 -9.234 1.00 97.00 514 ASP A C 1
ATOM 3982 O O . ASP A 1 514 ? 3.986 -4.381 -10.410 1.00 97.00 514 ASP A O 1
ATOM 3986 N N . ALA A 1 515 ? 5.588 -4.014 -8.909 1.00 97.69 515 ALA A N 1
ATOM 3987 C CA . ALA A 1 515 ? 6.611 -3.716 -9.907 1.00 97.69 515 ALA A CA 1
ATOM 3988 C C . ALA A 1 515 ? 7.268 -4.983 -10.472 1.00 97.69 515 ALA A C 1
ATOM 3990 O O . ALA A 1 515 ? 7.766 -4.964 -11.589 1.00 97.69 515 ALA A O 1
ATOM 3991 N N . ASN A 1 516 ? 7.311 -6.086 -9.724 1.00 98.12 516 ASN A N 1
ATOM 3992 C CA . ASN A 1 516 ? 7.852 -7.346 -10.237 1.00 98.12 516 ASN A CA 1
ATOM 3993 C C . ASN A 1 516 ? 6.723 -8.169 -10.852 1.00 98.12 516 ASN A C 1
ATOM 3995 O O . ASN A 1 516 ? 5.751 -8.439 -10.158 1.00 98.12 516 ASN A O 1
ATOM 3999 N N . PHE A 1 517 ? 6.883 -8.621 -12.093 1.00 97.44 517 PHE A N 1
ATOM 4000 C CA . PHE A 1 517 ? 5.850 -9.365 -12.817 1.00 97.44 517 PHE A CA 1
ATOM 4001 C C . PHE A 1 517 ? 6.439 -10.525 -13.626 1.00 97.44 517 PHE A C 1
ATOM 4003 O O . PHE A 1 517 ? 7.638 -10.560 -13.929 1.00 97.44 517 PHE A O 1
ATOM 4010 N N . VAL A 1 518 ? 5.580 -11.481 -13.981 1.00 95.81 518 VAL A N 1
ATOM 4011 C CA . VAL A 1 518 ? 5.936 -12.635 -14.818 1.00 95.81 518 VAL A CA 1
ATOM 4012 C C . VAL A 1 518 ? 5.805 -12.289 -16.295 1.00 95.81 518 VAL A C 1
ATOM 4014 O O . VAL A 1 518 ? 4.813 -11.703 -16.726 1.00 95.81 518 VAL A O 1
ATOM 4017 N N . TYR A 1 519 ? 6.754 -12.765 -17.093 1.00 95.94 519 TYR A N 1
ATOM 4018 C CA . TYR A 1 519 ? 6.576 -12.921 -18.532 1.00 95.94 519 TYR A CA 1
ATOM 4019 C C . TYR A 1 519 ? 7.125 -14.279 -18.983 1.00 95.94 519 TYR A C 1
ATOM 4021 O O . TYR A 1 519 ? 7.941 -14.902 -18.303 1.00 95.94 519 TYR A O 1
ATOM 4029 N N . GLU A 1 520 ? 6.653 -14.763 -20.127 1.00 95.31 520 GLU A N 1
ATOM 4030 C CA . GLU A 1 520 ? 7.067 -16.052 -20.681 1.00 95.31 520 GLU A CA 1
ATOM 4031 C C . GLU A 1 520 ? 7.907 -15.808 -21.933 1.00 95.31 520 GLU A C 1
ATOM 4033 O O . GLU A 1 520 ? 7.528 -15.017 -22.789 1.00 95.31 520 GLU A O 1
ATOM 4038 N N . THR A 1 521 ? 9.039 -16.491 -22.067 1.00 93.81 521 THR A N 1
ATOM 4039 C CA . THR A 1 521 ? 9.887 -16.428 -23.264 1.00 93.81 521 THR A CA 1
ATOM 4040 C C . THR A 1 521 ? 10.281 -17.831 -23.721 1.00 93.81 521 THR A C 1
ATOM 4042 O O . THR A 1 521 ? 10.165 -18.796 -22.971 1.00 93.81 521 THR A O 1
ATOM 4045 N N . ALA A 1 522 ? 10.705 -18.000 -24.972 1.00 92.00 522 ALA A N 1
ATOM 4046 C CA . ALA A 1 522 ? 11.143 -19.311 -25.449 1.00 92.00 522 ALA A CA 1
ATOM 4047 C C . ALA A 1 522 ? 12.570 -19.607 -24.950 1.00 92.00 522 ALA A C 1
ATOM 4049 O O . ALA A 1 522 ? 13.434 -18.739 -25.092 1.00 92.00 522 ALA A O 1
ATOM 4050 N N . PRO A 1 523 ? 12.863 -20.816 -24.429 1.00 95.62 523 PRO A N 1
ATOM 4051 C CA . PRO A 1 523 ? 14.237 -21.207 -24.144 1.00 95.62 523 PRO A CA 1
ATOM 4052 C C . PRO A 1 523 ? 15.124 -21.059 -25.384 1.00 95.62 523 PRO A C 1
ATOM 4054 O O . PRO A 1 523 ? 14.728 -21.423 -26.493 1.00 95.62 523 PRO A O 1
ATOM 4057 N N . LEU A 1 524 ? 16.334 -20.545 -25.191 1.00 96.25 524 LEU A N 1
ATOM 4058 C CA . LEU A 1 524 ? 17.289 -20.281 -26.258 1.00 96.25 524 LEU A CA 1
ATOM 4059 C C . LEU A 1 524 ? 18.682 -20.746 -25.843 1.00 96.25 524 LEU A C 1
ATOM 4061 O O . LEU A 1 524 ? 19.182 -20.375 -24.786 1.00 96.25 524 LEU A O 1
ATOM 4065 N N . SER A 1 525 ? 19.328 -21.528 -26.705 1.00 96.62 525 SER A N 1
ATOM 4066 C CA . SER A 1 525 ? 20.742 -21.881 -26.586 1.00 96.62 525 SER A CA 1
ATOM 4067 C C . SER A 1 525 ? 21.390 -21.739 -27.953 1.00 96.62 525 SER A C 1
ATOM 4069 O O . SER A 1 525 ? 21.141 -22.559 -28.836 1.00 96.62 525 SER A O 1
ATOM 4071 N N . VAL A 1 526 ? 22.207 -20.706 -28.138 1.00 95.94 526 VAL A N 1
ATOM 4072 C CA . VAL A 1 526 ? 22.814 -20.394 -29.437 1.00 95.94 526 VAL A CA 1
ATOM 4073 C C . VAL A 1 526 ? 24.240 -19.881 -29.260 1.00 95.94 526 VAL A C 1
ATOM 4075 O O . VAL A 1 526 ? 24.531 -19.114 -28.341 1.00 95.94 526 VAL A O 1
ATOM 4078 N N . SER A 1 527 ? 25.146 -20.319 -30.130 1.00 96.06 527 SER A N 1
ATOM 4079 C CA . SER A 1 527 ? 26.475 -19.719 -30.252 1.00 96.06 527 SER A CA 1
ATOM 4080 C C . SER A 1 527 ? 26.380 -18.453 -31.092 1.00 96.06 527 SER A C 1
ATOM 4082 O O . SER A 1 527 ? 25.696 -18.443 -32.113 1.00 96.06 527 SER A O 1
ATOM 4084 N N . TYR A 1 528 ? 27.066 -17.394 -30.679 1.00 95.81 528 TYR A N 1
ATOM 4085 C CA . TYR A 1 528 ? 27.010 -16.106 -31.359 1.00 95.81 528 TYR A CA 1
ATOM 4086 C C . TYR A 1 528 ? 28.401 -15.537 -31.643 1.00 95.81 528 TYR A C 1
ATOM 4088 O O . TYR A 1 528 ? 29.404 -15.952 -31.064 1.00 95.81 528 TYR A O 1
ATOM 4096 N N . GLU A 1 529 ? 28.439 -14.570 -32.553 1.00 96.12 529 GLU A N 1
ATOM 4097 C CA . GLU A 1 529 ? 29.633 -13.839 -32.985 1.00 96.12 529 GLU A CA 1
ATOM 4098 C C . GLU A 1 529 ? 29.530 -12.380 -32.518 1.00 96.12 529 GLU A C 1
ATOM 4100 O O . GLU A 1 529 ? 28.424 -11.865 -32.361 1.00 96.12 529 GLU A O 1
ATOM 4105 N N . HIS A 1 530 ? 30.655 -11.691 -32.324 1.00 96.19 530 HIS A N 1
ATOM 4106 C CA . HIS A 1 530 ? 30.662 -10.227 -32.214 1.00 96.19 530 HIS A CA 1
ATOM 4107 C C . HIS A 1 530 ? 31.020 -9.594 -33.565 1.00 96.19 530 HIS A C 1
ATOM 4109 O O . HIS A 1 530 ? 31.548 -10.255 -34.464 1.00 96.19 530 HIS A O 1
ATOM 4115 N N . PHE A 1 531 ? 30.772 -8.293 -33.698 1.00 97.62 531 PHE A N 1
ATOM 4116 C CA . PHE A 1 531 ? 30.986 -7.553 -34.942 1.00 97.62 531 PHE A CA 1
ATOM 4117 C C . PHE A 1 531 ? 31.944 -6.400 -34.692 1.00 97.62 531 PHE A C 1
ATOM 4119 O O . PHE A 1 531 ? 31.676 -5.561 -33.839 1.00 97.62 531 PHE A O 1
ATOM 4126 N N . ARG A 1 532 ? 33.070 -6.363 -35.407 1.00 97.69 532 ARG A N 1
ATOM 4127 C CA . ARG A 1 532 ? 34.129 -5.366 -35.209 1.00 97.69 532 ARG A CA 1
ATOM 4128 C C . ARG A 1 532 ? 34.403 -4.579 -36.480 1.00 97.69 532 ARG A C 1
ATOM 4130 O O . ARG A 1 532 ? 34.552 -5.175 -37.545 1.00 97.69 532 ARG A O 1
ATOM 4137 N N . VAL A 1 533 ? 34.532 -3.262 -36.351 1.00 97.25 533 VAL A N 1
ATOM 4138 C CA . VAL A 1 533 ? 34.977 -2.392 -37.447 1.00 97.25 533 VAL A CA 1
ATOM 4139 C C . VAL A 1 533 ? 36.466 -2.621 -37.713 1.00 97.25 533 VAL A C 1
ATOM 4141 O O . VAL A 1 533 ? 37.270 -2.591 -36.778 1.00 97.25 533 VAL A O 1
ATOM 4144 N N . ARG A 1 534 ? 36.810 -2.882 -38.977 1.00 94.69 534 ARG A N 1
ATOM 4145 C CA . ARG A 1 534 ? 38.176 -2.984 -39.501 1.00 94.69 534 ARG A CA 1
ATOM 4146 C C . ARG A 1 534 ? 38.253 -2.274 -40.842 1.00 94.69 534 ARG A C 1
ATOM 4148 O O . AR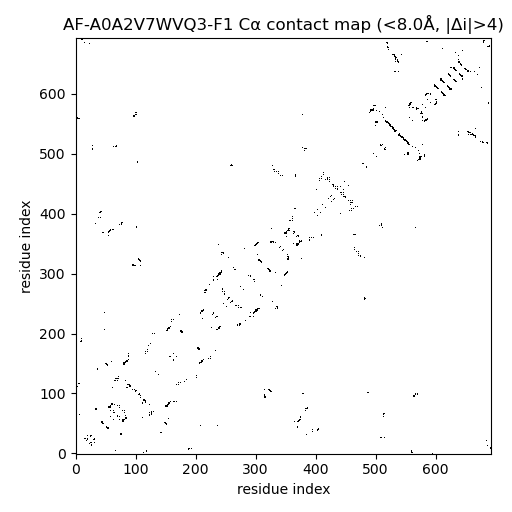G A 1 534 ? 37.573 -2.690 -41.777 1.00 94.69 534 ARG A O 1
ATOM 4155 N N . GLU A 1 535 ? 39.060 -1.224 -40.926 1.00 90.25 535 GLU A N 1
ATOM 4156 C CA . GLU A 1 535 ? 39.297 -0.471 -42.170 1.00 90.25 535 GLU A CA 1
ATOM 4157 C C . GLU A 1 535 ? 37.982 -0.004 -42.838 1.00 90.25 535 GLU A C 1
ATOM 4159 O O . GLU A 1 535 ? 37.828 -0.028 -44.056 1.00 90.25 535 GLU A O 1
ATOM 4164 N N . GLY A 1 536 ? 36.989 0.383 -42.028 1.00 85.25 536 GLY A N 1
ATOM 4165 C CA . GLY A 1 536 ? 35.668 0.825 -42.496 1.00 85.25 536 GLY A CA 1
ATOM 4166 C C . GLY A 1 536 ? 34.677 -0.293 -42.859 1.00 85.25 536 GLY A C 1
ATOM 4167 O O . GLY A 1 536 ? 33.510 -0.001 -43.112 1.00 85.25 536 GLY A O 1
ATOM 4168 N N . ALA A 1 537 ? 35.086 -1.566 -42.830 1.00 92.25 537 ALA A N 1
ATOM 4169 C CA . ALA A 1 537 ? 34.212 -2.727 -43.011 1.00 92.25 537 ALA A CA 1
ATOM 4170 C C . ALA A 1 537 ? 33.881 -3.414 -41.672 1.00 92.25 537 ALA A C 1
ATOM 4172 O O . ALA A 1 537 ? 34.593 -3.255 -40.682 1.00 92.25 537 ALA A O 1
ATOM 4173 N N . VAL A 1 538 ? 32.806 -4.211 -41.627 1.00 96.88 538 VAL A N 1
ATOM 4174 C CA . VAL A 1 538 ? 32.439 -4.991 -40.432 1.00 96.88 538 VAL A CA 1
ATOM 4175 C C . VAL A 1 538 ? 32.908 -6.435 -40.580 1.00 96.88 538 VAL A C 1
ATOM 4177 O O . VAL A 1 538 ? 32.418 -7.177 -41.430 1.00 96.88 538 VAL A O 1
ATOM 4180 N N . ALA A 1 539 ? 33.828 -6.854 -39.716 1.00 95.94 539 ALA A N 1
ATOM 4181 C CA . ALA A 1 539 ? 34.292 -8.231 -39.615 1.00 95.94 539 ALA A CA 1
ATOM 4182 C C . ALA A 1 539 ? 33.590 -8.969 -38.465 1.00 95.94 539 ALA A C 1
ATOM 4184 O O . ALA A 1 539 ? 33.389 -8.417 -37.381 1.00 95.94 539 ALA A O 1
ATOM 4185 N N . ARG A 1 540 ? 33.266 -10.246 -38.685 1.00 96.56 540 ARG A N 1
ATOM 4186 C CA . ARG A 1 540 ? 32.791 -11.159 -37.637 1.00 96.56 540 ARG A CA 1
ATOM 4187 C C . ARG A 1 540 ? 33.978 -11.666 -36.828 1.00 96.56 540 ARG A C 1
ATOM 4189 O O . ARG A 1 540 ? 35.007 -12.027 -37.400 1.00 96.56 540 ARG A O 1
ATOM 4196 N N . ILE A 1 541 ? 33.841 -11.703 -35.510 1.00 96.50 541 ILE A N 1
ATOM 4197 C CA . ILE A 1 541 ? 34.834 -12.287 -34.604 1.00 96.50 541 ILE A CA 1
ATOM 4198 C C . ILE A 1 541 ? 34.148 -13.278 -33.653 1.00 96.50 541 ILE A C 1
ATOM 4200 O O . ILE A 1 541 ? 32.958 -13.108 -33.371 1.00 96.50 541 ILE A O 1
ATOM 4204 N N . PRO A 1 542 ? 34.866 -14.297 -33.141 1.00 95.88 542 PRO A N 1
ATOM 4205 C CA . PRO A 1 542 ? 34.292 -15.250 -32.196 1.00 95.88 542 PRO A CA 1
ATOM 4206 C C . PRO A 1 542 ? 33.633 -14.542 -31.008 1.00 95.88 542 PRO A C 1
ATOM 4208 O O . PRO A 1 542 ? 34.230 -13.635 -30.425 1.00 95.88 542 PRO A O 1
ATOM 4211 N N . GLY A 1 543 ? 32.403 -14.944 -30.688 1.00 93.88 543 GLY A N 1
ATOM 4212 C CA . GLY A 1 543 ? 31.678 -14.497 -29.504 1.00 93.88 543 GLY A CA 1
ATOM 4213 C C . GLY A 1 543 ? 31.619 -15.590 -28.446 1.00 93.88 543 GLY A C 1
ATOM 4214 O O . GLY A 1 543 ? 32.646 -16.162 -28.078 1.00 93.88 543 GLY A O 1
ATOM 4215 N N . GLY A 1 544 ? 30.417 -15.882 -27.953 1.00 95.50 544 GLY A N 1
ATOM 4216 C CA . GLY A 1 544 ? 30.201 -16.833 -26.867 1.00 95.50 544 GLY A CA 1
ATOM 4217 C C . GLY A 1 544 ? 29.007 -17.755 -27.086 1.00 95.50 544 GLY A C 1
ATOM 4218 O O . GLY A 1 544 ? 28.489 -17.908 -28.194 1.00 95.50 544 GLY A O 1
ATOM 4219 N N . GLN A 1 545 ? 28.563 -18.374 -25.995 1.00 96.31 545 GLN A N 1
ATOM 4220 C CA . GLN A 1 545 ? 27.318 -19.130 -25.943 1.00 96.31 545 GLN A CA 1
ATOM 4221 C C . GLN A 1 545 ? 26.287 -18.331 -25.151 1.00 96.31 545 GLN A C 1
ATOM 4223 O O . GLN A 1 545 ? 26.534 -17.944 -24.011 1.00 96.31 545 GLN A O 1
ATOM 4228 N N . PHE A 1 546 ? 25.129 -18.099 -25.753 1.00 96.50 546 PHE A N 1
ATOM 4229 C CA . PHE A 1 546 ? 23.981 -17.516 -25.082 1.00 96.50 546 PHE A CA 1
ATOM 4230 C C . PHE A 1 546 ? 23.053 -18.634 -24.618 1.00 96.50 546 PHE A C 1
ATOM 4232 O O . PHE A 1 546 ? 22.713 -19.507 -25.419 1.00 96.50 546 PHE A O 1
ATOM 4239 N N . VAL A 1 547 ? 22.630 -18.607 -23.351 1.00 96.56 547 VAL A N 1
ATOM 4240 C CA . VAL A 1 547 ? 21.736 -19.619 -22.778 1.00 96.56 547 VAL A CA 1
ATOM 4241 C C . VAL A 1 547 ? 20.671 -18.959 -21.899 1.00 96.56 547 VAL A C 1
ATOM 4243 O O . VAL A 1 547 ? 21.006 -18.313 -20.912 1.00 96.56 547 VAL A O 1
ATOM 4246 N N . ALA A 1 548 ? 19.404 -19.192 -22.234 1.00 96.50 548 ALA A N 1
ATOM 4247 C CA . ALA A 1 548 ? 18.233 -18.975 -21.389 1.00 96.50 548 ALA A CA 1
ATOM 4248 C C . ALA A 1 548 ? 17.405 -20.269 -21.402 1.00 96.50 548 ALA A C 1
ATOM 4250 O O . ALA A 1 548 ? 16.933 -20.706 -22.451 1.00 96.50 548 ALA A O 1
ATOM 4251 N N . ARG A 1 549 ? 17.294 -20.950 -20.264 1.00 96.88 549 ARG A N 1
ATOM 4252 C CA . ARG A 1 549 ? 16.762 -22.320 -20.171 1.00 96.88 549 ARG A CA 1
ATOM 4253 C C . ARG A 1 549 ? 15.285 -22.361 -19.814 1.00 96.88 549 ARG A C 1
ATOM 4255 O O . ARG A 1 549 ? 14.594 -23.293 -20.217 1.00 96.88 549 ARG A O 1
ATOM 4262 N N . LYS A 1 550 ? 14.817 -21.419 -18.999 1.00 96.25 550 LYS A N 1
ATOM 4263 C CA . LYS A 1 550 ? 13.462 -21.423 -18.444 1.00 96.25 550 LYS A CA 1
ATOM 4264 C C . LYS A 1 550 ? 12.558 -20.553 -19.306 1.00 96.25 550 LYS A C 1
ATOM 4266 O O . LYS A 1 550 ? 12.966 -19.491 -19.763 1.00 96.25 550 LYS A O 1
ATOM 4271 N N . ALA A 1 551 ? 11.324 -21.002 -19.515 1.00 95.50 551 ALA A N 1
ATOM 4272 C CA . ALA A 1 551 ? 10.339 -20.178 -20.207 1.00 95.50 551 ALA A CA 1
ATOM 4273 C C . ALA A 1 551 ? 9.813 -19.062 -19.298 1.00 95.50 551 ALA A C 1
ATOM 4275 O O . ALA A 1 551 ? 9.786 -17.895 -19.678 1.00 95.50 551 ALA A O 1
ATOM 4276 N N . HIS A 1 552 ? 9.504 -19.436 -18.060 1.00 96.31 552 HIS A N 1
ATOM 4277 C CA . HIS A 1 552 ? 9.021 -18.535 -17.033 1.00 96.31 552 HIS A CA 1
ATOM 4278 C C . HIS A 1 552 ? 10.146 -17.626 -16.540 1.00 96.31 552 HIS A C 1
ATOM 4280 O O . HIS A 1 552 ? 11.149 -18.115 -16.004 1.00 96.31 552 HIS A O 1
ATOM 4286 N N . GLN A 1 553 ? 9.975 -16.320 -16.729 1.00 97.25 553 GLN A N 1
ATOM 4287 C CA . GLN A 1 553 ? 10.933 -15.287 -16.356 1.00 97.25 553 GLN A CA 1
ATOM 4288 C C . GLN A 1 553 ? 10.248 -14.182 -15.547 1.00 97.25 553 GLN A C 1
ATOM 4290 O O . GLN A 1 553 ? 9.035 -13.984 -15.603 1.00 97.25 553 GLN A O 1
ATOM 4295 N N . ILE A 1 554 ? 11.059 -13.445 -14.791 1.00 97.38 554 ILE A N 1
ATOM 4296 C CA . ILE A 1 554 ? 10.618 -12.330 -13.949 1.00 97.38 554 ILE A CA 1
ATOM 4297 C C . ILE A 1 554 ? 11.247 -11.053 -14.487 1.00 97.38 554 ILE A C 1
ATOM 4299 O O . ILE A 1 554 ? 12.439 -11.044 -14.796 1.00 97.38 554 ILE A O 1
ATOM 4303 N N . ALA A 1 555 ? 10.458 -9.989 -14.575 1.00 97.88 555 ALA A N 1
ATOM 4304 C CA . ALA A 1 555 ? 10.900 -8.638 -14.898 1.00 97.88 555 ALA A CA 1
ATOM 4305 C C . ALA A 1 555 ? 10.514 -7.665 -13.778 1.00 97.88 555 ALA A C 1
ATOM 4307 O O . ALA A 1 555 ? 9.624 -7.945 -12.974 1.00 97.88 555 ALA A O 1
ATOM 4308 N N . ASN A 1 556 ? 11.184 -6.517 -13.747 1.00 98.19 556 ASN A N 1
ATOM 4309 C CA . ASN A 1 556 ? 10.838 -5.378 -12.909 1.00 98.19 556 ASN A CA 1
ATOM 4310 C C . ASN A 1 556 ? 10.345 -4.231 -13.802 1.00 98.19 556 ASN A C 1
ATOM 4312 O O . ASN A 1 556 ? 11.029 -3.849 -14.746 1.00 98.19 556 ASN A O 1
ATOM 4316 N N . PHE A 1 557 ? 9.170 -3.681 -13.524 1.00 97.88 557 PHE A N 1
ATOM 4317 C CA . PHE A 1 557 ? 8.629 -2.504 -14.185 1.00 97.88 557 PHE A CA 1
ATOM 4318 C C . PHE A 1 557 ? 9.099 -1.255 -13.438 1.00 97.88 557 PHE A C 1
ATOM 4320 O O . PHE A 1 557 ? 8.664 -0.990 -12.315 1.00 97.88 557 PHE A O 1
ATOM 4327 N N . GLN A 1 558 ? 10.016 -0.510 -14.053 1.00 96.94 558 GLN A N 1
ATOM 4328 C CA . GLN A 1 558 ? 10.724 0.605 -13.433 1.00 96.94 558 GLN A CA 1
ATOM 4329 C C . GLN A 1 558 ? 9.772 1.677 -12.920 1.00 96.94 558 GLN A C 1
ATOM 4331 O O . GLN A 1 558 ? 9.944 2.163 -11.809 1.00 96.94 558 GLN A O 1
ATOM 4336 N N . ASP A 1 559 ? 8.771 2.019 -13.719 1.00 96.31 559 ASP A N 1
ATOM 4337 C CA . ASP A 1 559 ? 7.826 3.090 -13.420 1.00 96.31 559 ASP A CA 1
ATOM 4338 C C . ASP A 1 559 ? 7.052 2.808 -12.109 1.00 96.31 559 ASP A C 1
ATOM 4340 O O . ASP A 1 559 ? 6.665 3.726 -11.401 1.00 96.31 559 ASP A O 1
ATOM 4344 N N . PHE A 1 560 ? 6.909 1.543 -11.695 1.00 97.00 560 PHE A N 1
ATOM 4345 C CA . PHE A 1 560 ? 6.287 1.169 -10.413 1.00 97.00 560 PHE A CA 1
ATOM 4346 C C . PHE A 1 560 ? 7.304 0.949 -9.281 1.00 97.00 560 PHE A C 1
ATOM 4348 O O . PHE A 1 560 ? 6.937 0.784 -8.114 1.00 97.00 560 PHE A O 1
ATOM 4355 N N . CYS A 1 561 ? 8.594 0.884 -9.599 1.00 96.12 561 CYS A N 1
ATOM 4356 C CA . CYS A 1 561 ? 9.638 0.486 -8.670 1.00 96.12 561 CYS A CA 1
ATOM 4357 C C . CYS A 1 561 ? 10.252 1.701 -7.971 1.00 96.12 561 CYS A C 1
ATOM 4359 O O . CYS A 1 561 ? 10.941 2.506 -8.590 1.00 96.12 561 CYS A O 1
ATOM 4361 N N . ASN A 1 562 ? 10.106 1.766 -6.649 1.00 93.25 562 ASN A N 1
ATOM 4362 C CA . ASN A 1 562 ? 10.781 2.760 -5.815 1.00 93.25 562 ASN A CA 1
ATOM 4363 C C . ASN A 1 562 ? 12.138 2.301 -5.260 1.00 93.25 562 ASN A C 1
ATOM 4365 O O . ASN A 1 562 ? 12.710 2.967 -4.403 1.00 93.25 562 ASN A O 1
ATOM 4369 N N . GLU A 1 563 ? 12.645 1.139 -5.678 1.00 94.62 563 GLU A N 1
ATOM 4370 C CA . GLU A 1 563 ? 13.902 0.578 -5.160 1.00 94.62 563 GLU A CA 1
ATOM 4371 C C . GLU A 1 563 ? 13.913 0.435 -3.621 1.00 94.62 563 GLU A C 1
ATOM 4373 O O . GLU A 1 563 ? 14.953 0.555 -2.977 1.00 94.62 563 GLU A O 1
ATOM 4378 N N . CYS A 1 564 ? 12.757 0.150 -2.999 1.00 94.94 564 CYS A N 1
ATOM 4379 C CA . CYS A 1 564 ? 12.670 0.022 -1.538 1.00 94.94 564 CYS A CA 1
ATOM 4380 C C . CYS A 1 564 ? 13.539 -1.101 -0.946 1.00 94.94 564 CYS A C 1
ATOM 4382 O O . CYS A 1 564 ? 13.849 -1.062 0.243 1.00 94.94 564 CYS A O 1
ATOM 4384 N N . GLY A 1 565 ? 13.931 -2.087 -1.761 1.00 95.12 565 GLY A N 1
ATOM 4385 C CA . GLY A 1 565 ? 14.793 -3.209 -1.377 1.00 95.12 565 GLY A CA 1
ATOM 4386 C C . GLY A 1 565 ? 14.055 -4.446 -0.857 1.00 95.12 565 GLY A C 1
ATOM 4387 O O . GLY A 1 565 ? 14.649 -5.518 -0.780 1.00 95.12 565 GLY A O 1
ATOM 4388 N N . ASN A 1 566 ? 12.747 -4.367 -0.587 1.00 96.38 566 ASN A N 1
ATOM 4389 C CA . ASN A 1 566 ? 12.018 -5.461 0.069 1.00 96.38 566 ASN A CA 1
ATOM 4390 C C . ASN A 1 566 ? 12.039 -6.791 -0.717 1.00 96.38 566 ASN A C 1
ATOM 4392 O O . ASN A 1 566 ? 12.082 -7.874 -0.137 1.00 96.38 566 ASN A O 1
ATOM 4396 N N . CYS A 1 567 ? 12.045 -6.738 -2.053 1.00 96.88 567 CYS A N 1
ATOM 4397 C CA . CYS A 1 567 ? 12.109 -7.954 -2.867 1.00 96.88 567 CYS A CA 1
ATOM 4398 C C . CYS A 1 567 ? 13.465 -8.677 -2.809 1.00 96.88 567 CYS A C 1
ATOM 4400 O O . CYS A 1 567 ? 13.499 -9.879 -3.068 1.00 96.88 567 CYS A O 1
ATOM 4402 N N . ASP A 1 568 ? 14.554 -7.991 -2.448 1.00 96.00 568 ASP A N 1
ATOM 4403 C CA . ASP A 1 568 ? 15.871 -8.606 -2.243 1.00 96.00 568 ASP A CA 1
ATOM 4404 C C . ASP A 1 568 ? 15.915 -9.408 -0.937 1.00 96.00 568 ASP A C 1
ATOM 4406 O O . ASP A 1 568 ? 16.310 -10.577 -0.929 1.00 96.00 568 ASP A O 1
ATOM 4410 N N . VAL A 1 569 ? 15.375 -8.829 0.140 1.00 94.38 569 VAL A N 1
ATOM 4411 C CA . VAL A 1 569 ? 15.273 -9.465 1.464 1.00 94.38 569 VAL A CA 1
ATOM 4412 C C . VAL A 1 569 ? 14.674 -10.873 1.375 1.00 94.38 569 VAL A C 1
ATOM 4414 O O . VAL A 1 569 ? 15.198 -11.819 1.964 1.00 94.38 569 VAL A O 1
ATOM 4417 N N . PHE A 1 570 ? 13.593 -11.038 0.608 1.00 96.19 570 PHE A N 1
ATOM 4418 C CA . PHE A 1 570 ? 12.886 -12.317 0.480 1.00 96.19 570 PHE A CA 1
ATOM 4419 C C . PHE A 1 570 ? 13.298 -13.157 -0.731 1.00 96.19 570 PHE A C 1
ATOM 4421 O O . PHE A 1 570 ? 12.805 -14.285 -0.882 1.00 96.19 570 PHE A O 1
ATOM 4428 N N . CYS A 1 571 ? 14.184 -12.647 -1.590 1.00 96.75 571 CYS A N 1
ATOM 4429 C CA . CYS A 1 571 ? 14.731 -13.445 -2.672 1.00 96.75 571 CYS A CA 1
ATOM 4430 C C . CYS A 1 571 ? 15.643 -14.531 -2.079 1.00 96.75 571 CYS A C 1
ATOM 4432 O O . CYS A 1 571 ? 16.528 -14.209 -1.291 1.00 96.75 571 CYS A O 1
ATOM 4434 N N . PRO A 1 572 ? 15.459 -15.815 -2.421 1.00 96.56 572 PRO A N 1
ATOM 4435 C CA . PRO A 1 572 ? 16.364 -16.871 -1.969 1.00 96.56 572 PRO A CA 1
ATOM 4436 C C . PRO A 1 572 ? 17.751 -16.784 -2.621 1.00 96.56 572 PRO A C 1
ATOM 4438 O O . PRO A 1 572 ? 18.692 -17.386 -2.116 1.00 96.56 572 PRO A O 1
ATOM 4441 N N . GLU A 1 573 ? 17.871 -16.054 -3.724 1.00 96.56 573 GLU A N 1
ATOM 4442 C CA . GLU A 1 573 ? 19.119 -15.798 -4.437 1.00 96.56 573 GLU A CA 1
ATOM 4443 C C . GLU A 1 573 ? 19.655 -14.403 -4.070 1.00 96.56 573 GLU A C 1
ATOM 4445 O O . GLU A 1 573 ? 18.912 -13.538 -3.590 1.00 96.56 573 GLU A O 1
ATOM 4450 N N . ASP A 1 574 ? 20.951 -14.193 -4.261 1.00 94.81 574 ASP A N 1
ATOM 4451 C CA . ASP A 1 574 ? 21.642 -12.943 -3.940 1.00 94.81 574 ASP A CA 1
ATOM 4452 C C . ASP A 1 574 ? 21.579 -11.947 -5.112 1.00 94.81 574 ASP A C 1
ATOM 4454 O O . ASP A 1 574 ? 21.581 -12.354 -6.271 1.00 94.81 574 ASP A O 1
ATOM 4458 N N . GLY A 1 575 ? 21.535 -10.641 -4.827 1.00 91.44 575 GLY A N 1
ATOM 4459 C CA . GLY A 1 575 ? 21.582 -9.561 -5.831 1.00 91.44 575 GLY A CA 1
ATOM 4460 C C . GLY A 1 575 ? 20.285 -8.760 -5.988 1.00 91.44 575 GLY A C 1
ATOM 4461 O O . GLY A 1 575 ? 20.329 -7.616 -6.415 1.00 91.44 575 GLY A O 1
ATOM 4462 N N . GLY A 1 576 ? 19.138 -9.300 -5.570 1.00 93.44 576 GLY A N 1
ATOM 4463 C CA . GLY A 1 576 ? 17.867 -8.573 -5.563 1.00 93.44 576 GLY A CA 1
ATOM 4464 C C . GLY A 1 576 ? 17.158 -8.486 -6.932 1.00 93.44 576 GLY A C 1
ATOM 4465 O O . GLY A 1 576 ? 17.734 -8.033 -7.919 1.00 93.44 576 GLY A O 1
ATOM 4466 N N . PRO A 1 577 ? 15.864 -8.850 -7.025 1.00 96.00 577 PRO A N 1
ATOM 4467 C CA . PRO A 1 577 ? 15.120 -8.826 -8.288 1.00 96.00 577 PRO A CA 1
ATOM 4468 C C . PRO A 1 577 ? 15.066 -7.457 -8.975 1.00 96.00 577 PRO A C 1
ATOM 4470 O O . PRO A 1 577 ? 15.215 -7.387 -10.188 1.00 96.00 577 PRO A O 1
ATOM 4473 N N . TYR A 1 578 ? 14.898 -6.370 -8.218 1.00 94.69 578 TYR A N 1
ATOM 4474 C CA . TYR A 1 578 ? 14.831 -5.014 -8.780 1.00 94.69 578 TYR A CA 1
ATOM 4475 C C . TYR A 1 578 ? 16.160 -4.523 -9.385 1.00 94.69 578 TYR A C 1
ATOM 4477 O O . TYR A 1 578 ? 16.170 -3.533 -10.114 1.00 94.69 578 TYR A O 1
ATOM 4485 N N . ILE A 1 579 ? 17.276 -5.192 -9.079 1.00 93.62 579 ILE A N 1
ATOM 4486 C CA . ILE A 1 579 ? 18.610 -4.878 -9.604 1.00 93.62 579 ILE A CA 1
ATOM 4487 C C . ILE A 1 579 ? 18.915 -5.777 -10.803 1.00 93.62 579 ILE A C 1
ATOM 4489 O O . ILE A 1 579 ? 19.249 -5.271 -11.870 1.00 93.62 579 ILE A O 1
ATOM 4493 N N . GLU A 1 580 ? 18.778 -7.093 -10.624 1.00 95.81 580 GLU A N 1
ATOM 4494 C CA . GLU A 1 580 ? 19.327 -8.092 -11.552 1.00 95.81 580 GLU A CA 1
ATOM 4495 C C . GLU A 1 580 ? 18.361 -8.508 -12.670 1.00 95.81 580 GLU A C 1
ATOM 4497 O O . GLU A 1 580 ? 18.789 -8.990 -13.721 1.00 95.81 580 GLU A O 1
ATOM 4502 N N . LYS A 1 581 ? 17.043 -8.376 -12.462 1.00 97.12 581 LYS A N 1
ATOM 4503 C CA . LYS A 1 581 ? 16.048 -8.762 -13.475 1.00 97.12 581 LYS A CA 1
ATOM 4504 C C . LYS A 1 581 ? 15.880 -7.690 -14.547 1.00 97.12 581 LYS A C 1
ATOM 4506 O O . LYS A 1 581 ? 16.153 -6.520 -14.280 1.00 97.12 581 LYS A O 1
ATOM 4511 N N . PRO A 1 582 ? 15.414 -8.061 -15.761 1.00 97.19 582 PRO A N 1
ATOM 4512 C CA . PRO A 1 582 ? 15.141 -7.095 -16.812 1.00 97.19 582 PRO A CA 1
ATOM 4513 C C . PRO A 1 582 ? 14.280 -5.957 -16.274 1.00 97.19 582 PRO A C 1
ATOM 4515 O O . PRO A 1 582 ? 13.179 -6.188 -15.772 1.00 97.19 582 PRO A O 1
ATOM 4518 N N . ARG A 1 583 ? 14.811 -4.739 -16.370 1.00 97.44 583 ARG A N 1
ATOM 4519 C CA . ARG A 1 583 ? 14.136 -3.507 -15.973 1.00 97.44 583 ARG A CA 1
ATOM 4520 C C . ARG A 1 583 ? 13.397 -2.942 -17.175 1.00 97.44 583 ARG A C 1
ATOM 4522 O O . ARG A 1 583 ? 14.035 -2.632 -18.176 1.00 97.44 583 ARG A O 1
ATOM 4529 N N . LEU A 1 584 ? 12.078 -2.841 -17.099 1.00 97.88 584 LEU A N 1
ATOM 4530 C CA . LEU A 1 584 ? 11.201 -2.409 -18.184 1.00 97.88 584 LEU A CA 1
ATOM 4531 C C . LEU A 1 584 ? 10.636 -1.029 -17.865 1.00 97.88 584 LEU A C 1
ATOM 4533 O O . LEU A 1 584 ? 10.050 -0.832 -16.807 1.00 97.88 584 LEU A O 1
ATOM 4537 N N . PHE A 1 585 ? 10.796 -0.091 -18.786 1.00 97.31 585 PHE A N 1
ATOM 4538 C CA . PHE A 1 585 ? 10.275 1.268 -18.675 1.00 97.31 585 PHE A CA 1
ATOM 4539 C C . PHE A 1 585 ? 8.924 1.372 -19.383 1.00 97.31 585 PHE A C 1
ATOM 4541 O O . PHE A 1 585 ? 8.733 0.759 -20.437 1.00 97.31 585 PHE A O 1
ATOM 4548 N N . GLY A 1 586 ? 7.992 2.146 -18.824 1.00 95.62 586 GLY A N 1
ATOM 4549 C CA . GLY A 1 586 ? 6.665 2.340 -19.414 1.00 95.62 586 GLY A CA 1
ATOM 4550 C C . GLY A 1 586 ? 6.654 3.310 -20.594 1.00 95.62 586 GLY A C 1
ATOM 4551 O O . GLY A 1 586 ? 5.745 3.260 -21.423 1.00 95.62 586 GLY A O 1
ATOM 4552 N N . SER A 1 587 ? 7.676 4.163 -20.720 1.00 95.19 587 SER A N 1
ATOM 4553 C CA . SER A 1 587 ? 7.797 5.135 -21.807 1.00 95.19 587 SER A CA 1
ATOM 4554 C C . SER A 1 587 ? 9.249 5.359 -22.239 1.00 95.19 587 SER A C 1
ATOM 4556 O O . SER A 1 587 ? 10.199 5.115 -21.493 1.00 95.19 587 SER A O 1
ATOM 4558 N N . LEU A 1 588 ? 9.431 5.875 -23.459 1.00 95.31 588 LEU A N 1
ATOM 4559 C CA . LEU A 1 588 ? 10.749 6.310 -23.927 1.00 95.31 588 LEU A CA 1
ATOM 4560 C C . LEU A 1 588 ? 11.271 7.499 -23.105 1.00 95.31 588 LEU A C 1
ATOM 4562 O O . LEU A 1 588 ? 12.481 7.638 -22.926 1.00 95.31 588 LEU A O 1
ATOM 4566 N N . GLU A 1 589 ? 10.367 8.341 -22.598 1.00 95.44 589 GLU A N 1
ATOM 4567 C CA . GLU A 1 589 ? 10.697 9.469 -21.728 1.00 95.44 589 GLU A CA 1
ATOM 4568 C C . GLU A 1 589 ? 11.310 8.983 -20.412 1.00 95.44 589 GLU A C 1
ATOM 4570 O O . GLU A 1 589 ? 12.416 9.408 -20.078 1.00 95.44 589 GLU A O 1
ATOM 4575 N N . SER A 1 590 ? 10.673 8.028 -19.720 1.00 94.50 590 SER A N 1
ATOM 4576 C CA . SER A 1 590 ? 11.202 7.485 -18.460 1.00 94.50 590 SER A CA 1
ATOM 4577 C C . SER A 1 590 ? 12.536 6.755 -18.656 1.00 94.50 590 SER A C 1
ATOM 4579 O O . SER A 1 590 ? 13.468 6.948 -17.872 1.00 94.50 590 SER A O 1
ATOM 4581 N N . TRP A 1 591 ? 12.692 6.009 -19.757 1.00 96.00 591 TRP A N 1
ATOM 4582 C CA . TRP A 1 591 ? 13.968 5.379 -20.130 1.00 96.00 591 TRP A CA 1
ATOM 4583 C C . TRP A 1 591 ? 15.087 6.399 -20.408 1.00 96.00 591 TRP A C 1
ATOM 4585 O O . TRP A 1 591 ? 16.249 6.185 -20.049 1.00 96.00 591 TRP A O 1
ATOM 4595 N N . THR A 1 592 ? 14.741 7.532 -21.025 1.00 94.69 592 THR A N 1
ATOM 4596 C CA . THR A 1 592 ? 15.686 8.619 -21.327 1.00 94.69 592 THR A CA 1
ATOM 4597 C C . THR A 1 592 ? 16.025 9.449 -20.088 1.00 94.69 592 THR A C 1
ATOM 4599 O O . THR A 1 592 ? 17.130 9.984 -19.998 1.00 94.69 592 THR A O 1
ATOM 4602 N N . ALA A 1 593 ? 15.102 9.579 -19.133 1.00 93.25 593 ALA A N 1
ATOM 4603 C CA . ALA A 1 593 ? 15.321 10.324 -17.897 1.00 93.25 593 ALA A CA 1
ATOM 4604 C C . ALA A 1 593 ? 16.333 9.628 -16.966 1.00 93.25 593 ALA A C 1
ATOM 4606 O O . ALA A 1 593 ? 17.151 10.308 -16.349 1.00 93.25 593 ALA A O 1
ATOM 4607 N N . LEU A 1 594 ? 16.336 8.289 -16.920 1.00 91.19 594 LEU A N 1
ATOM 4608 C CA . LEU A 1 594 ? 17.230 7.471 -16.082 1.00 91.19 594 LEU A CA 1
ATOM 4609 C C . LEU A 1 594 ? 18.383 6.865 -16.894 1.00 91.19 594 LEU A C 1
ATOM 4611 O O . LEU A 1 594 ? 18.482 5.651 -17.088 1.00 91.19 594 LEU A O 1
ATOM 4615 N N . ARG A 1 595 ? 19.264 7.734 -17.396 1.00 90.44 595 ARG A N 1
ATOM 4616 C CA . ARG A 1 595 ? 20.383 7.388 -18.299 1.00 90.44 595 ARG A CA 1
ATOM 4617 C C . ARG A 1 595 ? 21.441 6.505 -17.643 1.00 90.44 595 ARG A C 1
ATOM 4619 O O . ARG A 1 595 ? 22.152 5.769 -18.315 1.00 90.44 595 ARG A O 1
ATOM 4626 N N . GLU A 1 596 ? 21.552 6.593 -16.326 1.00 89.50 596 GLU A N 1
ATOM 4627 C CA . GLU A 1 596 ? 22.529 5.885 -15.507 1.00 89.50 596 GLU A CA 1
ATOM 4628 C C . GLU A 1 596 ? 22.150 4.425 -15.216 1.00 89.50 596 GLU A C 1
ATOM 4630 O O . GLU A 1 596 ? 22.931 3.699 -14.601 1.00 89.50 596 GLU A O 1
ATOM 4635 N N . ARG A 1 597 ? 20.949 3.986 -15.619 1.00 91.44 597 ARG A N 1
ATOM 4636 C CA . ARG A 1 597 ? 20.420 2.647 -15.328 1.00 91.44 597 ARG A CA 1
ATOM 4637 C C . ARG A 1 597 ? 20.337 1.790 -16.586 1.00 91.44 597 ARG A C 1
ATOM 4639 O O . ARG A 1 597 ? 19.846 2.241 -17.616 1.00 91.44 597 ARG A O 1
ATOM 4646 N N . ASP A 1 598 ? 20.748 0.533 -16.487 1.00 95.19 598 ASP A N 1
ATOM 4647 C CA . ASP A 1 598 ? 20.451 -0.464 -17.517 1.00 95.19 598 ASP A CA 1
ATOM 4648 C C . ASP A 1 598 ? 18.950 -0.803 -17.537 1.00 95.19 598 ASP A C 1
ATOM 4650 O O . ASP A 1 598 ? 18.260 -0.728 -16.517 1.00 95.19 598 ASP A O 1
ATOM 4654 N N . GLY A 1 599 ? 18.441 -1.202 -18.702 1.00 97.31 599 GLY A N 1
ATOM 4655 C CA . GLY A 1 599 ? 17.057 -1.637 -18.875 1.00 97.31 599 GLY A CA 1
ATOM 4656 C C . GLY A 1 599 ? 16.517 -1.406 -20.281 1.00 97.31 599 GLY A C 1
ATOM 4657 O O . GLY A 1 599 ? 17.246 -1.016 -21.191 1.00 97.31 599 GLY A O 1
ATOM 4658 N N . PHE A 1 600 ? 15.227 -1.667 -20.456 1.00 98.38 600 PHE A N 1
ATOM 4659 C CA . PHE A 1 600 ? 14.568 -1.841 -21.742 1.00 98.38 600 PHE A CA 1
ATOM 4660 C C . PHE A 1 600 ? 13.305 -0.978 -21.826 1.00 98.38 600 PHE A C 1
ATOM 4662 O O . PHE A 1 600 ? 12.479 -0.995 -20.919 1.00 98.38 600 PHE A O 1
ATOM 4669 N N . PHE A 1 601 ? 13.105 -0.286 -22.941 1.00 97.88 601 PHE A N 1
ATOM 4670 C CA . PHE A 1 601 ? 11.794 0.223 -23.341 1.00 97.88 601 PHE A CA 1
ATOM 4671 C C . PHE A 1 601 ? 11.331 -0.561 -24.566 1.00 97.88 601 PHE A C 1
ATOM 4673 O O . PHE A 1 601 ? 12.070 -0.695 -25.543 1.00 97.88 601 PHE A O 1
ATOM 4680 N N . VAL A 1 602 ? 10.119 -1.108 -24.506 1.00 97.31 602 VAL A N 1
ATOM 4681 C CA . VAL A 1 602 ? 9.580 -2.004 -25.532 1.00 97.31 602 VAL A CA 1
ATOM 4682 C C . VAL A 1 602 ? 8.257 -1.445 -26.031 1.00 97.31 602 VAL A C 1
ATOM 4684 O O . VAL A 1 602 ? 7.355 -1.170 -25.244 1.00 97.31 602 VAL A O 1
ATOM 4687 N N . ARG A 1 603 ? 8.131 -1.299 -27.349 1.00 93.38 603 ARG A N 1
ATOM 4688 C CA . ARG A 1 603 ? 6.941 -0.755 -28.000 1.00 93.38 603 ARG A CA 1
ATOM 4689 C C . ARG A 1 603 ? 6.488 -1.672 -29.125 1.00 93.38 603 ARG A C 1
ATOM 4691 O O . ARG A 1 603 ? 7.278 -2.013 -30.002 1.00 93.38 603 ARG A O 1
ATOM 4698 N N . ARG A 1 604 ? 5.196 -1.990 -29.145 1.00 90.31 604 ARG A N 1
ATOM 4699 C CA . ARG A 1 604 ? 4.528 -2.577 -30.310 1.00 90.31 604 ARG A CA 1
ATOM 4700 C C . ARG A 1 604 ? 4.063 -1.475 -31.262 1.00 90.31 604 ARG A C 1
ATOM 4702 O O . ARG A 1 604 ? 3.626 -0.416 -30.814 1.00 90.31 604 ARG A O 1
ATOM 4709 N N . GLY A 1 605 ? 4.169 -1.704 -32.566 1.00 81.94 605 GLY A N 1
ATOM 4710 C CA . GLY A 1 605 ? 3.670 -0.784 -33.586 1.00 81.94 605 GLY A CA 1
ATOM 4711 C C . GLY A 1 605 ? 3.155 -1.513 -34.823 1.00 81.94 605 GLY A C 1
ATOM 4712 O O . GLY A 1 605 ? 3.577 -2.631 -35.107 1.00 81.94 605 GLY A O 1
ATOM 4713 N N . ASP A 1 606 ? 2.278 -0.850 -35.579 1.00 74.12 606 ASP A N 1
ATOM 4714 C CA . ASP A 1 606 ? 1.623 -1.416 -36.771 1.00 74.12 606 ASP A CA 1
ATOM 4715 C C . ASP A 1 606 ? 2.617 -1.832 -37.872 1.00 74.12 606 ASP A C 1
ATOM 4717 O O . ASP A 1 606 ? 2.351 -2.746 -38.648 1.00 74.12 606 ASP A O 1
ATOM 4721 N N . GLY A 1 607 ? 3.784 -1.177 -37.924 1.00 70.81 607 GLY A N 1
ATOM 4722 C CA . GLY A 1 607 ? 4.877 -1.468 -38.860 1.00 70.81 607 GLY A CA 1
ATOM 4723 C C . GLY A 1 607 ? 6.001 -2.348 -38.299 1.00 70.81 607 GLY A C 1
ATOM 4724 O O . GLY A 1 607 ? 6.999 -2.545 -38.987 1.00 70.81 607 GLY A O 1
ATOM 4725 N N . GLY A 1 608 ? 5.872 -2.837 -37.062 1.00 86.19 608 GLY A N 1
ATOM 4726 C CA . GLY A 1 608 ? 6.901 -3.617 -36.376 1.00 86.19 608 GLY A CA 1
ATOM 4727 C C . GLY A 1 608 ? 7.091 -3.222 -34.912 1.00 86.19 608 GLY A C 1
ATOM 4728 O O . GLY A 1 608 ? 6.740 -2.120 -34.480 1.00 86.19 608 GLY A O 1
ATOM 4729 N N . ASP A 1 609 ? 7.671 -4.139 -34.146 1.00 94.50 609 ASP A N 1
ATOM 4730 C CA . ASP A 1 609 ? 8.045 -3.908 -32.754 1.00 94.50 609 ASP A CA 1
ATOM 4731 C C . ASP A 1 609 ? 9.379 -3.148 -32.691 1.00 94.50 609 ASP A C 1
ATOM 4733 O O . ASP A 1 609 ? 10.243 -3.297 -33.557 1.00 94.50 609 ASP A O 1
ATOM 4737 N N . ALA A 1 610 ? 9.575 -2.347 -31.646 1.00 96.56 610 ALA A N 1
ATOM 4738 C CA . ALA A 1 610 ? 10.828 -1.653 -31.389 1.00 96.56 610 ALA A CA 1
ATOM 4739 C C . ALA A 1 610 ? 11.251 -1.809 -29.925 1.00 96.56 610 ALA A C 1
ATOM 4741 O O . ALA A 1 610 ? 10.432 -1.692 -29.011 1.00 96.56 610 ALA A O 1
ATOM 4742 N N . VAL A 1 611 ? 12.541 -2.053 -29.711 1.00 98.06 611 VAL A N 1
ATOM 4743 C CA . VAL A 1 611 ? 13.162 -2.200 -28.394 1.00 98.06 611 VAL A CA 1
ATOM 4744 C C . VAL A 1 611 ? 14.343 -1.243 -28.299 1.00 98.06 611 VAL A C 1
ATOM 4746 O O . VAL A 1 611 ? 15.246 -1.274 -29.134 1.00 98.06 611 VAL A O 1
ATOM 4749 N N . TRP A 1 612 ? 14.346 -0.419 -27.261 1.00 98.25 612 TRP A N 1
ATOM 4750 C CA . TRP A 1 612 ? 15.496 0.358 -26.816 1.00 98.25 612 TRP A CA 1
ATOM 4751 C C . TRP A 1 612 ? 16.056 -0.335 -25.590 1.00 98.25 612 TRP A C 1
ATOM 4753 O O . TRP A 1 612 ? 15.288 -0.751 -24.723 1.00 98.25 612 TRP A O 1
ATOM 4763 N N . ALA A 1 613 ? 17.371 -0.484 -25.516 1.00 98.31 613 ALA A N 1
ATOM 4764 C CA . ALA A 1 613 ? 18.001 -1.104 -24.367 1.00 98.31 613 ALA A CA 1
ATOM 4765 C C . ALA A 1 613 ? 19.279 -0.379 -23.983 1.00 98.31 613 ALA A C 1
ATOM 4767 O O . ALA A 1 613 ? 20.026 0.078 -24.842 1.00 98.31 613 ALA A O 1
ATOM 4768 N N . ARG A 1 614 ? 19.542 -0.333 -22.682 1.00 97.62 614 ARG A N 1
ATOM 4769 C CA . ARG A 1 614 ? 20.852 -0.032 -22.123 1.00 97.62 614 ARG A CA 1
ATOM 4770 C C . ARG A 1 614 ? 21.332 -1.274 -21.392 1.00 97.62 614 ARG A C 1
ATOM 4772 O O . ARG A 1 614 ? 20.633 -1.769 -20.510 1.00 97.62 614 ARG A O 1
ATOM 4779 N N . ILE A 1 615 ? 22.455 -1.831 -21.830 1.00 96.00 615 ILE A N 1
ATOM 4780 C CA . ILE 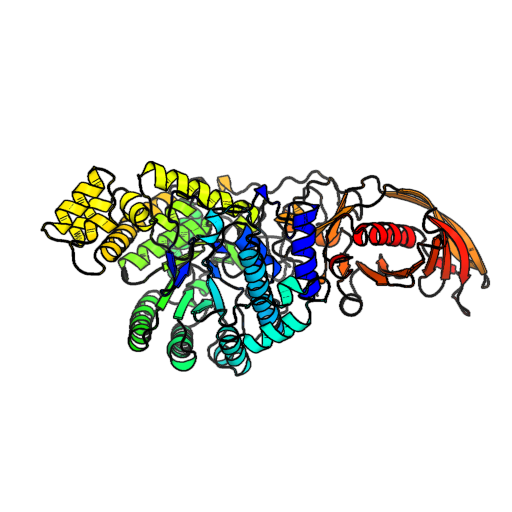A 1 615 ? 23.019 -3.070 -21.290 1.00 96.00 615 ILE A CA 1
ATOM 4781 C C . ILE A 1 615 ? 24.497 -2.817 -21.025 1.00 96.00 615 ILE A C 1
ATOM 4783 O O . ILE A 1 615 ? 25.254 -2.521 -21.950 1.00 96.00 615 ILE A O 1
ATOM 4787 N N . ARG A 1 616 ? 24.909 -2.939 -19.760 1.00 93.31 616 ARG A N 1
ATOM 4788 C CA . ARG A 1 616 ? 26.262 -2.634 -19.279 1.00 93.31 616 ARG A CA 1
ATOM 4789 C C . ARG A 1 616 ? 26.705 -1.228 -19.701 1.00 93.31 616 ARG A C 1
ATOM 4791 O O . ARG A 1 616 ? 27.828 -1.037 -20.165 1.00 93.31 616 ARG A O 1
ATOM 4798 N N . GLY A 1 617 ? 25.792 -0.260 -19.601 1.00 93.94 617 GLY A N 1
ATOM 4799 C CA . GLY A 1 617 ? 26.021 1.141 -19.965 1.00 93.94 617 GLY A CA 1
ATOM 4800 C C . GLY A 1 617 ? 26.056 1.446 -21.469 1.00 93.94 617 GLY A C 1
ATOM 4801 O O . GLY A 1 617 ? 26.167 2.613 -21.832 1.00 93.94 617 GLY A O 1
ATOM 4802 N N . SER A 1 618 ? 25.941 0.443 -22.346 1.00 95.88 618 SER A N 1
ATOM 4803 C CA . SER A 1 618 ? 25.891 0.641 -23.803 1.00 95.88 618 SER A CA 1
ATOM 4804 C C . SER A 1 618 ? 24.449 0.686 -24.296 1.00 95.88 618 SER A C 1
ATOM 4806 O O . SER A 1 618 ? 23.634 -0.145 -23.893 1.00 95.88 618 SER A O 1
ATOM 4808 N N . GLU A 1 619 ? 24.129 1.652 -25.158 1.00 97.50 619 GLU A N 1
ATOM 4809 C CA . GLU A 1 619 ? 22.787 1.815 -25.722 1.00 97.50 619 GLU A CA 1
ATOM 4810 C C . GLU A 1 619 ? 22.631 1.069 -27.046 1.00 97.50 619 GLU A C 1
ATOM 4812 O O . GLU A 1 619 ? 23.504 1.096 -27.913 1.00 97.50 619 GLU A O 1
ATOM 4817 N N . TYR A 1 620 ? 21.478 0.428 -27.201 1.00 98.38 620 TYR A N 1
ATOM 4818 C CA . TYR A 1 620 ? 21.124 -0.375 -28.355 1.00 98.38 620 TYR A CA 1
ATOM 4819 C C . TYR A 1 620 ? 19.688 -0.104 -28.793 1.00 98.38 620 TYR A C 1
ATOM 4821 O O . TYR A 1 620 ? 18.806 0.195 -27.982 1.00 98.38 620 TYR A O 1
ATOM 4829 N N . ARG A 1 621 ? 19.430 -0.298 -30.085 1.00 98.31 621 ARG A N 1
ATOM 4830 C CA . ARG A 1 621 ? 18.098 -0.264 -30.684 1.00 98.31 621 ARG A CA 1
ATOM 4831 C C . ARG A 1 621 ? 17.877 -1.496 -31.551 1.00 98.31 621 ARG A C 1
ATOM 4833 O O . ARG A 1 621 ? 18.757 -1.897 -32.308 1.00 98.31 621 ARG A O 1
ATOM 4840 N N . LEU A 1 622 ? 16.690 -2.076 -31.444 1.00 98.44 622 LEU A N 1
ATOM 4841 C CA . LEU A 1 622 ? 16.225 -3.187 -32.262 1.00 98.44 622 LEU A CA 1
ATOM 4842 C C . LEU A 1 622 ? 14.857 -2.835 -32.843 1.00 98.44 622 LEU A C 1
ATOM 4844 O O . LEU A 1 622 ? 13.933 -2.530 -32.096 1.00 98.44 622 LEU A O 1
ATOM 4848 N N . GLU A 1 623 ? 14.720 -2.915 -34.158 1.00 97.56 623 GLU A N 1
ATOM 4849 C CA . GLU A 1 623 ? 13.432 -2.870 -34.857 1.00 97.56 623 GLU A CA 1
ATOM 4850 C C . GLU A 1 623 ? 13.130 -4.250 -35.436 1.00 97.56 623 GLU A C 1
ATOM 4852 O O . GLU A 1 623 ? 14.036 -4.900 -35.957 1.00 97.56 623 GLU A O 1
ATOM 4857 N N . VAL A 1 624 ? 11.885 -4.719 -35.332 1.00 96.62 624 VAL A N 1
ATOM 4858 C CA . VAL A 1 624 ? 11.479 -6.070 -35.741 1.00 96.62 624 VAL A CA 1
ATOM 4859 C C . VAL A 1 624 ? 10.190 -6.028 -36.549 1.00 96.62 624 VAL A C 1
ATOM 4861 O O . VAL A 1 624 ? 9.122 -5.715 -36.029 1.00 96.62 624 VAL A O 1
ATOM 4864 N N . ASP A 1 625 ? 10.272 -6.476 -37.796 1.00 94.75 625 ASP A N 1
ATOM 4865 C CA . ASP A 1 625 ? 9.124 -6.861 -38.606 1.00 94.75 625 ASP A CA 1
ATOM 4866 C C . ASP A 1 625 ? 8.920 -8.379 -38.482 1.00 94.75 625 ASP A C 1
ATOM 4868 O O . ASP A 1 625 ? 9.613 -9.196 -39.102 1.00 94.75 625 ASP A O 1
ATOM 4872 N N . ARG A 1 626 ? 7.948 -8.768 -37.649 1.00 89.56 626 ARG A N 1
ATOM 4873 C CA . ARG A 1 626 ? 7.629 -10.182 -37.406 1.00 89.56 626 ARG A CA 1
ATOM 4874 C C . ARG A 1 626 ? 7.060 -10.884 -38.637 1.00 89.56 626 ARG A C 1
ATOM 4876 O O . ARG A 1 626 ? 7.242 -12.093 -38.764 1.00 89.56 626 ARG A O 1
ATOM 4883 N N . ALA A 1 627 ? 6.374 -10.157 -39.520 1.00 90.50 627 ALA A N 1
ATOM 4884 C CA . ALA A 1 627 ? 5.749 -10.732 -40.707 1.00 90.50 627 ALA A CA 1
ATOM 4885 C C . ALA A 1 627 ? 6.803 -11.113 -41.752 1.00 90.50 627 ALA A C 1
ATOM 4887 O O . ALA A 1 627 ? 6.699 -12.163 -42.385 1.00 90.50 627 ALA A O 1
ATOM 4888 N N . ARG A 1 628 ? 7.842 -10.284 -41.895 1.00 92.94 628 ARG A N 1
ATOM 4889 C CA . ARG A 1 628 ? 8.954 -10.526 -42.828 1.00 92.94 628 ARG A CA 1
ATOM 4890 C C . ARG A 1 628 ? 10.096 -11.351 -42.246 1.00 92.94 628 ARG A C 1
ATOM 4892 O O . ARG A 1 628 ? 11.030 -11.668 -42.976 1.00 92.94 628 ARG A O 1
ATOM 4899 N N . ASP A 1 629 ? 10.036 -11.680 -40.958 1.00 94.38 629 ASP A N 1
ATOM 4900 C CA . ASP A 1 629 ? 11.149 -12.285 -40.228 1.00 94.38 629 ASP A CA 1
ATOM 4901 C C . ASP A 1 629 ? 12.457 -11.488 -40.401 1.00 94.38 629 ASP A C 1
ATOM 4903 O O . ASP A 1 629 ? 13.515 -12.010 -40.774 1.00 94.38 629 ASP A O 1
ATOM 4907 N N . ARG A 1 630 ? 12.363 -10.172 -40.191 1.00 96.06 630 ARG A N 1
ATOM 4908 C CA . ARG A 1 630 ? 13.484 -9.243 -40.340 1.00 96.06 630 ARG A CA 1
ATOM 4909 C C . ARG A 1 630 ? 13.582 -8.322 -39.146 1.00 96.06 630 ARG A C 1
ATOM 4911 O O . ARG A 1 630 ? 12.571 -7.857 -38.631 1.00 96.06 630 ARG A O 1
ATOM 4918 N N . GLY A 1 631 ? 14.806 -8.037 -38.727 1.00 97.06 631 GLY A N 1
ATOM 4919 C CA . GLY A 1 631 ? 15.062 -6.981 -37.764 1.00 97.06 631 GLY A CA 1
ATOM 4920 C C . GLY A 1 631 ? 16.361 -6.245 -38.034 1.00 97.06 631 GLY A C 1
ATOM 4921 O O . GLY A 1 631 ? 17.252 -6.769 -38.700 1.00 97.06 631 GLY A O 1
ATOM 4922 N N . PHE A 1 632 ? 16.456 -5.038 -37.492 1.00 97.94 632 PHE A N 1
ATOM 4923 C CA . PHE A 1 632 ? 17.635 -4.185 -37.564 1.00 97.94 632 PHE A CA 1
ATOM 4924 C C . PHE A 1 632 ? 18.101 -3.880 -36.146 1.00 97.94 632 PHE A C 1
ATOM 4926 O O . PHE A 1 632 ? 17.395 -3.221 -35.385 1.00 97.94 632 PHE A O 1
ATOM 4933 N N . PHE A 1 633 ? 19.273 -4.397 -35.788 1.00 98.56 633 PHE A N 1
ATOM 4934 C CA . PHE A 1 633 ? 19.906 -4.219 -34.486 1.00 98.56 633 PHE A CA 1
ATOM 4935 C C . PHE A 1 633 ? 21.096 -3.270 -34.601 1.00 98.56 633 PHE A C 1
ATOM 4937 O O . PHE A 1 633 ? 21.953 -3.472 -35.457 1.00 98.56 633 PHE A O 1
ATOM 4944 N N . THR A 1 634 ? 21.181 -2.250 -33.753 1.00 98.38 634 THR A N 1
ATOM 4945 C CA . THR A 1 634 ? 22.263 -1.263 -33.815 1.00 98.38 634 THR A CA 1
ATOM 4946 C C . THR A 1 634 ? 22.643 -0.698 -32.452 1.00 98.38 634 THR A C 1
ATOM 4948 O O . THR A 1 634 ? 21.797 -0.584 -31.571 1.00 98.38 634 THR A O 1
ATOM 4951 N N . ASP A 1 635 ? 23.906 -0.301 -32.307 1.00 97.81 635 ASP A N 1
ATOM 4952 C CA . ASP A 1 635 ? 24.443 0.518 -31.207 1.00 97.81 635 ASP A CA 1
ATOM 4953 C C . ASP A 1 635 ? 24.738 1.976 -31.640 1.00 97.81 635 ASP A C 1
ATOM 4955 O O . ASP A 1 635 ? 25.447 2.718 -30.965 1.00 97.81 635 ASP A O 1
ATOM 4959 N N . GLY A 1 636 ? 24.241 2.387 -32.814 1.00 96.81 636 GLY A N 1
ATOM 4960 C CA . GLY A 1 636 ? 24.514 3.689 -33.432 1.00 96.81 636 GLY A CA 1
ATOM 4961 C C . GLY A 1 636 ? 25.826 3.773 -34.227 1.00 96.81 636 GLY A C 1
ATOM 4962 O O . GLY A 1 636 ? 26.026 4.756 -34.950 1.00 96.81 636 GLY A O 1
ATOM 4963 N N . VAL A 1 637 ? 26.693 2.757 -34.142 1.00 97.38 637 VAL A N 1
ATOM 4964 C CA . VAL A 1 637 ? 27.949 2.649 -34.904 1.00 97.38 637 VAL A CA 1
ATOM 4965 C C . VAL A 1 637 ? 27.887 1.497 -35.902 1.00 97.38 637 VAL A C 1
ATOM 4967 O O . VAL A 1 637 ? 28.216 1.692 -37.068 1.00 97.38 637 VAL A O 1
ATOM 4970 N N . ILE A 1 638 ? 27.446 0.313 -35.485 1.00 98.25 638 ILE A N 1
ATOM 4971 C CA . ILE A 1 638 ? 27.210 -0.846 -36.354 1.00 98.25 638 ILE A CA 1
ATOM 4972 C C . ILE A 1 638 ? 25.704 -1.106 -36.419 1.00 98.25 638 ILE A C 1
ATOM 4974 O O . ILE A 1 638 ? 24.993 -0.983 -35.424 1.00 98.25 638 ILE A O 1
ATOM 4978 N N . THR A 1 639 ? 25.203 -1.472 -37.598 1.00 98.25 639 THR A N 1
ATOM 4979 C CA . THR A 1 639 ? 23.843 -1.988 -37.806 1.00 98.25 639 THR A CA 1
ATOM 4980 C C . THR A 1 639 ? 23.920 -3.401 -38.364 1.00 98.25 639 THR A C 1
ATOM 4982 O O . THR A 1 639 ? 24.665 -3.655 -39.309 1.00 98.25 639 THR A O 1
ATOM 4985 N N . ILE A 1 640 ? 23.137 -4.312 -37.798 1.00 98.19 640 ILE A N 1
ATOM 4986 C CA . ILE A 1 640 ? 23.047 -5.715 -38.190 1.00 98.19 640 ILE A CA 1
ATOM 4987 C C . ILE A 1 640 ? 21.612 -6.010 -38.606 1.00 98.19 640 ILE A C 1
ATOM 4989 O O . ILE A 1 640 ? 20.683 -5.848 -37.815 1.00 98.19 640 ILE A O 1
ATOM 4993 N N . GLU A 1 641 ? 21.438 -6.475 -39.838 1.00 98.31 641 GLU A N 1
ATOM 4994 C CA . GLU A 1 641 ? 20.194 -7.096 -40.278 1.00 98.31 641 GLU A CA 1
ATOM 4995 C C . GLU A 1 641 ? 20.160 -8.536 -39.754 1.00 98.31 641 GLU A C 1
ATOM 4997 O O . GLU A 1 641 ? 21.133 -9.278 -39.900 1.00 98.31 641 GLU A O 1
ATOM 5002 N N . VAL A 1 642 ? 19.049 -8.950 -39.151 1.00 97.88 642 VAL A N 1
ATOM 5003 C CA . VAL A 1 642 ? 18.883 -10.275 -38.538 1.00 97.88 642 VAL A CA 1
ATOM 5004 C C . VAL A 1 642 ? 17.633 -10.983 -39.058 1.00 97.88 642 VAL A C 1
ATOM 5006 O O . VAL A 1 642 ? 16.620 -10.341 -39.339 1.00 97.88 642 VAL A O 1
ATOM 5009 N N . SER A 1 643 ? 17.676 -12.319 -39.124 1.00 96.88 643 SER A N 1
ATOM 5010 C CA . SER A 1 643 ? 16.453 -13.131 -39.097 1.00 96.88 643 SER A CA 1
ATOM 5011 C C . SER A 1 643 ? 16.015 -13.215 -37.644 1.00 96.88 643 SER A C 1
ATOM 5013 O O . SER A 1 643 ? 16.749 -13.725 -36.790 1.00 96.88 643 SER A O 1
ATOM 5015 N N . HIS A 1 644 ? 14.839 -12.666 -37.348 1.00 94.94 644 HIS A N 1
ATOM 5016 C CA . HIS A 1 644 ? 14.393 -12.523 -35.972 1.00 94.94 644 HIS A CA 1
ATOM 5017 C C . HIS A 1 644 ? 13.998 -13.868 -35.351 1.00 94.94 644 HIS A C 1
ATOM 5019 O O . HIS A 1 644 ? 14.279 -14.103 -34.182 1.00 94.94 644 HIS A O 1
ATOM 5025 N N . ARG A 1 645 ? 13.405 -14.773 -36.126 1.00 93.19 645 ARG A N 1
ATOM 5026 C CA . ARG A 1 645 ? 12.995 -16.119 -35.722 1.00 93.19 645 ARG A CA 1
ATOM 5027 C C . ARG A 1 645 ? 14.192 -17.043 -35.549 1.00 93.19 645 ARG A C 1
ATOM 5029 O O . ARG A 1 645 ? 14.246 -17.771 -34.564 1.00 93.19 645 ARG A O 1
ATOM 5036 N N . GLU A 1 646 ? 15.148 -17.009 -36.478 1.00 93.69 646 GLU A N 1
ATOM 5037 C CA . GLU A 1 646 ? 16.341 -17.867 -36.429 1.00 93.69 646 GLU A CA 1
ATOM 5038 C C . GLU A 1 646 ? 17.444 -17.302 -35.520 1.00 93.69 646 GLU A C 1
ATOM 5040 O O . GLU A 1 646 ? 18.448 -17.972 -35.289 1.00 93.69 646 GLU A O 1
ATOM 5045 N N . ARG A 1 647 ? 17.265 -16.081 -34.991 1.00 95.19 647 ARG A N 1
ATOM 5046 C CA . ARG A 1 647 ? 18.201 -15.395 -34.082 1.00 95.19 647 ARG A CA 1
ATOM 5047 C C . ARG A 1 647 ? 19.614 -15.257 -34.655 1.00 95.19 647 ARG A C 1
ATOM 5049 O O . ARG A 1 647 ? 20.591 -15.317 -33.910 1.00 95.19 647 ARG A O 1
ATOM 5056 N N . ARG A 1 648 ? 19.738 -15.066 -35.974 1.00 94.50 648 ARG A N 1
ATOM 5057 C CA . ARG A 1 648 ? 21.040 -15.020 -36.657 1.00 94.50 648 ARG A CA 1
ATOM 5058 C C . ARG A 1 648 ? 21.235 -13.772 -37.524 1.00 94.50 648 ARG A C 1
ATOM 5060 O O . ARG A 1 648 ? 20.267 -13.271 -38.101 1.00 94.50 648 ARG A O 1
ATOM 5067 N N . PRO A 1 649 ? 22.485 -13.302 -37.669 1.00 96.81 649 PRO A N 1
ATOM 5068 C CA . PRO A 1 649 ? 22.835 -12.183 -38.538 1.00 96.81 649 PRO A CA 1
ATOM 5069 C C . PRO A 1 649 ? 22.727 -12.560 -40.024 1.00 96.81 649 PRO A C 1
ATOM 5071 O O . PRO A 1 649 ? 23.231 -13.600 -40.458 1.00 96.81 649 PRO A O 1
ATOM 5074 N N . LEU A 1 650 ? 22.112 -11.679 -40.809 1.00 97.00 650 LEU A N 1
ATOM 5075 C CA . LEU A 1 650 ? 21.997 -11.752 -42.269 1.00 97.00 650 LEU A CA 1
ATOM 5076 C C . LEU A 1 650 ? 23.007 -10.830 -42.957 1.00 97.00 650 LEU A C 1
ATOM 5078 O O . LEU A 1 650 ? 23.640 -11.234 -43.928 1.00 97.00 650 LEU A O 1
ATOM 5082 N N . GLY A 1 651 ? 23.216 -9.632 -42.409 1.00 96.00 651 GLY A N 1
ATOM 5083 C CA . GLY A 1 651 ? 24.160 -8.639 -42.919 1.00 96.00 651 GLY A CA 1
ATOM 5084 C C . GLY A 1 651 ? 24.597 -7.678 -41.819 1.00 96.00 651 GLY A C 1
ATOM 5085 O O . GLY A 1 651 ? 23.908 -7.544 -40.811 1.00 96.00 651 GLY A O 1
ATOM 5086 N N . ALA A 1 652 ? 25.751 -7.031 -41.984 1.00 97.06 652 ALA A N 1
ATOM 5087 C CA . ALA A 1 652 ? 26.249 -6.036 -41.040 1.00 97.06 652 ALA A CA 1
ATOM 5088 C C . ALA A 1 652 ? 26.949 -4.892 -41.776 1.00 97.06 652 ALA A C 1
ATOM 5090 O O . ALA A 1 652 ? 27.687 -5.125 -42.732 1.00 97.06 652 ALA A O 1
ATOM 5091 N N . GLN A 1 653 ? 26.728 -3.669 -41.309 1.00 96.75 653 GLN A N 1
ATOM 5092 C CA . GLN A 1 653 ? 27.289 -2.449 -41.880 1.00 96.75 653 GLN A CA 1
ATOM 5093 C C . GLN A 1 653 ? 27.710 -1.487 -40.770 1.00 96.75 653 GLN A C 1
ATOM 5095 O O . GLN A 1 653 ? 27.042 -1.386 -39.741 1.00 96.75 653 GLN A O 1
ATOM 5100 N N . ALA A 1 654 ? 28.826 -0.792 -40.973 1.00 96.19 654 ALA A N 1
ATOM 5101 C CA . ALA A 1 654 ? 29.275 0.272 -40.088 1.00 96.19 654 ALA A CA 1
ATOM 5102 C C . ALA A 1 654 ? 28.743 1.614 -40.600 1.00 96.19 654 ALA A C 1
ATOM 5104 O O . ALA A 1 654 ? 28.605 1.821 -41.806 1.00 96.19 654 ALA A O 1
ATOM 5105 N N . ARG A 1 655 ? 28.458 2.536 -39.683 1.00 95.62 655 ARG A N 1
ATOM 5106 C CA . ARG A 1 655 ? 28.191 3.933 -40.012 1.00 95.62 655 ARG A CA 1
ATOM 5107 C C . ARG A 1 655 ? 29.438 4.544 -40.650 1.00 95.62 655 ARG A C 1
ATOM 5109 O O . ARG A 1 655 ? 30.563 4.213 -40.278 1.00 95.62 655 ARG A O 1
ATOM 5116 N N . GLU A 1 656 ? 29.238 5.483 -41.565 1.00 92.81 656 GLU A N 1
ATOM 5117 C CA . GLU A 1 656 ? 30.331 6.289 -42.099 1.00 92.81 656 GLU A CA 1
ATOM 5118 C C . GLU A 1 656 ? 31.136 6.951 -40.962 1.00 92.81 656 GLU A C 1
ATOM 5120 O O . GLU A 1 656 ? 30.569 7.467 -39.992 1.00 92.81 656 GLU A O 1
ATOM 5125 N N . GLY A 1 657 ? 32.468 6.869 -41.050 1.00 92.19 657 GLY A N 1
ATOM 5126 C CA . GLY A 1 657 ? 33.381 7.373 -40.019 1.00 92.19 657 GLY A CA 1
ATOM 5127 C C . GLY A 1 657 ? 33.377 6.584 -38.703 1.00 92.19 657 GLY A C 1
ATOM 5128 O O . GLY A 1 657 ? 33.817 7.116 -37.683 1.00 92.19 657 GLY A O 1
ATOM 5129 N N . ALA A 1 658 ? 32.861 5.349 -38.681 1.00 93.69 658 ALA A N 1
ATOM 5130 C CA . ALA A 1 658 ? 32.918 4.496 -37.496 1.00 93.69 658 ALA A CA 1
ATOM 5131 C C . ALA A 1 658 ? 34.374 4.280 -37.020 1.00 93.69 658 ALA A C 1
ATOM 5133 O O . ALA A 1 658 ? 35.239 3.986 -37.849 1.00 93.69 658 ALA A O 1
ATOM 5134 N N . PRO A 1 659 ? 34.660 4.391 -35.707 1.00 94.94 659 PRO A N 1
ATOM 5135 C CA . PRO A 1 659 ? 36.004 4.177 -35.178 1.00 94.94 659 PRO A CA 1
ATOM 5136 C C . PRO A 1 659 ? 36.508 2.757 -35.446 1.00 94.94 659 PRO A C 1
ATOM 5138 O O . PRO A 1 659 ? 35.806 1.779 -35.171 1.00 94.94 659 PRO A O 1
ATOM 5141 N N . ASP A 1 660 ? 37.744 2.640 -35.932 1.00 95.44 660 ASP A N 1
ATOM 5142 C CA . ASP A 1 660 ? 38.395 1.341 -36.103 1.00 95.44 660 ASP A CA 1
ATOM 5143 C C . ASP A 1 660 ? 38.544 0.628 -34.748 1.00 95.44 660 ASP A C 1
ATOM 5145 O O . ASP A 1 660 ? 38.824 1.252 -33.722 1.00 95.44 660 ASP A O 1
ATOM 5149 N N . GLY A 1 661 ? 38.293 -0.682 -34.720 1.00 95.31 661 GLY A N 1
ATOM 5150 C CA . GLY A 1 661 ? 38.308 -1.478 -33.491 1.00 95.31 661 GLY A CA 1
ATOM 5151 C C . GLY A 1 661 ? 37.014 -1.445 -32.664 1.00 95.31 661 GLY A C 1
ATOM 5152 O O . GLY A 1 661 ? 36.862 -2.296 -31.777 1.00 95.31 661 GLY A O 1
ATOM 5153 N N . HIS A 1 662 ? 36.052 -0.559 -32.970 1.00 97.19 662 HIS A N 1
ATOM 5154 C CA . HIS A 1 662 ? 34.729 -0.568 -32.329 1.00 97.19 662 HIS A CA 1
ATOM 5155 C C . HIS A 1 662 ? 34.079 -1.949 -32.459 1.00 97.19 662 HIS A C 1
ATOM 5157 O O . HIS A 1 662 ? 34.099 -2.545 -33.537 1.00 97.19 662 HIS A O 1
ATOM 5163 N N . THR A 1 663 ? 33.537 -2.477 -31.360 1.00 97.31 663 THR A N 1
ATOM 5164 C CA . THR A 1 663 ? 32.980 -3.835 -31.298 1.00 97.31 663 THR A CA 1
ATOM 5165 C C . THR A 1 663 ? 31.548 -3.801 -30.777 1.00 97.31 663 THR A C 1
ATOM 5167 O O . THR A 1 663 ? 31.313 -3.352 -29.660 1.00 97.31 663 THR A O 1
ATOM 5170 N N . LEU A 1 664 ? 30.619 -4.350 -31.556 1.00 97.62 664 LEU A N 1
ATOM 5171 C CA . LEU A 1 664 ? 29.230 -4.568 -31.176 1.00 97.62 664 LEU A CA 1
ATOM 5172 C C . LEU A 1 664 ? 29.052 -6.003 -30.650 1.00 97.62 664 LEU A C 1
ATOM 5174 O O . LEU A 1 664 ? 29.373 -6.984 -31.333 1.00 97.62 664 LEU A O 1
ATOM 5178 N N . ASP A 1 665 ? 28.530 -6.122 -29.425 1.00 95.75 665 ASP A N 1
ATOM 5179 C CA . ASP A 1 665 ? 28.221 -7.402 -28.784 1.00 95.75 665 ASP A CA 1
ATOM 5180 C C . ASP A 1 665 ? 26.833 -7.923 -29.193 1.00 95.75 665 ASP A C 1
ATOM 5182 O O . ASP A 1 665 ? 25.804 -7.398 -28.772 1.00 95.75 665 ASP A O 1
ATOM 5186 N N . PHE A 1 666 ? 26.789 -8.995 -29.990 1.00 97.44 666 PHE A N 1
ATOM 5187 C CA . PHE A 1 666 ? 25.529 -9.589 -30.441 1.00 97.44 666 PHE A CA 1
ATOM 5188 C C . PHE A 1 666 ? 24.720 -10.265 -29.320 1.00 97.44 666 PHE A C 1
ATOM 5190 O O . PHE A 1 666 ? 23.526 -10.507 -29.495 1.00 97.44 666 PHE A O 1
ATOM 5197 N N . SER A 1 667 ? 25.307 -10.525 -28.145 1.00 96.94 667 SER A N 1
ATOM 5198 C CA . SER A 1 667 ? 24.545 -11.018 -26.989 1.00 96.94 667 SER A CA 1
ATOM 5199 C C . SER A 1 667 ? 23.461 -10.026 -26.543 1.00 96.94 667 SER A C 1
ATOM 5201 O O . SER A 1 667 ? 22.394 -10.438 -26.083 1.00 96.94 667 SER A O 1
ATOM 5203 N N . ALA A 1 668 ? 23.683 -8.723 -26.759 1.00 97.75 668 ALA A N 1
ATOM 5204 C CA . ALA A 1 668 ? 22.706 -7.681 -26.472 1.00 97.75 668 ALA A CA 1
ATOM 5205 C C . ALA A 1 668 ? 21.454 -7.808 -27.357 1.00 97.75 668 ALA A C 1
ATOM 5207 O O . ALA A 1 668 ? 20.343 -7.692 -26.841 1.00 97.75 668 ALA A O 1
ATOM 5208 N N . TYR A 1 669 ? 21.604 -8.156 -28.641 1.00 98.19 669 TYR A N 1
ATOM 5209 C CA . TYR A 1 669 ? 20.460 -8.481 -29.500 1.00 98.19 669 TYR A CA 1
ATOM 5210 C C . TYR A 1 669 ? 19.652 -9.654 -28.939 1.00 98.19 669 TYR A C 1
ATOM 5212 O O . TYR A 1 669 ? 18.427 -9.579 -28.881 1.00 98.19 669 TYR A O 1
ATOM 5220 N N . LEU A 1 670 ? 20.326 -10.721 -28.498 1.00 97.88 670 LEU A N 1
ATOM 5221 C CA . LEU A 1 670 ? 19.657 -11.905 -27.955 1.00 97.88 670 LEU A CA 1
ATOM 5222 C C . LEU A 1 670 ? 18.872 -11.561 -26.680 1.00 97.88 670 LEU A C 1
ATOM 5224 O O . LEU A 1 670 ? 17.705 -11.937 -26.580 1.00 97.88 670 LEU A O 1
ATOM 5228 N N . ASN A 1 671 ? 19.455 -10.766 -25.771 1.00 97.56 671 ASN A N 1
ATOM 5229 C CA . ASN A 1 671 ? 18.751 -10.219 -24.604 1.00 97.56 671 ASN A CA 1
ATOM 5230 C C . ASN A 1 671 ? 17.491 -9.441 -25.018 1.00 97.56 671 ASN A C 1
ATOM 5232 O O . ASN A 1 671 ? 16.399 -9.719 -24.523 1.00 97.56 671 ASN A O 1
ATOM 5236 N N . MET A 1 672 ? 17.634 -8.485 -25.943 1.00 98.12 672 MET A N 1
ATOM 5237 C CA . MET A 1 672 ? 16.536 -7.627 -26.408 1.00 98.12 672 MET A CA 1
ATOM 5238 C C . MET A 1 672 ? 15.425 -8.423 -27.091 1.00 98.12 672 MET A C 1
ATOM 5240 O O . MET A 1 672 ? 14.250 -8.148 -26.863 1.00 98.12 672 MET A O 1
ATOM 5244 N N . ALA A 1 673 ? 15.783 -9.412 -27.908 1.00 97.19 673 ALA A N 1
ATOM 5245 C CA . ALA A 1 673 ? 14.833 -10.251 -28.620 1.00 97.19 673 ALA A CA 1
ATOM 5246 C C . ALA A 1 673 ? 14.034 -11.151 -27.662 1.00 97.19 673 ALA A C 1
ATOM 5248 O O . ALA A 1 673 ? 12.816 -11.237 -27.787 1.00 97.19 673 ALA A O 1
ATOM 5249 N N . LEU A 1 674 ? 14.691 -11.776 -26.677 1.00 97.00 674 LEU A N 1
ATOM 5250 C CA . LEU A 1 674 ? 14.033 -12.619 -25.669 1.00 97.00 674 LEU A CA 1
ATOM 5251 C C . LEU A 1 674 ? 13.101 -11.830 -24.749 1.00 97.00 674 LEU A C 1
ATOM 5253 O O . LEU A 1 674 ? 11.980 -12.278 -24.497 1.00 97.00 674 LEU A O 1
ATOM 5257 N N . VAL A 1 675 ? 13.558 -10.672 -24.256 1.00 97.75 675 VAL A N 1
ATOM 5258 C CA . VAL A 1 675 ? 12.737 -9.780 -23.425 1.00 97.75 675 VAL A CA 1
ATOM 5259 C C . VAL A 1 675 ? 11.572 -9.245 -24.248 1.00 97.75 675 VAL A C 1
ATOM 5261 O O . VAL A 1 675 ? 10.428 -9.401 -23.835 1.00 97.75 675 VAL A O 1
ATOM 5264 N N . GLY A 1 676 ? 11.845 -8.675 -25.426 1.00 96.75 676 GLY A N 1
ATOM 5265 C CA . GLY A 1 676 ? 10.836 -8.078 -26.299 1.00 96.75 676 GLY A CA 1
ATOM 5266 C C . GLY A 1 676 ? 9.743 -9.062 -26.711 1.00 96.75 676 GLY A C 1
ATOM 5267 O O . GLY A 1 676 ? 8.564 -8.739 -26.597 1.00 96.75 676 GLY A O 1
ATOM 5268 N N . ASP A 1 677 ? 10.112 -10.277 -27.122 1.00 95.50 677 ASP A N 1
ATOM 5269 C CA . ASP A 1 677 ? 9.142 -11.312 -27.492 1.00 95.50 677 ASP A CA 1
ATOM 5270 C C . ASP A 1 677 ? 8.261 -11.729 -26.325 1.00 95.50 677 ASP A C 1
ATOM 5272 O O . ASP A 1 677 ? 7.056 -11.898 -26.504 1.00 95.50 677 ASP A O 1
ATOM 5276 N N . GLY A 1 678 ? 8.851 -11.875 -25.141 1.00 96.19 678 GLY A N 1
ATOM 5277 C CA . GLY A 1 678 ? 8.115 -12.352 -23.986 1.00 96.19 678 GLY A CA 1
ATOM 5278 C C . GLY A 1 678 ? 7.195 -11.301 -23.372 1.00 96.19 678 GLY A C 1
ATOM 5279 O O . GLY A 1 678 ? 6.036 -11.592 -23.084 1.00 96.19 678 GLY A O 1
ATOM 5280 N N . VAL A 1 679 ? 7.654 -10.054 -23.219 1.00 97.06 679 VAL A N 1
ATOM 5281 C CA . VAL A 1 679 ? 6.811 -8.994 -22.635 1.00 97.06 679 VAL A CA 1
ATOM 5282 C C . VAL A 1 679 ? 5.706 -8.540 -23.587 1.00 97.06 679 VAL A C 1
ATOM 5284 O O . VAL A 1 679 ? 4.660 -8.097 -23.122 1.00 97.06 679 VAL A O 1
ATOM 5287 N N . LEU A 1 680 ? 5.890 -8.685 -24.905 1.00 95.19 680 LEU A N 1
ATOM 5288 C CA . LEU A 1 680 ? 4.868 -8.374 -25.908 1.00 95.19 680 LEU A CA 1
ATOM 5289 C C . LEU A 1 680 ? 3.943 -9.558 -26.244 1.00 95.19 680 LEU A C 1
ATOM 5291 O O . LEU A 1 680 ? 3.030 -9.410 -27.066 1.00 95.19 680 LEU A O 1
ATOM 5295 N N . ASP A 1 681 ? 4.151 -10.731 -25.647 1.00 92.69 681 ASP A N 1
ATOM 5296 C CA . ASP A 1 681 ? 3.262 -11.876 -25.823 1.00 92.69 681 ASP A CA 1
ATOM 5297 C C . ASP A 1 681 ? 1.905 -11.603 -25.166 1.00 92.69 681 ASP A C 1
ATOM 5299 O O . ASP A 1 681 ? 1.810 -11.432 -23.956 1.00 92.69 681 ASP A O 1
ATOM 5303 N N . LEU A 1 682 ? 0.835 -11.584 -25.963 1.00 90.88 682 LEU A N 1
ATOM 5304 C CA . LEU A 1 682 ? -0.516 -11.278 -25.485 1.00 90.88 682 LEU A CA 1
ATOM 5305 C C . LEU A 1 682 ? -1.188 -12.453 -24.757 1.00 90.88 682 LEU A C 1
ATOM 5307 O O . LEU A 1 682 ? -2.285 -12.284 -24.224 1.00 90.88 682 LEU A O 1
ATOM 5311 N N . ARG A 1 683 ? -0.573 -13.642 -24.714 1.00 90.00 683 ARG A N 1
ATOM 5312 C CA . ARG A 1 683 ? -1.098 -14.786 -23.946 1.00 90.00 683 ARG A CA 1
ATOM 5313 C C . ARG A 1 683 ? -1.064 -14.547 -22.435 1.00 90.00 683 ARG A C 1
ATOM 5315 O O . ARG A 1 683 ? -1.836 -15.173 -21.717 1.00 90.00 683 ARG A O 1
ATOM 5322 N N . ARG A 1 684 ? -0.195 -13.647 -21.970 1.00 91.19 684 ARG A N 1
ATOM 5323 C CA . ARG A 1 684 ? -0.092 -13.185 -20.580 1.00 91.19 684 ARG A CA 1
ATOM 5324 C C . ARG A 1 684 ? -0.354 -11.687 -20.538 1.00 91.19 684 ARG A C 1
ATOM 5326 O O . ARG A 1 684 ? 0.132 -10.975 -21.408 1.00 91.19 684 ARG A O 1
ATOM 5333 N N . ALA A 1 685 ? -1.093 -11.190 -19.559 1.00 95.12 685 ALA A N 1
ATOM 5334 C CA . ALA A 1 685 ? -1.230 -9.756 -19.339 1.00 95.12 685 ALA A CA 1
ATOM 5335 C C . ALA A 1 685 ? -0.087 -9.262 -18.441 1.00 95.12 685 ALA A C 1
ATOM 5337 O O . ALA A 1 685 ? 0.207 -9.861 -17.411 1.00 95.12 685 ALA A O 1
ATOM 5338 N N . ASN A 1 686 ? 0.565 -8.166 -18.826 1.00 95.88 686 ASN A N 1
ATOM 5339 C CA . ASN A 1 686 ? 1.614 -7.535 -18.028 1.00 95.88 686 ASN A CA 1
ATOM 5340 C C . ASN A 1 686 ? 1.630 -6.008 -18.256 1.00 95.88 686 ASN A C 1
ATOM 5342 O O . ASN A 1 686 ? 0.974 -5.528 -19.184 1.00 95.88 686 ASN A O 1
ATOM 5346 N N . PRO A 1 687 ? 2.359 -5.221 -17.441 1.00 96.06 687 PRO A N 1
ATOM 5347 C CA . PRO A 1 687 ? 2.386 -3.761 -17.576 1.00 96.06 687 PRO A CA 1
ATOM 5348 C C . PRO A 1 687 ? 2.811 -3.245 -18.961 1.00 96.06 687 PRO A C 1
ATOM 5350 O O . PRO A 1 687 ? 2.335 -2.198 -19.392 1.00 96.06 687 PRO A O 1
ATOM 5353 N N . VAL A 1 688 ? 3.665 -3.977 -19.686 1.00 96.19 688 VAL A N 1
ATOM 5354 C CA . VAL A 1 688 ? 4.194 -3.557 -20.994 1.00 96.19 688 VAL A CA 1
ATOM 5355 C C . VAL A 1 688 ? 3.143 -3.737 -22.091 1.00 96.19 688 VAL A C 1
ATOM 5357 O O . VAL A 1 688 ? 2.835 -2.795 -22.826 1.00 96.19 688 VAL A O 1
ATOM 5360 N N . ASN A 1 689 ? 2.551 -4.930 -22.201 1.00 94.62 689 ASN A N 1
ATOM 5361 C CA . ASN A 1 689 ? 1.592 -5.225 -23.270 1.00 94.62 689 ASN A CA 1
ATOM 5362 C C . ASN A 1 689 ? 0.164 -4.734 -23.003 1.00 94.62 689 ASN A C 1
ATOM 5364 O O . ASN A 1 689 ? -0.662 -4.742 -23.917 1.00 94.62 689 ASN A O 1
ATOM 5368 N N . ALA A 1 690 ? -0.129 -4.249 -21.796 1.00 93.00 690 ALA A N 1
ATOM 5369 C CA . ALA A 1 690 ? -1.417 -3.650 -21.460 1.00 93.00 690 ALA A CA 1
ATOM 5370 C C . ALA A 1 690 ? -1.713 -2.355 -22.238 1.00 93.00 690 ALA A C 1
ATOM 5372 O O . ALA A 1 690 ? -2.862 -1.929 -22.356 1.00 93.00 690 ALA A O 1
ATOM 5373 N N . THR A 1 691 ? -0.693 -1.740 -22.830 1.00 87.31 691 THR A N 1
ATOM 5374 C CA . THR A 1 691 ? -0.847 -0.602 -23.748 1.00 87.31 691 THR A CA 1
ATOM 5375 C C . THR A 1 691 ? -1.380 -1.019 -25.123 1.00 87.31 691 THR A C 1
ATOM 5377 O O . THR A 1 691 ? -1.958 -0.198 -25.832 1.00 87.31 691 THR A O 1
ATOM 5380 N N . THR A 1 692 ? -1.247 -2.299 -25.487 1.00 85.12 692 THR A N 1
ATOM 5381 C CA . THR A 1 692 ? -1.676 -2.836 -26.784 1.00 85.12 692 THR A CA 1
ATOM 5382 C C . THR A 1 692 ? -3.162 -3.231 -26.752 1.00 85.12 692 THR A C 1
ATOM 5384 O O . THR A 1 692 ? -3.570 -3.902 -25.795 1.00 85.12 692 THR A O 1
ATOM 5387 N N . PRO A 1 693 ? -3.961 -2.852 -27.774 1.00 75.81 693 PRO A N 1
ATOM 5388 C CA . PRO A 1 693 ? -5.349 -3.291 -27.948 1.00 75.81 693 PRO A CA 1
ATOM 5389 C C . PRO A 1 693 ? -5.553 -4.800 -28.060 1.00 75.81 693 PRO A C 1
ATOM 5391 O O . PRO A 1 693 ? -4.590 -5.595 -27.963 1.00 75.81 693 PRO A O 1
#

Solvent-accessible surface area (backbone atoms only — not comparable to full-atom values): 35924 Å² total; per-residue (Å²): 128,74,54,60,46,85,73,60,54,31,26,53,55,42,25,41,50,48,19,34,78,75,67,48,18,42,86,86,45,47,54,95,35,50,43,63,73,64,90,84,45,45,51,49,42,68,55,91,82,43,65,16,38,25,43,37,19,44,36,58,38,73,46,31,52,46,28,66,21,44,46,44,36,40,43,10,48,33,14,35,38,33,26,32,33,40,45,67,80,34,81,73,87,71,68,64,38,25,39,45,65,53,52,51,25,36,31,65,68,90,68,46,77,43,36,68,71,54,35,51,51,24,52,53,48,17,52,46,53,48,48,51,41,59,74,71,40,72,84,69,53,82,68,34,72,82,54,60,44,58,40,52,31,41,22,39,32,78,53,49,70,40,49,67,28,71,66,43,44,51,50,54,52,35,37,44,48,28,54,68,59,51,52,64,44,41,73,47,41,49,78,96,48,41,85,65,52,74,55,92,64,83,32,65,58,30,63,37,34,39,38,46,64,58,93,50,47,47,62,68,49,55,50,52,36,52,49,44,39,42,68,76,68,64,26,30,41,30,43,36,40,57,52,52,52,62,36,64,70,59,52,49,44,46,38,39,78,67,26,55,37,76,82,67,40,74,54,71,70,60,45,74,42,27,53,48,60,71,59,53,54,54,47,49,54,56,47,42,51,54,17,53,78,67,78,36,44,55,36,40,25,48,31,50,57,41,71,27,53,49,84,68,88,76,45,52,90,84,55,64,51,31,32,40,37,18,46,58,37,24,37,54,40,34,49,38,48,38,58,47,41,74,76,42,71,84,55,54,36,22,36,34,41,41,42,41,48,86,50,38,44,58,48,48,28,40,58,34,47,46,41,20,32,51,56,57,39,50,34,84,52,5,50,56,47,45,42,51,25,57,52,51,32,49,52,53,22,58,77,63,50,21,53,32,49,58,50,26,17,20,52,71,71,74,42,33,66,60,17,44,54,73,74,35,92,66,60,72,32,41,53,37,34,52,49,17,64,77,70,49,44,63,47,66,68,25,25,64,75,47,60,93,64,47,45,59,52,27,26,53,41,9,12,60,67,31,31,58,57,51,29,53,49,48,63,66,39,64,77,43,20,33,87,69,37,70,67,62,63,71,66,75,87,45,70,54,45,59,63,61,59,92,75,77,65,48,40,30,43,16,26,50,58,59,18,34,47,71,36,52,33,81,58,44,77,47,78,48,49,25,41,28,31,51,92,76,39,59,42,81,41,91,55,55,76,48,76,37,79,49,38,69,39,58,33,20,34,42,31,44,30,64,57,39,44,45,28,28,57,62,33,41,39,45,74,22,53,86,68,39,21,50,29,32,32,88,38,71,65,59,49,63,72,47,71,93,51,62,32,34,29,66,44,83,48,98,86,29,37,39,36,40,35,27,57,93,84,43,56,37,42,35,39,33,31,77,91,75,41,33,25,45,38,30,60,87,42,46,40,32,36,26,33,60,84,79,71,40,80,75,47,67,44,51,42,89,88,46,59,73,67,46,69,50,65,47,67,56,56,54,54,51,50,48,50,47,55,15,49,60,35,80,93,54,60,35,87,68,38,22,72,54,134

Sequence (693 aa):
MAELIGAPFGALLRRMIREHEREGKVFDLPARKFWHGAADLDTSVLFHGRRASSPVGPAAGPQDQMAQNIVLSWLAGSRILELKTVQINDRLVLPRPCIDATTVGYNVEWSQELRLADSLREYVAGSMLLDVLKAENLLGLPSDRLKQDTILDMSVGYDLAGIRSPQVRAWIDSMKDARTEVEALRDQIPDDLRRWRDLDFTTRVSDQITLSTFHGCPAGEIEGIVRFLLTEMDVHVTVKLNPTLLGQETVDGLLHDVLGYDEVRTRAEDFDKDLQWDQALEITDRLSEVARSRGRTFQVKFSNTLVVRNHRSFFPAAEQVMYLSGGPLHVITMALVDRYRRARPEVPISFSAGVDAQNYADCVALGFTPVTTCTDLLRPGGYGRLPRYDALLGERMRALGAPRIGDFVVRAFGRGEEAVRAEVSGGPARDALLGALATGGDLLQAAAGGDPGLYDRVVRRAAVLNTPLGAARAAADPRHRAEKNRSAPRKIGSHLVLFDCINCDKCIPVCPNDANFVYETAPLSVSYEHFRVREGAVARIPGGQFVARKAHQIANFQDFCNECGNCDVFCPEDGGPYIEKPRLFGSLESWTALRERDGFFVRRGDGGDAVWARIRGSEYRLEVDRARDRGFFTDGVITIEVSHRERRPLGAQAREGAPDGHTLDFSAYLNMALVGDGVLDLRRANPVNATTP

Mean predicted aligned error: 4.53 Å